Protein AF-A0A496YR98-F1 (afdb_monomer)

Structure (mmCIF, N/CA/C/O backbone):
data_AF-A0A496YR98-F1
#
_entry.id   AF-A0A496YR98-F1
#
loop_
_atom_site.group_PDB
_atom_site.id
_atom_site.type_symbol
_atom_site.label_atom_id
_atom_site.label_alt_id
_atom_site.label_comp_id
_atom_site.label_asym_id
_atom_site.label_entity_id
_atom_site.label_seq_id
_atom_site.pdbx_PDB_ins_code
_atom_site.Cartn_x
_atom_site.Cartn_y
_atom_site.Cartn_z
_atom_site.occupancy
_atom_site.B_iso_or_equiv
_atom_site.auth_seq_id
_atom_site.auth_comp_id
_atom_site.auth_asym_id
_atom_site.auth_atom_id
_atom_site.pdbx_PDB_model_num
ATOM 1 N N . ALA A 1 1 ? 28.563 -7.254 -43.144 1.00 67.06 1 ALA A N 1
ATOM 2 C CA . ALA A 1 1 ? 29.365 -7.789 -44.256 1.00 67.06 1 ALA A CA 1
ATOM 3 C C . ALA A 1 1 ? 28.746 -9.089 -44.754 1.00 67.06 1 ALA A C 1
ATOM 5 O O . ALA A 1 1 ? 28.042 -8.998 -45.743 1.00 67.06 1 ALA A O 1
ATOM 6 N N . CYS A 1 2 ? 28.836 -10.209 -44.017 1.00 76.94 2 CYS A N 1
ATOM 7 C CA . CYS A 1 2 ? 28.309 -11.513 -44.467 1.00 76.94 2 CYS A CA 1
ATOM 8 C C . CYS A 1 2 ? 26.864 -11.481 -45.009 1.00 76.94 2 CYS A C 1
ATOM 10 O O . CYS A 1 2 ? 26.619 -11.868 -46.137 1.00 76.94 2 CYS A O 1
ATOM 12 N N . VAL A 1 3 ? 25.916 -10.898 -44.263 1.00 77.38 3 VAL A N 1
ATOM 13 C CA . VAL A 1 3 ? 24.503 -10.798 -44.687 1.00 77.38 3 VAL A CA 1
ATOM 14 C C . VAL A 1 3 ? 24.302 -10.089 -46.038 1.00 77.38 3 VAL A C 1
ATOM 16 O O . VAL A 1 3 ? 23.333 -10.373 -46.727 1.00 77.38 3 VAL A O 1
ATOM 19 N N . ARG A 1 4 ? 25.192 -9.155 -46.403 1.00 76.06 4 ARG A N 1
ATOM 20 C CA . ARG A 1 4 ? 25.150 -8.461 -47.701 1.00 76.06 4 ARG A CA 1
ATOM 21 C C . ARG A 1 4 ? 25.865 -9.245 -48.808 1.00 76.06 4 ARG A C 1
ATOM 23 O O . ARG A 1 4 ? 25.579 -8.994 -49.965 1.00 76.06 4 ARG A O 1
ATOM 30 N N . ALA A 1 5 ? 26.796 -10.129 -48.447 1.00 74.50 5 ALA A N 1
ATOM 31 C CA . ALA A 1 5 ? 27.608 -10.905 -49.380 1.00 74.50 5 ALA A CA 1
ATOM 32 C C . ALA A 1 5 ? 26.903 -12.195 -49.842 1.00 74.50 5 ALA A C 1
ATOM 34 O O . ALA A 1 5 ? 26.985 -12.536 -51.010 1.00 74.50 5 ALA A O 1
ATOM 35 N N . GLU A 1 6 ? 26.161 -12.866 -48.954 1.00 70.94 6 GLU A N 1
ATOM 36 C CA . GLU A 1 6 ? 25.525 -14.174 -49.221 1.00 70.94 6 GLU A CA 1
ATOM 37 C C . GLU A 1 6 ? 24.157 -14.093 -49.943 1.00 70.94 6 GLU A C 1
ATOM 39 O O . GLU A 1 6 ? 23.513 -15.111 -50.173 1.00 70.94 6 GLU A O 1
ATOM 44 N N . GLY A 1 7 ? 23.656 -12.896 -50.273 1.00 68.19 7 GLY A N 1
ATOM 45 C CA . GLY A 1 7 ? 22.350 -12.728 -50.933 1.00 68.19 7 GLY A CA 1
ATOM 46 C C . GLY A 1 7 ? 21.140 -13.192 -50.095 1.00 68.19 7 GLY A C 1
ATOM 47 O O . GLY A 1 7 ? 21.153 -13.126 -48.860 1.00 68.19 7 GLY A O 1
ATOM 48 N N . ASP A 1 8 ? 20.062 -13.626 -50.762 1.00 67.56 8 ASP A N 1
ATOM 49 C CA . ASP A 1 8 ? 18.758 -13.968 -50.149 1.00 67.56 8 ASP A CA 1
ATOM 50 C C . ASP A 1 8 ? 18.444 -15.476 -50.086 1.00 67.56 8 ASP A C 1
ATOM 52 O O . ASP A 1 8 ? 17.346 -15.854 -49.678 1.00 67.56 8 ASP A O 1
ATOM 56 N N . LYS A 1 9 ? 19.373 -16.356 -50.482 1.00 66.31 9 LYS A N 1
ATOM 57 C CA . LYS A 1 9 ? 19.144 -17.811 -50.521 1.00 66.31 9 LYS A CA 1
ATOM 58 C C . LYS A 1 9 ? 20.338 -18.585 -49.961 1.00 66.31 9 LYS A C 1
ATOM 60 O O . LYS A 1 9 ? 21.469 -18.126 -50.051 1.00 66.31 9 LYS A O 1
ATOM 65 N N . GLY A 1 10 ? 20.071 -19.771 -49.415 1.00 68.88 10 GLY A N 1
ATOM 66 C CA . GLY A 1 10 ? 21.092 -20.715 -48.954 1.00 68.88 10 GLY A CA 1
ATOM 67 C C . GLY A 1 10 ? 21.424 -20.631 -47.461 1.00 68.88 10 GLY A C 1
ATOM 68 O O . GLY A 1 10 ? 21.160 -19.635 -46.777 1.00 68.88 10 GLY A O 1
ATOM 69 N N . ASP A 1 11 ? 22.023 -21.706 -46.952 1.00 71.06 11 ASP A N 1
ATOM 70 C CA . ASP A 1 11 ? 22.224 -21.919 -45.516 1.00 71.06 11 ASP A CA 1
ATOM 71 C C . ASP A 1 11 ? 23.168 -20.893 -44.875 1.00 71.06 11 ASP A C 1
ATOM 73 O O . ASP A 1 11 ? 22.937 -20.457 -43.745 1.00 71.06 11 ASP A O 1
ATOM 77 N N . ASN A 1 12 ? 24.191 -20.437 -45.604 1.00 77.56 12 ASN A N 1
ATOM 78 C CA . ASN A 1 12 ? 25.096 -19.382 -45.139 1.00 77.56 12 ASN A CA 1
ATOM 79 C C . ASN A 1 12 ? 24.365 -18.047 -44.948 1.00 77.56 12 ASN A C 1
ATOM 81 O O . ASN A 1 12 ? 24.597 -17.349 -43.957 1.00 77.56 12 ASN A O 1
ATOM 85 N N . SER A 1 13 ? 23.430 -17.707 -45.843 1.00 81.62 13 SER A N 1
ATOM 86 C CA . SER A 1 13 ? 22.608 -16.499 -45.709 1.00 81.62 13 SER A CA 1
ATOM 87 C C . SER A 1 13 ? 21.667 -16.587 -44.502 1.00 81.62 13 SER A C 1
ATOM 89 O O . SER A 1 13 ? 21.537 -15.619 -43.734 1.00 81.62 13 SER A O 1
ATOM 91 N N . SER A 1 14 ? 21.076 -17.764 -44.259 1.00 84.38 14 SER A N 1
ATOM 92 C CA . SER A 1 14 ? 20.280 -18.031 -43.054 1.00 84.38 14 SER A CA 1
ATOM 93 C C . SER A 1 14 ? 21.121 -17.886 -41.777 1.00 84.38 14 SER A C 1
ATOM 95 O O . SER A 1 14 ? 20.781 -17.108 -40.875 1.00 84.38 14 SER A O 1
ATOM 97 N N . TYR A 1 15 ? 22.281 -18.540 -41.729 1.00 84.56 15 TYR A N 1
ATOM 98 C CA . TYR A 1 15 ? 23.181 -18.497 -40.582 1.00 84.56 15 TYR A CA 1
ATOM 99 C C . TYR A 1 15 ? 23.711 -17.083 -40.301 1.00 84.56 15 TYR A C 1
ATOM 101 O O . TYR A 1 15 ? 23.649 -16.602 -39.164 1.00 84.56 15 TYR A O 1
ATOM 109 N N . CYS A 1 16 ? 24.153 -16.352 -41.326 1.00 87.00 16 CYS A N 1
ATOM 110 C CA . CYS A 1 16 ? 24.608 -14.974 -41.163 1.00 87.00 16 CYS A CA 1
ATOM 111 C C . CYS A 1 16 ? 23.481 -14.028 -40.732 1.00 87.00 16 CYS A C 1
ATOM 113 O O . CYS A 1 16 ? 23.720 -13.125 -39.919 1.00 87.00 16 CYS A O 1
ATOM 115 N N . SER A 1 17 ? 22.250 -14.248 -41.206 1.00 89.44 17 SER A N 1
ATOM 116 C CA . SER A 1 17 ? 21.070 -13.520 -40.721 1.00 89.44 17 SER A CA 1
ATOM 117 C C . SER A 1 17 ? 20.842 -13.787 -39.235 1.00 89.44 17 SER A C 1
ATOM 119 O O . SER A 1 17 ? 20.657 -12.846 -38.460 1.00 89.44 17 SER A O 1
ATOM 121 N N . PHE A 1 18 ? 20.951 -15.042 -38.802 1.00 90.31 18 PHE A N 1
ATOM 122 C CA . PHE A 1 18 ? 20.827 -15.396 -37.394 1.00 90.31 18 PHE A CA 1
ATOM 123 C C . PHE A 1 18 ? 21.895 -14.731 -36.517 1.00 90.31 18 PHE A C 1
ATOM 125 O O . PHE A 1 18 ? 21.554 -14.128 -35.498 1.00 90.31 18 PHE A O 1
ATOM 132 N N . LEU A 1 19 ? 23.172 -14.779 -36.908 1.00 90.38 19 LEU A N 1
ATOM 133 C CA . LEU A 1 19 ? 24.252 -14.139 -36.148 1.00 90.38 19 LEU A CA 1
ATOM 134 C C . LEU A 1 19 ? 24.052 -12.624 -36.027 1.00 90.38 19 LEU A C 1
ATOM 136 O O . LEU A 1 19 ? 24.286 -12.038 -34.965 1.00 90.38 19 LEU A O 1
ATOM 140 N N . LEU A 1 20 ? 23.568 -11.981 -37.091 1.00 92.31 20 LEU A N 1
ATOM 141 C CA . LEU A 1 20 ? 23.222 -10.566 -37.051 1.00 92.31 20 LEU A CA 1
ATOM 142 C C . LEU A 1 20 ? 22.044 -10.304 -36.099 1.00 92.31 20 LEU A C 1
ATOM 144 O O . LEU A 1 20 ? 22.110 -9.380 -35.283 1.00 92.31 20 LEU A O 1
ATOM 148 N N . GLY A 1 21 ? 21.008 -11.146 -36.135 1.00 94.12 21 GLY A N 1
ATOM 149 C CA . GLY A 1 21 ? 19.906 -11.113 -35.171 1.00 94.12 21 GLY A CA 1
ATOM 150 C C . GLY A 1 21 ? 20.393 -11.260 -33.727 1.00 94.12 21 GLY A C 1
ATOM 151 O O . GLY A 1 21 ? 20.013 -10.476 -32.855 1.00 94.12 21 GLY A O 1
ATOM 152 N N . LYS A 1 22 ? 21.327 -12.184 -33.479 1.00 92.94 22 LYS A N 1
ATOM 153 C CA . LYS A 1 22 ? 21.948 -12.403 -32.168 1.00 92.94 22 LYS A CA 1
ATOM 154 C C . LYS A 1 22 ? 22.740 -11.188 -31.690 1.00 92.94 22 LYS A C 1
ATOM 156 O O . LYS A 1 22 ? 22.644 -10.820 -30.518 1.00 92.94 22 LYS A O 1
ATOM 161 N N . ALA A 1 23 ? 23.471 -10.529 -32.586 1.00 93.44 23 ALA A N 1
ATOM 162 C CA . ALA A 1 23 ? 24.184 -9.295 -32.276 1.00 93.44 23 ALA A CA 1
ATOM 163 C C . ALA A 1 23 ? 23.226 -8.151 -31.899 1.00 93.44 23 ALA A C 1
ATOM 165 O O . ALA A 1 23 ? 23.500 -7.409 -30.952 1.00 93.44 23 ALA A O 1
ATOM 166 N N . TYR A 1 24 ? 22.094 -8.012 -32.597 1.00 94.69 24 TYR A N 1
ATOM 167 C CA . TYR A 1 24 ? 21.057 -7.042 -32.230 1.00 94.69 24 TYR A CA 1
ATOM 168 C C . TYR A 1 24 ? 20.393 -7.380 -30.895 1.00 94.69 24 TYR A C 1
ATOM 170 O O . TYR A 1 24 ? 20.206 -6.482 -30.070 1.00 94.69 24 TYR A O 1
ATOM 178 N N . PHE A 1 25 ? 20.118 -8.661 -30.642 1.00 94.25 25 PHE A N 1
ATOM 179 C CA . PHE A 1 25 ? 19.578 -9.133 -29.368 1.00 94.25 25 PHE A CA 1
ATOM 180 C C . PHE A 1 25 ? 20.507 -8.769 -28.201 1.00 94.25 25 PHE A C 1
ATOM 182 O O . PHE A 1 25 ? 20.053 -8.208 -27.206 1.00 94.25 25 PHE A O 1
ATOM 189 N N . ASP A 1 26 ? 21.817 -8.995 -28.347 1.00 92.81 26 ASP A N 1
ATOM 190 C CA . ASP A 1 26 ? 22.815 -8.645 -27.324 1.00 92.81 26 ASP A CA 1
ATOM 191 C C . ASP A 1 26 ? 22.907 -7.130 -27.084 1.00 92.81 26 ASP A C 1
ATOM 193 O O . ASP A 1 26 ? 23.199 -6.689 -25.973 1.00 92.81 26 ASP A O 1
ATOM 197 N N . LYS A 1 27 ? 22.597 -6.322 -28.104 1.00 93.62 27 LYS A N 1
ATOM 198 C CA . LYS A 1 27 ? 22.474 -4.859 -28.009 1.00 93.62 27 LYS A CA 1
ATOM 199 C C . LYS A 1 27 ? 21.089 -4.390 -27.538 1.00 93.62 27 LYS A C 1
ATOM 201 O O . LYS A 1 27 ? 20.829 -3.190 -27.567 1.00 93.62 27 LYS A O 1
ATOM 206 N N . LYS A 1 28 ? 20.204 -5.306 -27.118 1.00 92.81 28 LYS A N 1
ATOM 207 C CA . LYS A 1 28 ? 18.812 -5.040 -26.696 1.00 92.81 28 LYS A CA 1
ATOM 208 C C . LYS A 1 28 ? 17.955 -4.346 -27.768 1.00 92.81 28 LYS A C 1
ATOM 210 O O . LYS A 1 28 ? 16.973 -3.680 -27.454 1.00 92.81 28 LYS A O 1
ATOM 215 N N . ARG A 1 29 ? 18.320 -4.506 -29.042 1.00 93.50 29 ARG A N 1
ATOM 216 C CA . ARG A 1 29 ? 17.578 -4.023 -30.216 1.00 93.50 29 ARG A CA 1
ATOM 217 C C . ARG A 1 29 ? 16.653 -5.133 -30.706 1.00 93.50 29 ARG A C 1
ATOM 219 O O . ARG A 1 29 ? 16.938 -5.814 -31.690 1.00 93.50 29 ARG A O 1
ATOM 226 N N . TYR A 1 30 ? 15.609 -5.403 -29.924 1.00 93.62 30 TYR A N 1
ATOM 227 C CA . TYR A 1 30 ? 14.754 -6.575 -30.124 1.00 93.62 30 TYR A CA 1
ATOM 228 C C . TYR A 1 30 ? 13.953 -6.558 -31.435 1.00 93.62 30 TYR A C 1
ATOM 230 O O . TYR A 1 30 ? 13.903 -7.614 -32.064 1.00 93.62 30 TYR A O 1
ATOM 238 N N . PRO A 1 31 ? 13.393 -5.427 -31.913 1.00 94.75 31 PRO A N 1
ATOM 239 C CA . PRO A 1 31 ? 12.700 -5.397 -33.204 1.00 94.75 31 PRO A CA 1
ATOM 240 C C . PRO A 1 31 ? 13.601 -5.814 -34.375 1.00 94.75 31 PRO A C 1
ATOM 242 O O . PRO A 1 31 ? 13.210 -6.623 -35.218 1.00 94.75 31 PRO A O 1
ATOM 245 N N . GLU A 1 32 ? 14.841 -5.326 -34.403 1.00 95.12 32 GLU A N 1
ATOM 246 C CA . GLU A 1 32 ? 15.825 -5.709 -35.414 1.00 95.12 32 GLU A CA 1
ATOM 247 C C . GLU A 1 32 ? 16.262 -7.163 -35.242 1.00 95.12 32 GLU A C 1
ATOM 249 O O . GLU A 1 32 ? 16.358 -7.888 -36.231 1.00 95.12 32 GLU A O 1
ATOM 254 N N . ALA A 1 33 ? 16.463 -7.622 -34.003 1.00 96.44 33 ALA A N 1
ATOM 255 C CA . ALA A 1 33 ? 16.761 -9.024 -33.731 1.00 96.44 33 ALA A CA 1
ATOM 256 C C . ALA A 1 33 ? 15.665 -9.952 -34.283 1.00 96.44 33 ALA A C 1
ATOM 258 O O . ALA A 1 33 ? 15.976 -10.896 -35.004 1.00 96.44 33 ALA A O 1
ATOM 259 N N . ILE A 1 34 ? 14.391 -9.641 -34.016 1.00 96.94 34 ILE A N 1
ATOM 260 C CA . ILE A 1 34 ? 13.225 -10.383 -34.518 1.00 96.94 34 ILE A CA 1
ATOM 261 C C . ILE A 1 34 ? 13.223 -10.415 -36.047 1.00 96.94 34 ILE A C 1
ATOM 263 O O . ILE A 1 34 ? 13.058 -11.489 -36.624 1.00 96.94 34 ILE A O 1
ATOM 267 N N . LYS A 1 35 ? 13.444 -9.268 -36.707 1.00 95.75 35 LYS A N 1
ATOM 268 C CA . LYS A 1 35 ? 13.503 -9.183 -38.176 1.00 95.75 35 LYS A CA 1
ATOM 269 C C . LYS A 1 35 ? 14.521 -10.168 -38.754 1.00 95.75 35 LYS A C 1
ATOM 271 O O . LYS A 1 35 ? 14.195 -10.920 -39.668 1.00 95.75 35 LYS A O 1
ATOM 276 N N . TYR A 1 36 ? 15.744 -10.171 -38.227 1.00 93.69 36 TYR A N 1
ATOM 277 C CA . TYR A 1 36 ? 16.814 -11.015 -38.761 1.00 93.69 36 TYR A CA 1
ATOM 278 C C . TYR A 1 36 ? 16.687 -12.487 -38.353 1.00 93.69 36 TYR A C 1
ATOM 280 O O . TYR A 1 36 ? 17.040 -13.359 -39.142 1.00 93.69 36 TYR A O 1
ATOM 288 N N . PHE A 1 37 ? 16.131 -12.784 -37.176 1.00 94.19 37 PHE A N 1
ATOM 289 C CA . PHE A 1 37 ? 15.806 -14.157 -36.786 1.00 94.19 37 PHE A CA 1
ATOM 290 C C . PHE A 1 37 ? 14.689 -14.761 -37.642 1.00 94.19 37 PHE A C 1
ATOM 292 O O . PHE A 1 37 ? 14.802 -15.918 -38.033 1.00 94.19 37 PHE A O 1
ATOM 299 N N . LYS A 1 38 ? 13.648 -13.990 -37.984 1.00 93.12 38 LYS A N 1
ATOM 300 C CA . LYS A 1 38 ? 12.634 -14.430 -38.955 1.00 93.12 38 LYS A CA 1
ATOM 301 C C . LYS A 1 38 ? 13.248 -14.707 -40.314 1.00 93.12 38 LYS A C 1
ATOM 303 O O . LYS A 1 38 ? 13.079 -15.801 -40.826 1.00 93.12 38 LYS A O 1
ATOM 308 N N . ARG A 1 39 ? 14.047 -13.763 -40.828 1.00 89.56 39 ARG A N 1
ATOM 309 C CA . ARG A 1 39 ? 14.758 -13.940 -42.099 1.00 89.56 39 ARG A CA 1
ATOM 310 C C . ARG A 1 39 ? 15.602 -15.217 -42.105 1.00 89.56 39 ARG A C 1
ATOM 312 O O . ARG A 1 39 ? 15.604 -15.917 -43.103 1.00 89.56 39 ARG A O 1
ATOM 319 N N . ALA A 1 40 ? 16.273 -15.553 -41.001 1.00 88.56 40 ALA A N 1
ATOM 320 C CA . ALA A 1 40 ? 17.012 -16.812 -40.901 1.00 88.56 40 ALA A CA 1
ATOM 321 C C . ALA A 1 40 ? 16.103 -18.046 -41.070 1.00 88.56 40 ALA A C 1
ATOM 323 O O . ALA A 1 40 ? 16.446 -18.958 -41.816 1.00 88.56 40 ALA A O 1
ATOM 324 N N . ILE A 1 41 ? 14.932 -18.056 -40.430 1.00 88.00 41 ILE A N 1
ATOM 325 C CA . ILE A 1 41 ? 13.961 -19.159 -40.524 1.00 88.00 41 ILE A CA 1
ATOM 326 C C . ILE A 1 41 ? 13.316 -19.227 -41.912 1.00 88.00 41 ILE A C 1
ATOM 328 O O . ILE A 1 41 ? 13.136 -20.319 -42.432 1.00 88.00 41 ILE A O 1
ATOM 332 N N . ASP A 1 42 ? 12.984 -18.082 -42.508 1.00 85.44 42 ASP A N 1
ATOM 333 C CA . ASP A 1 42 ? 12.314 -18.016 -43.812 1.00 85.44 42 ASP A CA 1
ATOM 334 C C . ASP A 1 42 ? 13.246 -18.442 -44.962 1.00 85.44 42 ASP A C 1
ATOM 336 O O . ASP A 1 42 ? 12.780 -19.002 -45.952 1.00 85.44 42 ASP A O 1
ATOM 340 N N . ILE A 1 43 ? 14.556 -18.186 -44.830 1.00 80.00 43 ILE A N 1
ATOM 341 C CA . ILE A 1 43 ? 15.589 -18.599 -45.798 1.00 80.00 43 ILE A CA 1
ATOM 342 C C . ILE A 1 43 ? 15.968 -20.075 -45.627 1.00 80.00 43 ILE A C 1
ATOM 344 O O . ILE A 1 43 ? 16.400 -20.703 -46.594 1.00 80.00 43 ILE A O 1
ATOM 348 N N . ALA A 1 44 ? 15.834 -20.628 -44.417 1.00 68.81 44 ALA A N 1
ATOM 349 C CA . ALA A 1 44 ? 16.142 -22.031 -44.174 1.00 68.81 44 ALA A CA 1
ATOM 350 C C . ALA A 1 44 ? 15.258 -22.916 -45.077 1.00 68.81 44 ALA A C 1
ATOM 352 O O . ALA A 1 44 ? 14.033 -22.749 -45.063 1.00 68.81 44 ALA A O 1
ATOM 353 N N . PRO A 1 45 ? 15.837 -23.823 -45.888 1.00 54.84 45 PRO A N 1
ATOM 354 C CA . PRO A 1 45 ? 15.068 -24.615 -46.836 1.00 54.84 45 PRO A CA 1
ATOM 355 C C . PRO A 1 45 ? 13.967 -25.401 -46.113 1.00 54.84 45 PRO A C 1
ATOM 357 O O . PRO A 1 45 ? 14.186 -26.017 -45.069 1.00 54.84 45 PRO A O 1
ATOM 360 N N . ARG A 1 46 ? 12.750 -25.327 -46.666 1.00 53.44 46 ARG A N 1
ATOM 361 C CA . ARG A 1 46 ? 11.602 -26.126 -46.226 1.00 53.44 46 ARG A CA 1
ATOM 362 C C . ARG A 1 46 ? 11.968 -27.605 -46.372 1.00 53.44 46 ARG A C 1
ATOM 364 O O . ARG A 1 46 ? 12.375 -27.967 -47.464 1.00 53.44 46 ARG A O 1
ATOM 371 N N . ALA A 1 47 ? 11.811 -28.359 -45.273 1.00 48.41 47 ALA A N 1
ATOM 372 C CA . ALA A 1 47 ? 11.679 -29.821 -45.156 1.00 48.41 47 ALA A CA 1
ATOM 373 C C . ALA A 1 47 ? 12.426 -30.600 -46.256 1.00 48.41 47 ALA A C 1
ATOM 375 O O . ALA A 1 47 ? 11.974 -30.638 -47.387 1.00 48.41 47 ALA A O 1
ATOM 376 N N . ASP A 1 48 ? 13.633 -31.131 -46.044 1.00 47.50 48 ASP A N 1
ATOM 377 C CA . ASP A 1 48 ? 13.865 -32.342 -45.237 1.00 47.50 48 ASP A CA 1
ATOM 378 C C . ASP A 1 48 ? 15.257 -32.373 -44.574 1.00 47.50 48 ASP A C 1
ATOM 380 O O . ASP A 1 48 ? 15.616 -33.315 -43.867 1.00 47.50 48 ASP A O 1
ATOM 384 N N . SER A 1 49 ? 16.056 -31.322 -44.764 1.00 47.28 49 SER A N 1
ATOM 385 C CA . SER A 1 49 ? 17.360 -31.186 -44.126 1.00 47.28 49 SER A CA 1
ATOM 386 C C . SER A 1 49 ? 17.235 -30.326 -42.869 1.00 47.28 49 SER A C 1
ATOM 388 O O . SER A 1 49 ? 16.868 -29.151 -42.888 1.00 47.28 49 SER A O 1
ATOM 390 N N . ASN A 1 50 ? 17.545 -30.918 -41.721 1.00 53.59 50 ASN A N 1
ATOM 391 C CA . ASN A 1 50 ? 17.805 -30.186 -40.490 1.00 53.59 50 ASN A CA 1
ATOM 392 C C . ASN A 1 50 ? 19.065 -29.327 -40.693 1.00 53.59 50 ASN A C 1
ATOM 394 O O . ASN A 1 50 ? 20.142 -29.754 -40.293 1.00 53.59 50 ASN A O 1
ATOM 398 N N . THR A 1 51 ? 18.936 -28.171 -41.356 1.00 54.03 51 THR A N 1
ATOM 399 C CA . THR A 1 51 ? 19.964 -27.140 -41.612 1.00 54.03 51 THR A CA 1
ATOM 400 C C . THR A 1 51 ? 20.967 -27.065 -40.455 1.00 54.03 51 THR A C 1
ATOM 402 O O . THR A 1 51 ? 20.718 -26.417 -39.438 1.00 54.03 51 THR A O 1
ATOM 405 N N . TYR A 1 52 ? 22.067 -27.819 -40.558 1.00 58.69 52 TYR A N 1
ATOM 406 C CA . TYR A 1 52 ? 23.102 -27.998 -39.527 1.00 58.69 52 TYR A CA 1
ATOM 407 C C . TYR A 1 52 ? 22.617 -28.268 -38.080 1.00 58.69 52 TYR A C 1
ATOM 409 O O . TYR A 1 52 ? 23.360 -28.031 -37.128 1.00 58.69 52 TYR A O 1
ATOM 417 N N . GLY A 1 53 ? 21.378 -28.718 -37.852 1.00 68.44 53 GLY A N 1
ATOM 418 C CA . GLY A 1 53 ? 20.831 -28.833 -36.492 1.00 68.44 53 GLY A CA 1
ATOM 419 C C . GLY A 1 53 ? 20.447 -27.510 -35.817 1.00 68.44 53 GLY A C 1
ATOM 420 O O . GLY A 1 53 ? 20.251 -27.502 -34.599 1.00 68.44 53 GLY A O 1
ATOM 421 N N . LEU A 1 54 ? 20.352 -26.399 -36.561 1.00 77.06 54 LEU A N 1
ATOM 422 C CA . LEU A 1 54 ? 20.236 -25.032 -36.019 1.00 77.06 54 LEU A CA 1
ATOM 423 C C . LEU A 1 54 ? 18.810 -24.518 -35.849 1.00 77.06 54 LEU A C 1
ATOM 425 O O . LEU A 1 54 ? 18.589 -23.529 -35.144 1.00 77.06 54 LEU A O 1
ATOM 429 N N . LEU A 1 55 ? 17.831 -25.195 -36.443 1.00 83.94 55 LEU A N 1
ATOM 430 C CA . LEU A 1 55 ? 16.427 -24.808 -36.352 1.00 83.94 55 LEU A CA 1
ATOM 431 C C . LEU A 1 55 ? 15.909 -24.681 -34.897 1.00 83.94 55 LEU A C 1
ATOM 433 O O . LEU A 1 55 ? 15.203 -23.706 -34.611 1.00 83.94 55 LEU A O 1
ATOM 437 N N . PRO A 1 56 ? 16.294 -25.555 -33.935 1.00 87.12 56 PRO A N 1
ATOM 438 C CA . PRO A 1 56 ? 15.961 -25.357 -32.524 1.00 87.12 56 PRO A CA 1
ATOM 439 C C . PRO A 1 56 ? 16.510 -24.035 -31.970 1.00 87.12 56 PRO A C 1
ATOM 441 O O . PRO A 1 56 ? 15.791 -23.326 -31.262 1.00 87.12 56 PRO A O 1
ATOM 444 N N . ALA A 1 57 ? 17.748 -23.663 -32.319 1.00 89.19 57 ALA A N 1
ATOM 445 C CA . ALA A 1 57 ? 18.342 -22.389 -31.919 1.00 89.19 57 ALA A CA 1
ATOM 446 C C . ALA A 1 57 ? 17.600 -21.195 -32.536 1.00 89.19 57 ALA A C 1
ATOM 448 O O . ALA A 1 57 ? 17.313 -20.229 -31.825 1.00 89.19 57 ALA A O 1
ATOM 449 N N . TRP A 1 58 ? 17.230 -21.253 -33.816 1.00 91.12 58 TRP A N 1
ATOM 450 C CA . TRP A 1 58 ? 16.476 -20.178 -34.469 1.00 91.12 58 TRP A CA 1
ATOM 451 C C . TRP A 1 58 ? 15.132 -19.917 -33.797 1.00 91.12 58 TRP A C 1
ATOM 453 O O . TRP A 1 58 ? 14.861 -18.781 -33.397 1.00 91.12 58 TRP A O 1
ATOM 463 N N . TYR A 1 59 ? 14.326 -20.959 -33.587 1.00 94.44 59 TYR A N 1
ATOM 464 C CA . TYR A 1 59 ? 13.050 -20.819 -32.887 1.00 94.44 59 TYR A CA 1
ATOM 465 C C . TYR A 1 59 ? 13.224 -20.349 -31.443 1.00 94.44 59 TYR A C 1
ATOM 467 O O . TYR A 1 59 ? 12.479 -19.481 -30.981 1.00 94.44 59 TYR A O 1
ATOM 475 N N . PHE A 1 60 ? 14.225 -20.869 -30.734 1.00 95.19 60 PHE A N 1
ATOM 476 C CA . PHE A 1 60 ? 14.496 -20.497 -29.351 1.00 95.19 60 PHE A CA 1
ATOM 477 C C . PHE A 1 60 ? 14.870 -19.022 -29.201 1.00 95.19 60 PHE A C 1
ATOM 479 O O . PHE A 1 60 ? 14.272 -18.306 -28.396 1.00 95.19 60 PHE A O 1
ATOM 486 N N . TRP A 1 61 ? 15.836 -18.540 -29.982 1.00 95.56 61 TRP A N 1
ATOM 487 C CA . TRP A 1 61 ? 16.286 -17.152 -29.900 1.00 95.56 61 TRP A CA 1
ATOM 488 C C . TRP A 1 61 ? 15.250 -16.174 -30.455 1.00 95.56 61 TRP A C 1
ATOM 490 O O . TRP A 1 61 ? 15.085 -15.103 -29.868 1.00 95.56 61 TRP A O 1
ATOM 500 N N . LEU A 1 62 ? 14.493 -16.548 -31.494 1.00 96.56 62 LEU A N 1
ATOM 501 C CA . LEU A 1 62 ? 13.346 -15.759 -31.950 1.00 96.56 62 LEU A CA 1
ATOM 502 C C . LEU A 1 62 ? 12.281 -15.649 -30.851 1.00 96.56 62 LEU A C 1
ATOM 504 O O . LEU A 1 62 ? 11.828 -14.549 -30.539 1.00 96.56 62 LEU A O 1
ATOM 508 N N . GLY A 1 63 ? 11.925 -16.766 -30.214 1.00 97.06 63 GLY A N 1
ATOM 509 C CA . GLY A 1 63 ? 10.972 -16.784 -29.107 1.00 97.06 63 GLY A CA 1
ATOM 510 C C . GLY A 1 63 ? 11.432 -15.932 -27.920 1.00 97.06 63 GLY A C 1
ATOM 511 O O . GLY A 1 63 ? 10.656 -15.152 -27.366 1.00 97.06 63 GLY A O 1
ATOM 512 N N . ARG A 1 64 ? 12.723 -15.981 -27.573 1.00 96.75 64 ARG A N 1
ATOM 513 C CA . ARG A 1 64 ? 13.307 -15.096 -26.553 1.00 96.75 64 ARG A CA 1
ATOM 514 C C . ARG A 1 64 ? 13.299 -13.625 -26.965 1.00 96.75 64 ARG A C 1
ATOM 516 O O . ARG A 1 64 ? 13.044 -12.778 -26.111 1.00 96.75 64 ARG A O 1
ATOM 523 N N . ALA A 1 65 ? 13.559 -13.311 -28.234 1.00 96.94 65 ALA A N 1
ATOM 524 C CA . ALA A 1 65 ? 13.496 -11.945 -28.754 1.00 96.94 65 ALA A CA 1
ATOM 525 C C . ALA A 1 65 ? 12.079 -11.380 -28.661 1.00 96.94 65 ALA A C 1
ATOM 527 O O . ALA A 1 65 ? 11.902 -10.273 -28.159 1.00 96.94 65 ALA A O 1
ATOM 528 N N . TYR A 1 66 ? 11.073 -12.173 -29.030 1.00 97.56 66 TYR A N 1
ATOM 529 C CA . TYR A 1 66 ? 9.672 -11.820 -28.835 1.00 97.56 66 TYR A CA 1
ATOM 530 C C . TYR A 1 66 ? 9.316 -11.606 -27.366 1.00 97.56 66 TYR A C 1
ATOM 532 O O . TYR A 1 66 ? 8.723 -10.584 -27.024 1.00 97.56 66 TYR A O 1
ATOM 540 N N . SER A 1 67 ? 9.747 -12.508 -26.478 1.00 94.81 67 SER A N 1
ATOM 541 C CA . SER A 1 67 ? 9.496 -12.358 -25.043 1.00 94.81 67 SER A CA 1
ATOM 542 C C . SER A 1 67 ? 10.131 -11.084 -24.485 1.00 94.81 67 SER A C 1
ATOM 544 O O . SER A 1 67 ? 9.512 -10.415 -23.663 1.00 94.81 67 SER A O 1
ATOM 546 N N . ALA A 1 68 ? 11.349 -10.744 -24.916 1.00 92.56 68 ALA A N 1
ATOM 547 C CA . ALA A 1 68 ? 12.045 -9.528 -24.499 1.00 92.56 68 ALA A CA 1
ATOM 548 C C . ALA A 1 68 ? 11.424 -8.250 -25.094 1.00 92.56 68 ALA A C 1
ATOM 550 O O . ALA A 1 68 ? 11.527 -7.186 -24.490 1.00 92.56 68 ALA A O 1
ATOM 551 N N . ASN A 1 69 ? 10.749 -8.366 -26.242 1.00 93.94 69 ASN A N 1
ATOM 552 C CA . ASN A 1 69 ? 9.997 -7.290 -26.888 1.00 93.94 69 ASN A CA 1
ATOM 553 C C . ASN A 1 69 ? 8.550 -7.148 -26.365 1.00 93.94 69 ASN A C 1
ATOM 555 O O . ASN A 1 69 ? 7.795 -6.335 -26.886 1.00 93.94 69 ASN A O 1
ATOM 559 N N . GLY A 1 70 ? 8.136 -7.944 -25.369 1.00 92.25 70 GLY A N 1
ATOM 560 C CA . GLY A 1 70 ? 6.778 -7.912 -24.800 1.00 92.25 70 GLY A CA 1
ATOM 561 C C . GLY A 1 70 ? 5.713 -8.680 -25.597 1.00 92.25 70 GLY A C 1
ATOM 562 O O . GLY A 1 70 ? 4.540 -8.667 -25.239 1.00 92.25 70 GLY A O 1
ATOM 563 N N . GLN A 1 71 ? 6.103 -9.375 -26.665 1.00 96.12 71 GLN A N 1
ATOM 564 C CA . GLN A 1 71 ? 5.213 -10.150 -27.535 1.00 96.12 71 GLN A CA 1
ATOM 565 C C . GLN A 1 71 ? 5.124 -11.601 -27.044 1.00 96.12 71 GLN A C 1
ATOM 567 O O . GLN A 1 71 ? 5.753 -12.516 -27.582 1.00 96.12 71 GLN A O 1
ATOM 572 N N . HIS A 1 72 ? 4.415 -11.806 -25.934 1.00 95.25 72 HIS A N 1
ATOM 573 C CA . HIS A 1 72 ? 4.449 -13.075 -25.200 1.00 95.25 72 HIS A CA 1
ATOM 574 C C . HIS A 1 72 ? 3.752 -14.231 -25.933 1.00 95.25 72 HIS A C 1
ATOM 576 O O . HIS A 1 72 ? 4.239 -15.360 -25.878 1.00 95.25 72 HIS A O 1
ATOM 582 N N . LYS A 1 73 ? 2.678 -13.968 -26.684 1.00 96.56 73 LYS A N 1
ATOM 583 C CA . LYS A 1 73 ? 1.962 -15.000 -27.453 1.00 96.56 73 LYS A CA 1
ATOM 584 C C . LYS A 1 73 ? 2.817 -15.564 -28.587 1.00 96.56 73 LYS A C 1
ATOM 586 O O . LYS A 1 73 ? 2.918 -16.780 -28.747 1.00 96.56 73 LYS A O 1
ATOM 591 N N . GLU A 1 74 ? 3.492 -14.694 -29.330 1.00 97.25 74 GLU A N 1
ATOM 592 C CA . GLU A 1 74 ? 4.440 -15.080 -30.373 1.00 97.25 74 GLU A CA 1
ATOM 593 C C . GLU A 1 74 ? 5.634 -15.815 -29.765 1.00 97.25 74 GLU A C 1
ATOM 595 O O . GLU A 1 74 ? 6.044 -16.856 -30.283 1.00 97.25 74 GLU A O 1
ATOM 600 N N . ALA A 1 75 ? 6.146 -15.340 -28.623 1.00 97.75 75 ALA A N 1
ATOM 601 C CA . ALA A 1 75 ? 7.198 -16.035 -27.890 1.00 97.75 75 ALA A CA 1
ATOM 602 C C . ALA A 1 75 ? 6.800 -17.480 -27.558 1.00 97.75 75 ALA A C 1
ATOM 604 O O . ALA A 1 75 ? 7.568 -18.399 -27.845 1.00 97.75 75 ALA A O 1
ATOM 605 N N . ILE A 1 76 ? 5.593 -17.694 -27.021 1.00 98.19 76 ILE A N 1
ATOM 606 C CA . ILE A 1 76 ? 5.053 -19.027 -26.710 1.00 98.19 76 ILE A CA 1
ATOM 607 C C . ILE A 1 76 ? 4.994 -19.897 -27.970 1.00 98.19 76 ILE A C 1
ATOM 609 O O . ILE A 1 76 ? 5.437 -21.045 -27.933 1.00 98.19 76 ILE A O 1
ATOM 613 N N . ALA A 1 77 ? 4.486 -19.368 -29.088 1.00 97.56 77 ALA A N 1
ATOM 614 C CA . ALA A 1 77 ? 4.356 -20.123 -30.334 1.00 97.56 77 ALA A CA 1
ATOM 615 C C . ALA A 1 77 ? 5.710 -20.649 -30.840 1.00 97.56 77 ALA A C 1
ATOM 617 O O . ALA A 1 77 ? 5.840 -21.836 -31.149 1.00 97.56 77 ALA A O 1
ATOM 618 N N . TYR A 1 78 ? 6.739 -19.798 -30.875 1.00 96.31 78 TYR A N 1
ATOM 619 C CA . TYR A 1 78 ? 8.072 -20.205 -31.330 1.00 96.31 78 TYR A CA 1
ATOM 620 C C . TYR A 1 78 ? 8.817 -21.063 -30.301 1.00 96.31 78 TYR A C 1
ATOM 622 O O . TYR A 1 78 ? 9.497 -22.013 -30.681 1.00 96.31 78 TYR A O 1
ATOM 630 N N . LEU A 1 79 ? 8.643 -20.817 -29.000 1.00 97.50 79 LEU A N 1
ATOM 631 C CA . LEU A 1 79 ? 9.251 -21.655 -27.962 1.00 97.50 79 LEU A CA 1
ATOM 632 C C . LEU A 1 79 ? 8.634 -23.059 -27.917 1.00 97.50 79 LEU A C 1
ATOM 634 O O . LEU A 1 79 ? 9.366 -24.018 -27.691 1.00 97.50 79 LEU A O 1
ATOM 638 N N . LYS A 1 80 ? 7.334 -23.218 -28.210 1.00 97.44 80 LYS A N 1
ATOM 639 C CA . LYS A 1 80 ? 6.715 -24.543 -28.415 1.00 97.44 80 LYS A CA 1
ATOM 640 C C . LYS A 1 80 ? 7.369 -25.297 -29.573 1.00 97.44 80 LYS A C 1
ATOM 642 O O . LYS A 1 80 ? 7.712 -26.464 -29.407 1.00 97.44 80 LYS A O 1
ATOM 647 N N . LYS A 1 81 ? 7.593 -24.623 -30.710 1.00 94.62 81 LYS A N 1
ATOM 648 C CA . LYS A 1 81 ? 8.319 -25.210 -31.849 1.00 94.62 81 LYS A CA 1
ATOM 649 C C . LYS A 1 81 ? 9.732 -25.624 -31.443 1.00 94.62 81 LYS A C 1
ATOM 651 O O . LYS A 1 81 ? 10.123 -26.748 -31.718 1.00 94.62 81 LYS A O 1
ATOM 656 N N . ALA A 1 82 ? 10.458 -24.773 -30.715 1.00 94.00 82 ALA A N 1
ATOM 657 C CA . ALA A 1 82 ? 11.795 -25.098 -30.215 1.00 94.00 82 ALA A CA 1
ATOM 658 C C . ALA A 1 82 ? 11.797 -26.318 -29.273 1.00 94.00 82 ALA A C 1
ATOM 660 O O . ALA A 1 82 ? 12.662 -27.176 -29.397 1.00 94.00 82 ALA A O 1
ATOM 661 N N . VAL A 1 83 ? 10.827 -26.429 -28.355 1.00 94.88 83 VAL A N 1
ATOM 662 C CA . VAL A 1 83 ? 10.694 -27.583 -27.441 1.00 94.88 83 VAL A CA 1
ATOM 663 C C . VAL A 1 83 ? 10.491 -28.899 -28.196 1.00 94.88 83 VAL A C 1
ATOM 665 O O . VAL A 1 83 ? 11.020 -29.923 -27.762 1.00 94.88 83 VAL A O 1
ATOM 668 N N . ALA A 1 84 ? 9.732 -28.884 -29.296 1.00 93.12 84 ALA A N 1
ATOM 669 C CA . ALA A 1 84 ? 9.407 -30.089 -30.056 1.00 93.12 84 ALA A CA 1
ATOM 670 C C . ALA A 1 84 ? 10.645 -30.754 -30.683 1.00 93.12 84 ALA A C 1
ATOM 672 O O . ALA A 1 84 ? 10.684 -31.975 -30.781 1.00 93.12 84 ALA A O 1
ATOM 673 N N . ILE A 1 85 ? 11.653 -29.959 -31.059 1.00 90.00 85 ILE A N 1
ATOM 674 C CA . ILE A 1 85 ? 12.823 -30.424 -31.823 1.00 90.00 85 ILE A CA 1
ATOM 675 C C . ILE A 1 85 ? 14.165 -30.262 -31.091 1.00 90.00 85 ILE A C 1
ATOM 677 O O . ILE A 1 85 ? 15.194 -30.699 -31.600 1.00 90.00 85 ILE A O 1
ATOM 681 N N . ALA A 1 86 ? 14.199 -29.617 -29.920 1.00 90.62 86 ALA A N 1
ATOM 682 C CA . ALA A 1 86 ? 15.440 -29.432 -29.168 1.00 90.62 86 ALA A CA 1
ATOM 683 C C . ALA A 1 86 ? 15.925 -30.749 -28.529 1.00 90.62 86 ALA A C 1
ATOM 685 O O . ALA A 1 86 ? 15.117 -31.469 -27.929 1.00 90.62 86 ALA A O 1
ATOM 686 N N . PR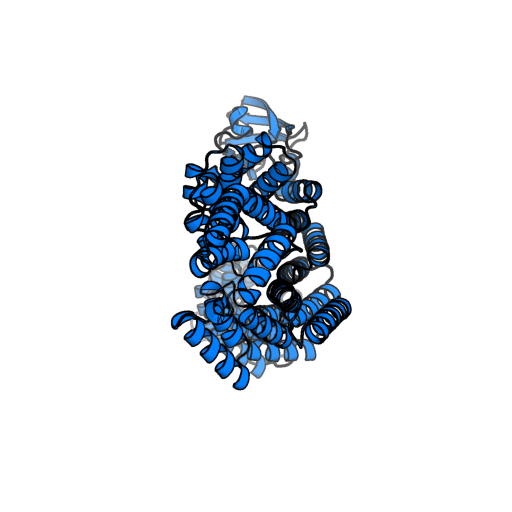O A 1 87 ? 17.239 -31.036 -28.581 1.00 89.56 87 PRO A N 1
ATOM 687 C CA . PRO A 1 87 ? 17.803 -32.239 -27.982 1.00 89.56 87 PRO A CA 1
ATOM 688 C C . PRO A 1 87 ? 17.868 -32.117 -26.453 1.00 89.56 87 PRO A C 1
ATOM 690 O O . PRO A 1 87 ? 17.950 -31.015 -25.902 1.00 89.56 87 PRO A O 1
ATOM 693 N N . GLU A 1 88 ? 17.830 -33.241 -25.738 1.00 89.31 88 GLU A N 1
ATOM 694 C CA . GLU A 1 88 ? 17.948 -33.234 -24.271 1.00 89.31 88 GLU A CA 1
ATOM 695 C C . GLU A 1 88 ? 19.358 -32.851 -23.815 1.00 89.31 88 GLU A C 1
ATOM 697 O O . GLU A 1 88 ? 19.508 -32.024 -22.913 1.00 89.31 88 GLU A O 1
ATOM 702 N N . GLN A 1 89 ? 20.373 -33.371 -24.505 1.00 86.44 89 GLN A N 1
ATOM 703 C CA . GLN A 1 89 ? 21.784 -33.052 -24.307 1.00 86.44 89 GLN A CA 1
ATOM 704 C C . GLN A 1 89 ? 22.375 -32.468 -25.593 1.00 86.44 89 GLN A C 1
ATOM 706 O O . GLN A 1 89 ? 21.940 -32.797 -26.696 1.00 86.44 89 GLN A O 1
ATOM 711 N N . ILE A 1 90 ? 23.349 -31.571 -25.454 1.00 84.38 90 ILE A N 1
ATOM 712 C CA . ILE A 1 90 ? 24.059 -30.984 -26.594 1.00 84.38 90 ILE A CA 1
ATOM 713 C C . ILE A 1 90 ? 25.368 -31.765 -26.770 1.00 84.38 90 ILE A C 1
ATOM 715 O O . ILE A 1 90 ? 26.087 -31.887 -25.782 1.00 84.38 90 ILE A O 1
ATOM 719 N N . PRO A 1 91 ? 25.698 -32.259 -27.978 1.00 78.38 91 PRO A N 1
ATOM 720 C CA . PRO A 1 91 ? 26.975 -32.929 -28.231 1.00 78.38 91 PRO A CA 1
ATOM 721 C C . PRO A 1 91 ? 28.186 -32.032 -27.922 1.00 78.38 91 PRO A C 1
ATOM 723 O O . PRO A 1 91 ? 28.158 -30.833 -28.209 1.00 78.38 91 PRO A O 1
ATOM 726 N N . ASP A 1 92 ? 29.272 -32.605 -27.398 1.00 72.75 92 ASP A N 1
ATOM 727 C CA . ASP A 1 92 ? 30.464 -31.852 -26.960 1.00 72.75 92 ASP A CA 1
ATOM 728 C C . ASP A 1 92 ? 31.147 -31.060 -28.092 1.00 72.75 92 ASP A C 1
ATOM 730 O O . ASP A 1 92 ? 31.683 -29.966 -27.884 1.00 72.75 92 ASP A O 1
ATOM 734 N N . ASN A 1 93 ? 31.074 -31.575 -29.319 1.00 74.00 93 ASN A N 1
ATOM 735 C CA . ASN A 1 93 ? 31.644 -30.979 -30.528 1.00 74.00 93 ASN A CA 1
ATOM 736 C C . ASN A 1 93 ? 30.655 -30.086 -31.304 1.00 74.00 93 ASN A C 1
ATOM 738 O O . ASN A 1 93 ? 30.912 -29.747 -32.459 1.00 74.00 93 ASN A O 1
ATOM 742 N N . TRP A 1 94 ? 29.535 -29.677 -30.694 1.00 73.62 94 TRP A N 1
ATOM 743 C CA . TRP A 1 94 ? 28.515 -28.905 -31.400 1.00 73.62 94 TRP A CA 1
ATOM 744 C C . TRP A 1 94 ? 29.016 -27.512 -31.825 1.00 73.62 94 TRP A C 1
ATOM 746 O O . TRP A 1 94 ? 29.418 -26.670 -31.010 1.00 73.62 94 TRP A O 1
ATOM 756 N N . TRP A 1 95 ? 28.939 -27.262 -33.129 1.00 68.38 95 TRP A N 1
ATOM 757 C CA . TRP A 1 95 ? 29.140 -25.976 -33.793 1.00 68.38 95 TRP A CA 1
ATOM 758 C C . TRP A 1 95 ? 27.781 -25.496 -34.322 1.00 68.38 95 TRP A C 1
ATOM 760 O O . TRP A 1 95 ? 27.018 -26.334 -34.806 1.00 68.38 95 TRP A O 1
ATOM 770 N N . PRO A 1 96 ? 27.445 -24.189 -34.259 1.00 70.56 96 PRO A N 1
ATOM 771 C CA . PRO A 1 96 ? 28.297 -23.030 -34.001 1.00 70.56 96 PRO A CA 1
ATOM 772 C C . PRO A 1 96 ? 28.260 -22.392 -32.606 1.00 70.56 96 PRO A C 1
ATOM 774 O O . PRO A 1 96 ? 27.240 -22.311 -31.923 1.00 70.56 96 PRO A O 1
ATOM 777 N N . LYS A 1 97 ? 29.397 -21.804 -32.215 1.00 75.56 97 LYS A N 1
ATOM 778 C CA . LYS A 1 97 ? 29.551 -21.044 -30.963 1.00 75.56 97 LYS A CA 1
ATOM 779 C C . LYS A 1 97 ? 29.512 -19.532 -31.228 1.00 75.56 97 LYS A C 1
ATOM 781 O O . LYS A 1 97 ? 30.139 -19.039 -32.158 1.00 75.56 97 LYS A O 1
ATOM 786 N N . TRP A 1 98 ? 28.835 -18.765 -30.372 1.00 73.25 98 TRP A N 1
ATOM 787 C CA . TRP A 1 98 ? 28.834 -17.295 -30.383 1.00 73.25 98 TRP A CA 1
ATOM 788 C C . TRP A 1 98 ? 29.575 -16.763 -29.164 1.00 73.25 98 TRP A C 1
ATOM 790 O O . TRP A 1 98 ? 29.140 -16.977 -28.030 1.00 73.25 98 TRP A O 1
ATOM 800 N N . LYS A 1 99 ? 30.697 -16.067 -29.389 1.00 76.88 99 LYS A N 1
ATOM 801 C CA . LYS A 1 99 ? 31.595 -15.596 -28.316 1.00 76.88 99 LYS A CA 1
ATOM 802 C C . LYS A 1 99 ? 31.972 -16.726 -27.341 1.00 76.88 99 LYS A C 1
ATOM 804 O O . LYS A 1 99 ? 31.846 -16.581 -26.128 1.00 76.88 99 LYS A O 1
ATOM 809 N N . GLY A 1 100 ? 32.336 -17.884 -27.893 1.00 75.56 100 GLY A N 1
ATOM 810 C CA . GLY A 1 100 ? 32.717 -19.075 -27.127 1.00 75.56 100 GLY A CA 1
ATOM 811 C C . GLY A 1 100 ? 31.560 -19.855 -26.489 1.00 75.56 100 GLY A C 1
ATOM 812 O O . GLY A 1 100 ? 31.816 -20.874 -25.858 1.00 75.56 100 GLY A O 1
ATOM 813 N N . ARG A 1 101 ? 30.295 -19.433 -26.650 1.00 78.56 101 ARG A N 1
ATOM 814 C CA . ARG A 1 101 ? 29.128 -20.125 -26.072 1.00 78.56 101 ARG A CA 1
ATOM 815 C C . ARG A 1 101 ? 28.313 -20.857 -27.126 1.00 78.56 101 ARG A C 1
ATOM 817 O O . ARG A 1 101 ? 28.000 -20.284 -28.168 1.00 78.56 101 ARG A O 1
ATOM 824 N N . THR A 1 102 ? 27.913 -22.086 -26.820 1.00 83.19 102 THR A N 1
ATOM 825 C CA . THR A 1 102 ? 26.991 -22.865 -27.649 1.00 83.19 102 THR A CA 1
ATOM 826 C C . THR A 1 102 ? 25.656 -22.137 -27.801 1.00 83.19 102 THR A C 1
ATOM 828 O O . THR A 1 102 ? 25.072 -21.665 -26.824 1.00 83.19 102 THR A O 1
ATOM 831 N N . LEU A 1 103 ? 25.198 -22.004 -29.047 1.00 84.75 103 LEU A N 1
ATOM 832 C CA . LEU A 1 103 ? 23.926 -21.362 -29.382 1.00 84.75 103 LEU A CA 1
ATOM 833 C C . LEU A 1 103 ? 22.729 -22.310 -29.294 1.00 84.75 103 LEU A C 1
ATOM 835 O O . LEU A 1 103 ? 21.604 -21.820 -29.145 1.00 84.75 103 LEU A O 1
ATOM 839 N N . GLN A 1 104 ? 22.972 -23.622 -29.372 1.00 87.06 104 GLN A N 1
ATOM 840 C CA . GLN A 1 104 ? 21.935 -24.636 -29.268 1.00 87.06 104 GLN A CA 1
ATOM 841 C C . GLN A 1 104 ? 21.317 -24.636 -27.873 1.00 87.06 104 GLN A C 1
ATOM 843 O O . GLN A 1 104 ? 22.046 -24.702 -26.881 1.00 87.06 104 GLN A O 1
ATOM 848 N N . PRO A 1 105 ? 19.985 -24.588 -27.767 1.00 90.62 105 PRO A N 1
ATOM 849 C CA . PRO A 1 105 ? 19.312 -24.805 -26.503 1.00 90.62 105 PRO A CA 1
ATOM 850 C C . PRO A 1 105 ? 19.162 -26.306 -26.227 1.00 90.62 105 PRO A C 1
ATOM 852 O O . PRO A 1 105 ? 18.857 -27.090 -27.124 1.00 90.62 105 PRO A O 1
ATOM 855 N N . THR A 1 106 ? 19.282 -26.699 -24.960 1.00 92.06 106 THR A N 1
ATOM 856 C CA . THR A 1 106 ? 18.739 -27.987 -24.511 1.00 92.06 106 THR A CA 1
ATOM 857 C C . THR A 1 106 ? 17.217 -27.914 -24.433 1.00 92.06 106 THR A C 1
ATOM 859 O O . THR A 1 106 ? 16.634 -26.841 -24.228 1.00 92.06 106 THR A O 1
ATOM 862 N N . LYS A 1 107 ? 16.554 -29.068 -24.476 1.00 93.56 107 LYS A N 1
ATOM 863 C CA . LYS A 1 107 ? 15.111 -29.188 -24.240 1.00 93.56 107 LYS A CA 1
ATOM 864 C C . LYS A 1 107 ? 14.697 -28.573 -22.898 1.00 93.56 107 LYS A C 1
ATOM 866 O O . LYS A 1 107 ? 13.694 -27.862 -22.831 1.00 93.56 107 LYS A O 1
ATOM 871 N N . ALA A 1 108 ? 15.515 -28.747 -21.854 1.00 94.12 108 ALA A N 1
ATOM 872 C CA . ALA A 1 108 ? 15.319 -28.110 -20.548 1.00 94.12 108 ALA A CA 1
ATOM 873 C C . ALA A 1 108 ? 15.326 -26.570 -20.637 1.00 94.12 108 ALA A C 1
ATOM 875 O O . ALA A 1 108 ? 14.453 -25.914 -20.061 1.00 94.12 108 ALA A O 1
ATOM 876 N N . SER A 1 109 ? 16.265 -26.000 -21.403 1.00 93.25 109 SER A N 1
ATOM 877 C CA . SER A 1 109 ? 16.363 -24.553 -21.646 1.00 93.25 109 SER A CA 1
ATOM 878 C C . SER A 1 109 ? 15.150 -24.023 -22.411 1.00 93.25 109 SER A C 1
ATOM 880 O O . SER A 1 109 ? 14.617 -22.967 -22.064 1.00 93.25 109 SER A O 1
ATOM 882 N N . CYS A 1 110 ? 14.674 -24.759 -23.419 1.00 95.19 110 CYS A N 1
ATOM 883 C CA . CYS A 1 110 ? 13.458 -24.411 -24.152 1.00 95.19 110 CYS A CA 1
ATOM 884 C C . CYS A 1 110 ? 12.231 -24.396 -23.230 1.00 95.19 110 CYS A C 1
ATOM 886 O O . CYS A 1 110 ? 11.496 -23.410 -23.227 1.00 95.19 110 CYS A O 1
ATOM 888 N N . TYR A 1 111 ? 12.045 -25.426 -22.392 1.00 97.25 111 TYR A N 1
ATOM 889 C CA . TYR A 1 111 ? 10.967 -25.446 -21.396 1.00 97.25 111 TYR A CA 1
ATOM 890 C C . TYR A 1 111 ? 11.073 -24.298 -20.388 1.00 97.25 111 TYR A C 1
ATOM 892 O O . TYR A 1 111 ? 10.052 -23.712 -20.033 1.00 97.25 111 TYR A O 1
ATOM 900 N N . PHE A 1 112 ? 12.287 -23.928 -19.970 1.00 96.31 112 PHE A N 1
ATOM 901 C CA . PHE A 1 112 ? 12.488 -22.835 -19.019 1.00 96.31 112 PHE A CA 1
ATOM 902 C C . PHE A 1 112 ? 12.011 -21.504 -19.605 1.00 96.31 112 PHE A C 1
ATOM 904 O O . PHE A 1 112 ? 11.204 -20.796 -19.002 1.00 96.31 112 PHE A O 1
ATOM 911 N N . TRP A 1 113 ? 12.453 -21.177 -20.820 1.00 96.50 113 TRP A N 1
ATOM 912 C CA . TRP A 1 113 ? 12.035 -19.943 -21.482 1.00 96.50 113 TRP A CA 1
ATOM 913 C C . TRP A 1 113 ? 10.565 -19.975 -21.907 1.00 96.50 113 TRP A C 1
ATOM 915 O O . TRP A 1 113 ? 9.907 -18.937 -21.847 1.00 96.50 113 TRP A O 1
ATOM 925 N N . LEU A 1 114 ? 10.021 -21.145 -22.257 1.00 97.94 114 LEU A N 1
ATOM 926 C CA . LEU A 1 114 ? 8.586 -21.318 -22.496 1.00 97.94 114 LEU A CA 1
ATOM 927 C C . LEU A 1 114 ? 7.773 -21.028 -21.226 1.00 97.94 114 LEU A C 1
ATOM 929 O O . LEU A 1 114 ? 6.786 -20.300 -21.289 1.00 97.94 114 LEU A O 1
ATOM 933 N N . GLY A 1 115 ? 8.213 -21.529 -20.069 1.00 97.44 115 GLY A N 1
ATOM 934 C CA . GLY A 1 115 ? 7.600 -21.219 -18.777 1.00 97.44 115 GLY A CA 1
ATOM 935 C C . GLY A 1 115 ? 7.648 -19.727 -18.449 1.00 97.44 115 GLY A C 1
ATOM 936 O O . GLY A 1 115 ? 6.657 -19.169 -17.984 1.00 97.44 115 GLY A O 1
ATOM 937 N N . TYR A 1 116 ? 8.759 -19.054 -18.760 1.00 96.12 116 TYR A N 1
ATOM 938 C CA . TYR A 1 116 ? 8.882 -17.603 -18.596 1.00 96.12 116 TYR A CA 1
ATOM 939 C C . TYR A 1 116 ? 7.916 -16.833 -19.510 1.00 96.12 116 TYR A C 1
ATOM 941 O O . TYR A 1 116 ? 7.278 -15.876 -19.072 1.00 96.12 116 TYR A O 1
ATOM 949 N N . ALA A 1 117 ? 7.763 -17.271 -20.763 1.00 97.38 117 ALA A N 1
ATOM 950 C CA . ALA A 1 117 ? 6.812 -16.679 -21.699 1.00 97.38 117 ALA A CA 1
ATOM 951 C C . ALA A 1 117 ? 5.359 -16.861 -21.223 1.00 97.38 117 ALA A C 1
ATOM 953 O O . ALA A 1 117 ? 4.612 -15.885 -21.197 1.00 97.38 117 ALA A O 1
ATOM 954 N N . TYR A 1 118 ? 4.989 -18.057 -20.748 1.00 98.38 118 TYR A N 1
ATOM 955 C CA . TYR A 1 118 ? 3.683 -18.303 -20.124 1.00 98.38 118 TYR A CA 1
ATOM 956 C C . TYR A 1 118 ? 3.448 -17.440 -18.882 1.00 98.38 118 TYR A C 1
ATOM 958 O O . TYR A 1 118 ? 2.369 -16.873 -18.726 1.00 98.38 118 TYR A O 1
ATOM 966 N N . TYR A 1 119 ? 4.453 -17.297 -18.012 1.00 97.12 119 TYR A N 1
ATOM 967 C CA . TYR A 1 119 ? 4.346 -16.465 -16.814 1.00 97.12 119 TYR A CA 1
ATOM 968 C C . TYR A 1 119 ? 4.050 -15.001 -17.167 1.00 97.12 119 TYR A C 1
ATOM 970 O O . TYR A 1 119 ? 3.163 -14.391 -16.569 1.00 97.12 119 TYR A O 1
ATOM 978 N N . ASN A 1 120 ? 4.751 -14.445 -18.159 1.00 95.19 120 ASN A N 1
ATOM 979 C CA . ASN A 1 120 ? 4.538 -13.064 -18.598 1.00 95.19 120 ASN A CA 1
ATOM 980 C C . ASN A 1 120 ? 3.200 -12.869 -19.328 1.00 95.19 120 ASN A C 1
ATOM 982 O O . ASN A 1 120 ? 2.579 -11.819 -19.179 1.00 95.19 120 ASN A O 1
ATOM 986 N N . ASP A 1 121 ? 2.719 -13.888 -20.046 1.00 96.50 121 ASP A N 1
ATOM 987 C CA . ASP A 1 121 ? 1.369 -13.908 -20.632 1.00 96.50 121 ASP A CA 1
ATOM 988 C C . ASP A 1 121 ? 0.261 -14.179 -19.590 1.00 96.50 121 ASP A C 1
ATOM 990 O O . ASP A 1 121 ? -0.918 -14.210 -19.926 1.00 96.50 121 ASP A O 1
ATOM 994 N N . LYS A 1 122 ? 0.621 -14.345 -18.306 1.00 96.56 122 LYS A N 1
ATOM 995 C CA . LYS A 1 122 ? -0.274 -14.653 -17.170 1.00 96.56 122 LYS A CA 1
ATOM 996 C C . LYS A 1 122 ? -0.922 -16.047 -17.214 1.00 96.56 122 LYS A C 1
ATOM 998 O O . LYS A 1 122 ? -1.835 -16.330 -16.440 1.00 96.56 122 LYS A O 1
ATOM 1003 N N . GLN A 1 123 ? -0.408 -16.948 -18.047 1.00 98.06 123 GLN A N 1
ATOM 1004 C CA . GLN A 1 123 ? -0.769 -18.369 -18.098 1.00 98.06 123 GLN A CA 1
ATOM 1005 C C . GLN A 1 123 ? 0.003 -19.147 -17.019 1.00 98.06 123 GLN A C 1
ATOM 1007 O O . GLN A 1 123 ? 0.976 -19.863 -17.272 1.00 98.06 123 GLN A O 1
ATOM 1012 N N . PHE A 1 124 ? -0.354 -18.924 -15.751 1.00 97.88 124 PHE A N 1
ATOM 1013 C CA . PHE A 1 124 ? 0.468 -19.377 -14.622 1.00 97.88 124 PHE A CA 1
ATOM 1014 C C . PHE A 1 124 ? 0.487 -20.899 -14.434 1.00 97.88 124 PHE A C 1
ATOM 1016 O O . PHE A 1 124 ? 1.473 -21.436 -13.924 1.00 97.88 124 PHE A O 1
ATOM 1023 N N . GLN A 1 125 ? -0.571 -21.615 -14.823 1.00 98.38 125 GLN A N 1
ATOM 1024 C CA . GLN A 1 125 ? -0.625 -23.072 -14.665 1.00 98.38 125 GLN A CA 1
ATOM 1025 C C . GLN A 1 125 ? 0.243 -23.776 -15.720 1.00 98.38 125 GLN A C 1
ATOM 1027 O O . GLN A 1 125 ? 0.937 -24.749 -15.414 1.00 98.38 125 GLN A O 1
ATOM 1032 N N . GLU A 1 126 ? 0.287 -23.232 -16.929 1.00 98.31 126 GLU A N 1
ATOM 1033 C CA . GLU A 1 126 ? 1.152 -23.629 -18.033 1.00 98.31 126 GLU A CA 1
ATOM 1034 C C . GLU A 1 126 ? 2.615 -23.320 -17.705 1.00 98.31 126 GLU A C 1
ATOM 1036 O O . GLU A 1 126 ? 3.483 -24.170 -17.917 1.00 98.31 126 GLU A O 1
ATOM 1041 N N . ALA A 1 127 ? 2.884 -22.160 -17.091 1.00 98.25 127 ALA A N 1
ATOM 1042 C CA . ALA A 1 127 ? 4.205 -21.816 -16.571 1.00 98.25 127 ALA A CA 1
ATOM 1043 C C . ALA A 1 127 ? 4.688 -22.845 -15.535 1.00 98.25 127 ALA A C 1
ATOM 1045 O O . ALA A 1 127 ? 5.796 -23.369 -15.655 1.00 98.25 127 ALA A O 1
ATOM 1046 N N . VAL A 1 128 ? 3.836 -23.215 -14.566 1.00 98.50 128 VAL A N 1
ATOM 1047 C CA . VAL A 1 128 ? 4.132 -24.282 -13.590 1.00 98.50 128 VAL A CA 1
ATOM 1048 C C . VAL A 1 128 ? 4.477 -25.596 -14.292 1.00 98.50 128 VAL A C 1
ATOM 1050 O O . VAL A 1 128 ? 5.456 -26.246 -13.921 1.00 98.50 128 VAL A O 1
ATOM 1053 N N . ASN A 1 129 ? 3.696 -25.996 -15.296 1.00 98.06 129 ASN A N 1
ATOM 1054 C CA . ASN A 1 129 ? 3.918 -27.248 -16.018 1.00 98.06 129 ASN A CA 1
ATOM 1055 C C . ASN A 1 129 ? 5.255 -27.230 -16.776 1.00 98.06 129 ASN A C 1
ATOM 1057 O O . ASN A 1 129 ? 6.018 -28.193 -16.695 1.00 98.06 129 ASN A O 1
ATOM 1061 N N . ALA A 1 130 ? 5.572 -26.124 -17.452 1.00 97.50 130 ALA A N 1
ATOM 1062 C CA . ALA A 1 130 ? 6.829 -25.949 -18.171 1.00 97.50 130 ALA A CA 1
ATOM 1063 C C . ALA A 1 130 ? 8.042 -25.951 -17.224 1.00 97.50 130 ALA A C 1
ATOM 1065 O O . ALA A 1 130 ? 9.000 -26.683 -17.464 1.00 97.50 130 ALA A O 1
ATOM 1066 N N 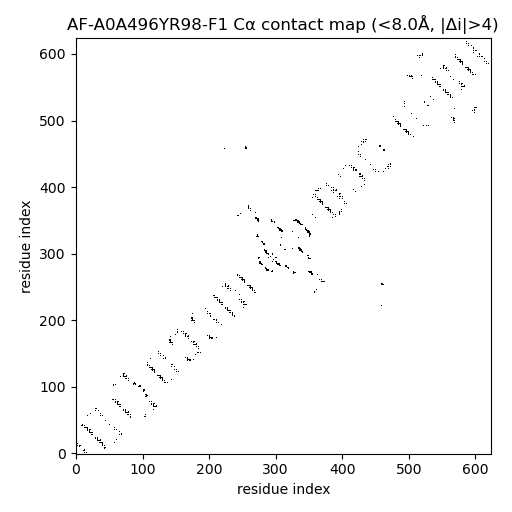. PHE A 1 131 ? 7.986 -25.232 -16.097 1.00 97.56 131 PHE A N 1
ATOM 1067 C CA . PHE A 1 131 ? 9.086 -25.219 -15.126 1.00 97.56 131 PHE A CA 1
ATOM 1068 C C . PHE A 1 131 ? 9.292 -26.569 -14.435 1.00 97.56 131 PHE A C 1
ATOM 1070 O O . PHE A 1 131 ? 10.433 -26.961 -14.196 1.00 97.56 131 PHE A O 1
ATOM 1077 N N . LYS A 1 132 ? 8.223 -27.330 -14.166 1.00 97.31 132 LYS A N 1
ATOM 1078 C CA . LYS A 1 132 ? 8.354 -28.719 -13.697 1.00 97.31 132 LYS A CA 1
ATOM 1079 C C . LYS A 1 132 ? 9.064 -29.602 -14.723 1.00 97.31 132 LYS A C 1
ATOM 1081 O O . LYS A 1 132 ? 9.931 -30.381 -14.344 1.00 97.31 132 LYS A O 1
ATOM 1086 N N . ARG A 1 133 ? 8.741 -29.459 -16.015 1.00 96.25 133 ARG A N 1
ATOM 1087 C CA . ARG A 1 133 ? 9.456 -30.166 -17.093 1.00 96.25 133 ARG A CA 1
ATOM 1088 C C . ARG A 1 133 ? 10.932 -29.768 -17.140 1.00 96.25 133 ARG A C 1
ATOM 1090 O O . ARG A 1 133 ? 11.767 -30.655 -17.266 1.00 96.25 133 ARG A O 1
ATOM 1097 N N . THR A 1 134 ? 11.264 -28.486 -16.963 1.00 95.25 134 THR A N 1
ATOM 1098 C CA . THR A 1 134 ? 12.662 -28.043 -16.822 1.00 95.25 134 THR A CA 1
ATOM 1099 C C . THR A 1 134 ? 13.363 -28.748 -15.666 1.00 95.25 134 THR A C 1
ATOM 1101 O O . THR A 1 134 ? 14.440 -29.285 -15.878 1.00 95.25 134 THR A O 1
ATOM 1104 N N . ILE A 1 135 ? 12.755 -28.779 -14.476 1.00 94.88 135 ILE A N 1
ATOM 1105 C CA . ILE A 1 135 ? 13.345 -29.392 -13.273 1.00 94.88 135 ILE A CA 1
ATOM 1106 C C . ILE A 1 135 ? 13.580 -30.894 -13.462 1.00 94.88 135 ILE A C 1
ATOM 1108 O O . ILE A 1 135 ? 14.622 -31.401 -13.054 1.00 94.88 135 ILE A O 1
ATOM 1112 N N . ASN A 1 136 ? 12.640 -31.594 -14.101 1.00 94.12 136 ASN A N 1
ATOM 1113 C CA . ASN A 1 136 ? 12.770 -33.026 -14.373 1.00 94.12 136 ASN A CA 1
ATOM 1114 C C . ASN A 1 136 ? 13.912 -33.331 -15.355 1.00 94.12 136 ASN A C 1
ATOM 1116 O O . ASN A 1 136 ? 14.552 -34.365 -15.229 1.00 94.12 136 ASN A O 1
ATOM 1120 N N . LEU A 1 137 ? 14.161 -32.440 -16.322 1.00 90.50 137 LEU A N 1
ATOM 1121 C CA . LEU A 1 137 ? 15.244 -32.584 -17.301 1.00 90.50 137 LEU A CA 1
ATOM 1122 C C . LEU A 1 137 ? 16.592 -32.051 -16.783 1.00 90.50 137 LEU A C 1
ATOM 1124 O O . LEU A 1 137 ? 17.644 -32.450 -17.269 1.00 90.50 137 LEU A O 1
ATOM 1128 N N . SER A 1 138 ? 16.577 -31.106 -15.840 1.00 82.56 138 SER A N 1
ATOM 1129 C CA . SER A 1 138 ? 17.768 -30.479 -15.264 1.00 82.56 138 SER A CA 1
ATOM 1130 C C . SER A 1 138 ? 17.459 -29.944 -13.864 1.00 82.56 138 SER A C 1
ATOM 1132 O O . SER A 1 138 ? 16.843 -28.888 -13.693 1.00 82.56 138 SER A O 1
ATOM 1134 N N . SER A 1 139 ? 17.887 -30.685 -12.841 1.00 76.31 139 SER A N 1
ATOM 1135 C CA . SER A 1 139 ? 17.555 -30.409 -11.436 1.00 76.31 139 SER A CA 1
ATOM 1136 C C . SER A 1 139 ? 18.596 -29.562 -10.692 1.00 76.31 139 SER A C 1
ATOM 1138 O O . SER A 1 139 ? 18.356 -29.183 -9.544 1.00 76.31 139 SER A O 1
ATOM 1140 N N . SER A 1 140 ? 19.733 -29.251 -11.322 1.00 83.44 140 SER A N 1
ATOM 1141 C CA . SER A 1 140 ? 20.919 -28.681 -10.664 1.00 83.44 140 SER A CA 1
ATOM 1142 C C . SER A 1 140 ? 20.942 -27.151 -10.564 1.00 83.44 140 SER A C 1
ATOM 1144 O O . SER A 1 140 ? 21.824 -26.599 -9.909 1.00 83.44 140 SER A O 1
ATOM 1146 N N . ALA A 1 141 ? 19.987 -26.444 -11.176 1.00 85.62 141 ALA A N 1
ATOM 1147 C CA . ALA A 1 141 ? 19.923 -24.982 -11.143 1.00 85.62 141 ALA A CA 1
ATOM 1148 C C . ALA A 1 141 ? 18.852 -24.467 -10.157 1.00 85.62 141 ALA A C 1
ATOM 1150 O O . ALA A 1 141 ? 17.750 -25.019 -10.105 1.00 85.62 141 ALA A O 1
ATOM 1151 N N . PRO A 1 142 ? 19.110 -23.373 -9.411 1.00 90.75 142 PRO A N 1
ATOM 1152 C CA . PRO A 1 142 ? 18.125 -22.783 -8.497 1.00 90.75 142 PRO A CA 1
ATOM 1153 C C . PRO A 1 142 ? 17.017 -22.000 -9.228 1.00 90.75 142 PRO A C 1
ATOM 1155 O O . PRO A 1 142 ? 15.913 -21.834 -8.697 1.00 90.75 142 PRO A O 1
ATOM 1158 N N . ASP A 1 143 ? 17.290 -21.508 -10.442 1.00 92.31 143 ASP A N 1
ATOM 1159 C CA . ASP A 1 143 ? 16.400 -20.591 -11.163 1.00 92.31 143 ASP A CA 1
ATOM 1160 C C . ASP A 1 143 ? 15.028 -21.211 -11.475 1.00 92.31 143 ASP A C 1
ATOM 1162 O O . ASP A 1 143 ? 14.030 -20.574 -11.124 1.00 92.31 143 ASP A O 1
ATOM 1166 N N . PRO A 1 144 ? 14.920 -22.446 -12.028 1.00 94.12 144 PRO A N 1
ATOM 1167 C CA . PRO A 1 144 ? 13.632 -23.088 -12.311 1.00 94.12 144 PRO A CA 1
ATOM 1168 C C . PRO A 1 144 ? 12.734 -23.219 -11.078 1.00 94.12 144 PRO A C 1
ATOM 1170 O O . PRO A 1 144 ? 11.532 -22.973 -11.163 1.00 94.12 144 PRO A O 1
ATOM 1173 N N . TYR A 1 145 ? 13.304 -23.541 -9.913 1.00 96.62 145 TYR A N 1
ATOM 1174 C CA . TYR A 1 145 ? 12.557 -23.614 -8.655 1.00 96.62 145 TYR A CA 1
ATOM 1175 C C . TYR A 1 145 ? 12.052 -22.242 -8.202 1.00 96.62 145 TYR A C 1
ATOM 1177 O O . TYR A 1 145 ? 10.932 -22.127 -7.701 1.00 96.62 145 TYR A O 1
ATOM 1185 N N . THR A 1 146 ? 12.843 -21.187 -8.408 1.00 96.12 146 THR A N 1
ATOM 1186 C CA . THR A 1 146 ? 12.457 -19.830 -8.006 1.00 96.12 146 THR A CA 1
ATOM 1187 C C . THR A 1 146 ? 11.314 -19.289 -8.867 1.00 96.12 146 THR A C 1
ATOM 1189 O O . THR A 1 146 ? 10.335 -18.761 -8.339 1.00 96.12 146 THR A O 1
ATOM 1192 N N . VAL A 1 147 ? 11.375 -19.471 -10.188 1.00 96.00 147 VAL A N 1
ATOM 1193 C CA . VAL A 1 147 ? 10.288 -19.048 -11.095 1.00 96.00 147 VAL A CA 1
ATOM 1194 C C . VAL A 1 147 ? 9.052 -19.953 -10.997 1.00 96.00 147 VAL A C 1
ATOM 1196 O O . VAL A 1 147 ? 7.921 -19.473 -11.129 1.00 96.00 147 VAL A O 1
ATOM 1199 N N . LEU A 1 148 ? 9.229 -21.235 -10.656 1.00 97.69 148 LEU A N 1
ATOM 1200 C CA . LEU A 1 148 ? 8.131 -22.121 -10.265 1.00 97.69 148 LEU A CA 1
ATOM 1201 C C . LEU A 1 148 ? 7.422 -21.591 -9.011 1.00 97.69 148 LEU A C 1
ATOM 1203 O O . LEU A 1 148 ? 6.192 -21.520 -8.983 1.00 97.69 148 LEU A O 1
ATOM 1207 N N . ALA A 1 149 ? 8.180 -21.177 -7.994 1.00 97.69 149 ALA A N 1
ATOM 1208 C CA . ALA A 1 149 ? 7.617 -20.578 -6.791 1.00 97.69 149 ALA A CA 1
ATOM 1209 C C . ALA A 1 149 ? 6.859 -19.281 -7.096 1.00 97.69 149 ALA A C 1
ATOM 1211 O O . ALA A 1 149 ? 5.729 -19.118 -6.636 1.00 97.69 149 ALA A O 1
ATOM 1212 N N . ALA A 1 150 ? 7.428 -18.396 -7.919 1.00 97.50 150 ALA A N 1
ATOM 1213 C CA . ALA A 1 150 ? 6.747 -17.181 -8.365 1.00 97.50 150 ALA A CA 1
ATOM 1214 C C . ALA A 1 150 ? 5.411 -17.499 -9.062 1.00 97.50 150 ALA A C 1
ATOM 1216 O O . ALA A 1 150 ? 4.400 -16.858 -8.778 1.00 97.50 150 ALA A O 1
ATOM 1217 N N . SER A 1 151 ? 5.373 -18.539 -9.899 1.00 98.06 151 SER A N 1
ATOM 1218 C CA . SER A 1 151 ? 4.143 -19.006 -10.559 1.00 98.06 151 SER A CA 1
ATOM 1219 C C . SER A 1 151 ? 3.117 -19.544 -9.553 1.00 98.06 151 SER A C 1
ATOM 1221 O O . SER A 1 151 ? 1.928 -19.239 -9.646 1.00 98.06 151 SER A O 1
ATOM 1223 N N . TYR A 1 152 ? 3.560 -20.286 -8.532 1.00 98.56 152 TYR A N 1
ATOM 1224 C CA . TYR A 1 152 ? 2.681 -20.736 -7.450 1.00 98.56 152 TYR A CA 1
ATOM 1225 C C . TYR A 1 152 ? 2.101 -19.585 -6.621 1.00 98.56 152 TYR A C 1
ATOM 1227 O O . TYR A 1 152 ? 0.943 -19.685 -6.215 1.00 98.56 152 TYR A O 1
ATOM 1235 N N . ILE A 1 153 ? 2.848 -18.497 -6.397 1.00 97.94 153 ILE A N 1
ATOM 1236 C CA . ILE A 1 153 ? 2.331 -17.296 -5.718 1.00 97.94 153 ILE A CA 1
ATOM 1237 C C . ILE A 1 153 ? 1.152 -16.709 -6.500 1.00 97.94 153 ILE A C 1
ATOM 1239 O O . ILE A 1 153 ? 0.118 -16.419 -5.901 1.00 97.94 153 ILE A O 1
ATOM 1243 N N . GLN A 1 154 ? 1.267 -16.593 -7.827 1.00 97.69 154 GLN A N 1
ATOM 1244 C CA . GLN A 1 154 ? 0.183 -16.075 -8.675 1.00 97.69 154 GLN A CA 1
ATOM 1245 C C . GLN A 1 154 ? -1.058 -16.980 -8.650 1.00 97.69 154 GLN A C 1
ATOM 1247 O O . GLN A 1 154 ? -2.187 -16.497 -8.639 1.00 97.69 154 GLN A O 1
ATOM 1252 N N . LEU A 1 155 ? -0.857 -18.297 -8.535 1.00 97.81 155 LEU A N 1
ATOM 1253 C CA . LEU A 1 155 ? -1.927 -19.284 -8.342 1.00 97.81 155 LEU A CA 1
ATOM 1254 C C . LEU A 1 155 ? -2.440 -19.376 -6.894 1.00 97.81 155 LEU A C 1
ATOM 1256 O O . LEU A 1 155 ? -3.219 -20.277 -6.585 1.00 97.81 155 LEU A O 1
ATOM 1260 N N . LYS A 1 156 ? -1.981 -18.503 -5.987 1.00 97.75 156 LYS A N 1
ATOM 1261 C CA . LYS A 1 156 ? -2.296 -18.518 -4.546 1.00 97.75 156 LYS A CA 1
ATOM 1262 C C . LYS A 1 156 ? -1.912 -19.821 -3.819 1.00 97.75 156 LYS A C 1
ATOM 1264 O O . LYS A 1 156 ? -2.378 -20.088 -2.715 1.00 97.75 156 LYS A O 1
ATOM 1269 N N . LYS A 1 157 ? -1.023 -20.633 -4.402 1.00 98.25 157 LYS A N 1
ATOM 1270 C CA . LYS A 1 157 ? -0.500 -21.897 -3.844 1.00 98.25 157 LYS A CA 1
ATOM 1271 C C . LYS A 1 157 ? 0.743 -21.621 -2.986 1.00 98.25 157 LYS A C 1
ATOM 1273 O O . LYS A 1 157 ? 1.835 -22.108 -3.280 1.00 98.25 157 LYS A O 1
ATOM 1278 N N . TYR A 1 158 ? 0.590 -20.808 -1.941 1.00 97.75 158 TYR A N 1
ATOM 1279 C CA . TYR A 1 158 ? 1.716 -20.217 -1.204 1.00 97.75 158 TYR A CA 1
ATOM 1280 C C . TYR A 1 158 ? 2.635 -21.240 -0.521 1.00 97.75 158 TYR A C 1
ATOM 1282 O O . TYR A 1 158 ? 3.850 -21.075 -0.564 1.00 97.75 158 TYR A O 1
ATOM 1290 N N . ASP A 1 159 ? 2.098 -22.329 0.032 1.00 97.75 159 ASP A N 1
ATOM 1291 C CA . ASP A 1 159 ? 2.927 -23.374 0.654 1.00 97.75 159 ASP A CA 1
ATOM 1292 C C . ASP A 1 159 ? 3.815 -24.095 -0.364 1.00 97.75 159 ASP A C 1
ATOM 1294 O O . ASP A 1 159 ? 4.999 -24.321 -0.119 1.00 97.75 159 ASP A O 1
ATOM 1298 N N . LYS A 1 160 ? 3.292 -24.352 -1.571 1.00 98.06 160 LYS A N 1
ATOM 1299 C CA . LYS A 1 160 ? 4.095 -24.904 -2.673 1.00 98.06 160 LYS A CA 1
ATOM 1300 C C . LYS A 1 160 ? 5.176 -23.922 -3.123 1.00 98.06 160 LYS A C 1
ATOM 1302 O O . LYS A 1 160 ? 6.277 -24.354 -3.458 1.00 98.06 160 LYS A O 1
ATOM 1307 N N . ALA A 1 161 ? 4.882 -22.619 -3.107 1.00 98.25 161 ALA A N 1
ATOM 1308 C CA . ALA A 1 161 ? 5.875 -21.589 -3.397 1.00 98.25 161 ALA A CA 1
ATOM 1309 C C . ALA A 1 161 ? 7.010 -21.592 -2.364 1.00 98.25 161 ALA A C 1
ATOM 1311 O O . ALA A 1 161 ? 8.173 -21.628 -2.757 1.00 98.25 161 ALA A O 1
ATOM 1312 N N . ILE A 1 162 ? 6.686 -21.639 -1.068 1.00 98.25 162 ILE A N 1
ATOM 1313 C CA . ILE A 1 162 ? 7.678 -21.684 0.017 1.00 98.25 162 ILE A CA 1
ATOM 1314 C C . ILE A 1 162 ? 8.568 -22.926 -0.117 1.00 98.25 162 ILE A C 1
ATOM 1316 O O . ILE A 1 162 ? 9.795 -22.809 -0.066 1.00 98.25 162 ILE A O 1
ATOM 1320 N N . THR A 1 163 ? 7.980 -24.102 -0.357 1.00 98.06 163 THR A N 1
ATOM 1321 C CA . THR A 1 163 ? 8.737 -25.347 -0.576 1.00 98.06 163 THR A CA 1
ATOM 1322 C C . THR A 1 163 ? 9.674 -25.239 -1.780 1.00 98.06 163 THR A C 1
ATOM 1324 O O . THR A 1 163 ? 10.852 -25.580 -1.674 1.00 98.06 163 THR A O 1
ATOM 1327 N N . ALA A 1 164 ? 9.196 -24.703 -2.906 1.00 97.50 164 ALA A N 1
ATOM 1328 C CA . ALA A 1 164 ? 10.024 -24.504 -4.092 1.00 97.50 164 ALA A CA 1
ATOM 1329 C C . ALA A 1 164 ? 11.167 -23.500 -3.841 1.00 97.50 164 ALA A C 1
ATOM 1331 O O . ALA A 1 164 ? 12.306 -23.775 -4.218 1.00 97.50 164 ALA A O 1
ATOM 1332 N N . THR A 1 165 ? 10.926 -22.392 -3.128 1.00 97.56 165 THR A N 1
ATOM 1333 C CA . THR A 1 165 ? 12.008 -21.459 -2.761 1.00 97.56 165 THR A CA 1
ATOM 1334 C C . THR A 1 165 ? 13.020 -22.067 -1.801 1.00 97.56 165 THR A C 1
ATOM 1336 O O . THR A 1 165 ? 14.214 -21.841 -1.976 1.00 97.56 165 THR A O 1
ATOM 1339 N N . LYS A 1 166 ? 12.586 -22.887 -0.831 1.00 97.69 166 LYS A N 1
ATOM 1340 C CA . LYS A 1 166 ? 13.506 -23.615 0.056 1.00 97.69 166 LYS A CA 1
ATOM 1341 C C . LYS A 1 166 ? 14.423 -24.528 -0.754 1.00 97.69 166 LYS A C 1
ATOM 1343 O O . LYS A 1 166 ? 15.625 -24.539 -0.509 1.00 97.69 166 LYS A O 1
ATOM 1348 N N . ARG A 1 167 ? 13.886 -25.220 -1.766 1.00 96.44 167 ARG A N 1
ATOM 1349 C CA . ARG A 1 167 ? 14.695 -26.055 -2.661 1.00 96.44 167 ARG A CA 1
ATOM 1350 C C . ARG A 1 167 ? 15.688 -25.235 -3.489 1.00 96.44 167 ARG A C 1
ATOM 1352 O O . ARG A 1 167 ? 16.848 -25.620 -3.575 1.00 96.44 167 ARG A O 1
ATOM 1359 N N . ALA A 1 168 ? 15.272 -24.089 -4.032 1.00 96.50 168 ALA A N 1
ATOM 1360 C CA . ALA A 1 168 ? 16.174 -23.179 -4.745 1.00 96.50 168 ALA A CA 1
ATOM 1361 C C . ALA A 1 168 ? 17.341 -22.708 -3.856 1.00 96.50 168 ALA A C 1
ATOM 1363 O O . ALA A 1 168 ? 18.495 -22.744 -4.277 1.00 96.50 168 ALA A O 1
ATOM 1364 N N . ILE A 1 169 ? 17.039 -22.313 -2.614 1.00 96.75 169 ILE A N 1
ATOM 1365 C CA . ILE A 1 169 ? 18.027 -21.844 -1.633 1.00 96.75 169 ILE A CA 1
ATOM 1366 C C . ILE A 1 169 ? 18.989 -22.971 -1.233 1.00 96.75 169 ILE A C 1
ATOM 1368 O O . ILE A 1 169 ? 20.180 -22.711 -1.119 1.00 96.75 169 ILE A O 1
ATOM 1372 N N . GLN A 1 170 ? 18.499 -24.205 -1.063 1.00 96.50 170 GLN A N 1
ATOM 1373 C CA . GLN A 1 170 ? 19.343 -25.375 -0.782 1.00 96.50 170 GLN A CA 1
ATOM 1374 C C . GLN A 1 170 ? 20.347 -25.660 -1.904 1.00 96.50 170 GLN A C 1
ATOM 1376 O O . GLN A 1 170 ? 21.478 -26.028 -1.615 1.00 96.50 170 GLN A O 1
ATOM 1381 N N . ILE A 1 171 ? 19.939 -25.502 -3.169 1.00 95.12 171 ILE A N 1
ATOM 1382 C CA . ILE A 1 171 ? 20.830 -25.695 -4.323 1.00 95.12 171 ILE A CA 1
ATOM 1383 C C . ILE A 1 171 ? 21.892 -24.596 -4.350 1.00 95.12 171 ILE A C 1
ATOM 1385 O O . ILE A 1 171 ? 23.085 -24.875 -4.439 1.00 95.12 171 ILE A O 1
ATOM 1389 N N . LYS A 1 172 ? 21.454 -23.333 -4.299 1.00 95.00 172 LYS A N 1
ATOM 1390 C CA . LYS A 1 172 ? 22.347 -22.178 -4.227 1.00 95.00 172 LYS A CA 1
ATOM 1391 C C . LYS A 1 172 ? 21.605 -20.967 -3.656 1.00 95.00 172 LYS A C 1
ATOM 1393 O O . LYS A 1 172 ? 20.727 -20.418 -4.339 1.00 95.00 172 LYS A O 1
ATOM 1398 N N . PRO A 1 173 ? 21.985 -20.485 -2.459 1.00 94.19 173 PRO A N 1
ATOM 1399 C CA . PRO A 1 173 ? 21.436 -19.260 -1.898 1.00 94.19 173 PRO A CA 1
ATOM 1400 C C . PRO A 1 173 ? 21.630 -18.082 -2.857 1.00 94.19 173 PRO A C 1
ATOM 1402 O O . PRO A 1 173 ? 22.732 -17.830 -3.342 1.00 94.19 173 PRO A O 1
ATOM 1405 N N . ASN A 1 174 ? 20.553 -17.356 -3.147 1.00 92.50 174 ASN A N 1
ATOM 1406 C CA . ASN A 1 174 ? 20.604 -16.143 -3.957 1.00 92.50 174 ASN A CA 1
ATOM 1407 C C . ASN A 1 174 ? 19.497 -15.166 -3.540 1.00 92.50 174 ASN A C 1
ATOM 1409 O O . ASN A 1 174 ? 18.454 -15.573 -3.020 1.00 92.50 174 ASN A O 1
ATOM 1413 N N . SER A 1 175 ? 19.722 -13.874 -3.786 1.00 94.94 175 SER A N 1
ATOM 1414 C CA . SER A 1 175 ? 18.808 -12.804 -3.367 1.00 94.94 175 SER A CA 1
ATOM 1415 C C . SER A 1 175 ? 17.389 -12.981 -3.931 1.00 94.94 175 SER A C 1
ATOM 1417 O O . SER A 1 175 ? 16.400 -12.822 -3.212 1.00 94.94 175 SER A O 1
ATOM 1419 N N . PHE A 1 176 ? 17.260 -13.407 -5.193 1.00 94.25 176 PHE A N 1
ATOM 1420 C CA . PHE A 1 176 ? 15.966 -13.559 -5.865 1.00 94.25 176 PHE A CA 1
ATOM 1421 C C . PHE A 1 176 ? 15.090 -14.667 -5.250 1.00 94.25 176 PHE A C 1
ATOM 1423 O O . PHE A 1 176 ? 13.879 -14.478 -5.080 1.00 94.25 176 PHE A O 1
ATOM 1430 N N . ALA A 1 177 ? 15.685 -15.791 -4.844 1.00 96.25 177 ALA A N 1
ATOM 1431 C CA . ALA A 1 177 ? 14.983 -16.870 -4.153 1.00 96.25 177 ALA A CA 1
ATOM 1432 C C . ALA A 1 177 ? 14.455 -16.422 -2.781 1.00 96.25 177 ALA A C 1
ATOM 1434 O O . ALA A 1 177 ? 13.289 -16.666 -2.461 1.00 96.25 177 ALA A O 1
ATOM 1435 N N . TYR A 1 178 ? 15.263 -15.687 -2.009 1.00 98.19 178 TYR A N 1
ATOM 1436 C CA . TYR A 1 178 ? 14.838 -15.120 -0.726 1.00 98.19 178 TYR A CA 1
ATOM 1437 C C . TYR A 1 178 ? 13.734 -14.063 -0.878 1.00 98.19 178 TYR A C 1
ATOM 1439 O O . TYR A 1 178 ? 12.778 -14.067 -0.104 1.00 98.19 178 TYR A O 1
ATOM 1447 N N . ILE A 1 179 ? 13.790 -13.207 -1.903 1.00 97.94 179 ILE A N 1
ATOM 1448 C CA . ILE A 1 179 ? 12.707 -12.250 -2.203 1.00 97.94 179 ILE A CA 1
ATOM 1449 C C . ILE A 1 179 ? 11.420 -12.981 -2.562 1.00 97.94 179 ILE A C 1
ATOM 1451 O O . ILE A 1 179 ? 10.343 -12.600 -2.106 1.00 97.94 179 ILE A O 1
ATOM 1455 N N . THR A 1 180 ? 11.513 -14.036 -3.369 1.00 97.94 180 THR A N 1
ATOM 1456 C CA . THR A 1 180 ? 10.347 -14.842 -3.747 1.00 97.94 180 THR A CA 1
ATOM 1457 C C . THR A 1 180 ? 9.741 -15.529 -2.524 1.00 97.94 180 THR A C 1
ATOM 1459 O O . THR A 1 180 ? 8.521 -15.523 -2.361 1.00 97.94 180 THR A O 1
ATOM 1462 N N . MET A 1 181 ? 10.580 -16.027 -1.612 1.00 98.19 181 MET A N 1
ATOM 1463 C CA . MET A 1 181 ? 10.140 -16.611 -0.345 1.00 98.19 181 MET A CA 1
ATOM 1464 C C . MET A 1 181 ? 9.454 -15.564 0.540 1.00 98.19 181 MET A C 1
ATOM 1466 O O . MET A 1 181 ? 8.362 -15.805 1.054 1.00 98.19 181 MET A O 1
ATOM 1470 N N . GLY A 1 182 ? 10.040 -14.369 0.653 1.00 98.06 182 GLY A N 1
ATOM 1471 C CA . GLY A 1 182 ? 9.438 -13.242 1.361 1.00 98.06 182 GLY A CA 1
ATOM 1472 C C . GLY A 1 182 ? 8.087 -12.830 0.771 1.00 98.06 182 GLY A C 1
ATOM 1473 O O . GLY A 1 182 ? 7.137 -12.608 1.519 1.00 98.06 182 GLY A O 1
ATOM 1474 N N . ASN A 1 183 ? 7.949 -12.808 -0.560 1.00 98.00 183 ASN A N 1
ATOM 1475 C CA . ASN A 1 183 ? 6.674 -12.515 -1.224 1.00 98.00 183 ASN A CA 1
ATOM 1476 C C . ASN A 1 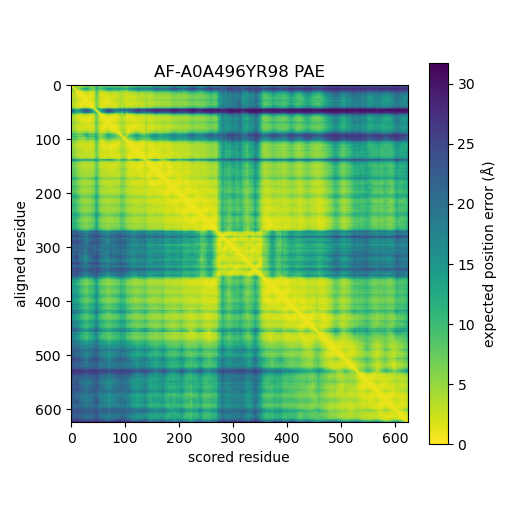183 ? 5.610 -13.576 -0.885 1.00 98.00 183 ASN A C 1
ATOM 1478 O O . ASN A 1 183 ? 4.456 -13.218 -0.645 1.00 98.00 183 ASN A O 1
ATOM 1482 N N . ALA A 1 184 ? 5.983 -14.860 -0.830 1.00 97.94 184 ALA A N 1
ATOM 1483 C CA . ALA A 1 184 ? 5.070 -15.938 -0.449 1.00 97.94 184 ALA A CA 1
ATOM 1484 C C . ALA A 1 184 ? 4.603 -15.807 1.013 1.00 97.94 184 ALA A C 1
ATOM 1486 O O . ALA A 1 184 ? 3.403 -15.885 1.281 1.00 97.94 184 ALA A O 1
ATOM 1487 N N . TYR A 1 185 ? 5.519 -15.526 1.946 1.00 98.31 185 TYR A N 1
ATOM 1488 C CA . TYR A 1 185 ? 5.172 -15.269 3.348 1.00 98.31 185 TYR A CA 1
ATOM 1489 C C . TYR A 1 185 ? 4.298 -14.017 3.515 1.00 98.31 185 TYR A C 1
ATOM 1491 O O . TYR A 1 185 ? 3.293 -14.059 4.227 1.00 98.31 185 TYR A O 1
ATOM 1499 N N . CYS A 1 186 ? 4.597 -12.926 2.799 1.00 96.94 186 CYS A N 1
ATOM 1500 C CA . CYS A 1 186 ? 3.744 -11.734 2.765 1.00 96.94 186 CYS A CA 1
ATOM 1501 C C . CYS A 1 186 ? 2.319 -12.060 2.305 1.00 96.94 186 CYS A C 1
ATOM 1503 O O . CYS A 1 186 ? 1.362 -11.581 2.911 1.00 96.94 186 CYS A O 1
ATOM 1505 N N . ALA A 1 187 ? 2.163 -12.882 1.263 1.00 95.75 187 ALA A N 1
ATOM 1506 C CA . ALA A 1 187 ? 0.850 -13.280 0.759 1.00 95.75 187 ALA A CA 1
ATOM 1507 C C . ALA A 1 187 ? 0.058 -14.127 1.775 1.00 95.75 187 ALA A C 1
ATOM 1509 O O . ALA A 1 1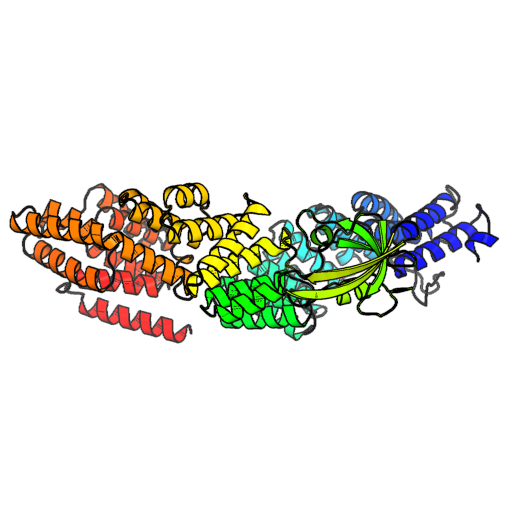87 ? -1.169 -14.038 1.825 1.00 95.75 187 ALA A O 1
ATOM 1510 N N . LYS A 1 188 ? 0.756 -14.869 2.647 1.00 95.75 188 LYS A N 1
ATOM 1511 C CA . LYS A 1 188 ? 0.184 -15.562 3.817 1.00 95.75 188 LYS A CA 1
ATOM 1512 C C . LYS A 1 188 ? -0.003 -14.668 5.052 1.00 95.75 188 LYS A C 1
ATOM 1514 O O . LYS A 1 188 ? -0.424 -15.167 6.089 1.00 95.75 188 LYS A O 1
ATOM 1519 N N . LYS A 1 189 ? 0.305 -13.366 4.972 1.00 93.75 189 LYS A N 1
ATOM 1520 C CA . LYS A 1 189 ? 0.338 -12.419 6.110 1.00 93.75 189 LYS A CA 1
ATOM 1521 C C . LYS A 1 189 ? 1.329 -12.809 7.226 1.00 93.75 189 LYS A C 1
ATOM 1523 O O . LYS A 1 189 ? 1.252 -12.291 8.337 1.00 93.75 189 LYS A O 1
ATOM 1528 N N . GLN A 1 190 ? 2.300 -13.670 6.920 1.00 95.56 190 GLN A N 1
ATOM 1529 C CA . GLN A 1 190 ? 3.400 -14.075 7.802 1.00 95.56 190 GLN A CA 1
ATOM 1530 C C . GLN A 1 190 ? 4.542 -13.055 7.689 1.00 95.56 190 GLN A C 1
ATOM 1532 O O . GLN A 1 190 ? 5.560 -13.261 7.029 1.00 95.56 190 GLN A O 1
ATOM 1537 N N . PHE A 1 191 ? 4.309 -11.857 8.231 1.00 95.31 191 PHE A N 1
ATOM 1538 C CA . PHE A 1 191 ? 5.169 -10.701 7.970 1.00 95.31 191 PHE A CA 1
ATOM 1539 C C . PHE A 1 191 ? 6.553 -10.793 8.624 1.00 95.31 191 PHE A C 1
ATOM 1541 O O . PHE A 1 191 ? 7.504 -10.244 8.075 1.00 95.31 191 PHE A O 1
ATOM 1548 N N . ASN A 1 192 ? 6.690 -11.471 9.767 1.00 96.19 192 ASN A N 1
ATOM 1549 C CA . ASN A 1 192 ? 7.982 -11.598 10.450 1.00 96.19 192 ASN A CA 1
ATOM 1550 C C . ASN A 1 192 ? 8.933 -12.499 9.641 1.00 96.19 192 ASN A C 1
ATOM 1552 O O . ASN A 1 192 ? 10.091 -12.151 9.415 1.00 96.19 192 ASN A O 1
ATOM 1556 N N . GLU A 1 193 ? 8.416 -13.610 9.128 1.00 97.75 193 GLU A N 1
ATOM 1557 C CA . GLU A 1 193 ? 9.110 -14.551 8.252 1.00 97.75 193 GLU A CA 1
ATOM 1558 C C . GLU A 1 193 ? 9.464 -13.894 6.915 1.00 97.75 193 GLU A C 1
ATOM 1560 O O . GLU A 1 193 ? 10.573 -14.066 6.404 1.00 97.75 193 GLU A O 1
ATOM 1565 N N . ALA A 1 194 ? 8.561 -13.069 6.378 1.00 98.31 194 ALA A N 1
ATOM 1566 C CA . ALA A 1 194 ? 8.844 -12.269 5.193 1.00 98.31 194 ALA A CA 1
ATOM 1567 C C . ALA A 1 194 ? 9.984 -11.265 5.426 1.00 98.31 194 ALA A C 1
ATOM 1569 O O . ALA A 1 194 ? 10.888 -11.170 4.597 1.00 98.31 194 ALA A O 1
ATOM 1570 N N . ILE A 1 195 ? 9.984 -10.552 6.560 1.00 98.44 195 ILE A N 1
ATOM 1571 C CA . ILE A 1 195 ? 11.067 -9.631 6.942 1.00 98.44 195 ILE A CA 1
ATOM 1572 C C . ILE A 1 195 ? 12.400 -10.378 7.039 1.00 98.44 195 ILE A C 1
ATOM 1574 O O . ILE A 1 195 ? 13.391 -9.899 6.489 1.00 98.44 195 ILE A O 1
ATOM 1578 N N . ALA A 1 196 ? 12.432 -11.548 7.682 1.00 98.12 196 ALA A N 1
ATOM 1579 C CA . ALA A 1 196 ? 13.643 -12.364 7.781 1.00 98.12 196 ALA A CA 1
ATOM 1580 C C . ALA A 1 196 ? 14.169 -12.777 6.395 1.00 98.12 196 ALA A C 1
ATOM 1582 O O . ALA A 1 196 ? 15.361 -12.639 6.116 1.00 98.12 196 ALA A O 1
ATOM 1583 N N . ALA A 1 197 ? 13.279 -13.206 5.495 1.00 98.19 197 ALA A N 1
ATOM 1584 C CA . ALA A 1 197 ? 13.642 -13.554 4.124 1.00 98.19 197 ALA A CA 1
ATOM 1585 C C . ALA A 1 197 ? 14.184 -12.343 3.340 1.00 98.19 197 ALA A C 1
ATOM 1587 O O . ALA A 1 197 ? 15.224 -12.447 2.693 1.00 98.19 197 ALA A O 1
ATOM 1588 N N . TYR A 1 198 ? 13.540 -11.174 3.426 1.00 98.44 198 TYR A N 1
ATOM 1589 C CA . TYR A 1 198 ? 14.029 -9.970 2.745 1.00 98.44 198 TYR A CA 1
ATOM 1590 C C . TYR A 1 198 ? 15.346 -9.446 3.325 1.00 98.44 198 TYR A C 1
ATOM 1592 O O . TYR A 1 198 ? 16.178 -8.973 2.554 1.00 98.44 198 TYR A O 1
ATOM 1600 N N . LYS A 1 199 ? 15.573 -9.561 4.643 1.00 98.31 199 LYS A N 1
ATOM 1601 C CA . LYS A 1 199 ? 16.873 -9.252 5.263 1.00 98.31 199 LYS A CA 1
ATOM 1602 C C . LYS A 1 199 ? 17.984 -10.123 4.671 1.00 98.31 199 LYS A C 1
ATOM 1604 O O . LYS A 1 199 ? 18.978 -9.592 4.191 1.00 98.31 199 LYS A O 1
ATOM 1609 N N . LYS A 1 200 ? 17.760 -11.437 4.561 1.00 98.25 200 LYS A N 1
ATOM 1610 C CA . LYS A 1 200 ? 18.703 -12.345 3.884 1.00 98.25 200 LYS A CA 1
ATOM 1611 C C . LYS A 1 200 ? 18.934 -11.974 2.418 1.00 98.25 200 LYS A C 1
ATOM 1613 O O . LYS A 1 200 ? 20.056 -12.063 1.933 1.00 98.25 200 LYS A O 1
ATOM 1618 N N . ALA A 1 201 ? 17.903 -11.515 1.711 1.00 97.75 201 ALA A N 1
ATOM 1619 C CA . ALA A 1 201 ? 18.053 -11.074 0.328 1.00 97.75 201 ALA A CA 1
ATOM 1620 C C . ALA A 1 201 ? 18.962 -9.842 0.171 1.00 97.75 201 ALA A C 1
ATOM 1622 O O . ALA A 1 201 ? 19.765 -9.816 -0.764 1.00 97.75 201 ALA A O 1
ATOM 1623 N N . VAL A 1 202 ? 18.841 -8.844 1.056 1.00 97.44 202 VAL A N 1
ATOM 1624 C CA . VAL A 1 202 ? 19.695 -7.639 1.026 1.00 97.44 202 VAL A CA 1
ATOM 1625 C C . VAL A 1 202 ? 21.098 -7.893 1.580 1.00 97.44 202 VAL A C 1
ATOM 1627 O O . VAL A 1 202 ? 22.028 -7.202 1.187 1.00 97.44 202 VAL A O 1
ATOM 1630 N N . GLU A 1 203 ? 21.270 -8.890 2.455 1.00 97.69 203 GLU A N 1
ATOM 1631 C CA . GLU A 1 203 ? 22.593 -9.369 2.883 1.00 97.69 203 GLU A CA 1
ATOM 1632 C C . GLU A 1 203 ? 23.351 -10.023 1.716 1.00 97.69 203 GLU A C 1
ATOM 1634 O O . GLU A 1 203 ? 24.541 -9.782 1.543 1.00 97.69 203 GLU A O 1
ATOM 1639 N N . ILE A 1 204 ? 22.662 -10.829 0.898 1.00 96.94 204 ILE A N 1
ATOM 1640 C CA . ILE A 1 204 ? 23.266 -11.518 -0.255 1.00 96.94 204 ILE A CA 1
ATOM 1641 C C . ILE A 1 204 ? 23.556 -10.556 -1.413 1.00 96.94 204 ILE A C 1
ATOM 1643 O O . ILE A 1 204 ? 24.581 -10.691 -2.074 1.00 96.94 204 ILE A O 1
ATOM 1647 N N . ASP A 1 205 ? 22.648 -9.616 -1.689 1.00 95.94 205 ASP A N 1
ATOM 1648 C CA . ASP A 1 205 ? 22.841 -8.588 -2.715 1.00 95.94 205 ASP A CA 1
ATOM 1649 C C . ASP A 1 205 ? 22.529 -7.190 -2.148 1.00 95.94 205 ASP A C 1
ATOM 1651 O O . ASP A 1 205 ? 21.382 -6.724 -2.218 1.00 95.94 205 ASP A O 1
ATOM 1655 N N . PRO A 1 206 ? 23.544 -6.493 -1.602 1.00 96.38 206 PRO A N 1
ATOM 1656 C CA . PRO A 1 206 ? 23.370 -5.176 -0.992 1.00 96.38 206 PRO A CA 1
ATOM 1657 C C . PRO A 1 206 ? 23.128 -4.058 -2.014 1.00 96.38 206 PRO A C 1
ATOM 1659 O O . PRO A 1 206 ? 22.841 -2.927 -1.616 1.00 96.38 206 PRO A O 1
ATOM 1662 N N . ASN A 1 207 ? 23.219 -4.348 -3.316 1.00 95.56 207 ASN A N 1
ATOM 1663 C CA . ASN A 1 207 ? 22.976 -3.383 -4.387 1.00 95.56 207 ASN A CA 1
ATOM 1664 C C . ASN A 1 207 ? 21.585 -3.540 -5.015 1.00 95.56 207 ASN A C 1
ATOM 1666 O O . ASN A 1 207 ? 21.194 -2.732 -5.865 1.00 95.56 207 ASN A O 1
ATOM 1670 N N . TYR A 1 208 ? 20.792 -4.527 -4.580 1.00 93.62 208 TYR A N 1
ATOM 1671 C CA . TYR A 1 208 ? 19.469 -4.752 -5.144 1.00 93.62 208 TYR A CA 1
ATOM 1672 C C . TYR A 1 208 ? 18.385 -3.889 -4.486 1.00 93.62 208 TYR A C 1
ATOM 1674 O O . TYR A 1 208 ? 17.720 -4.272 -3.521 1.00 93.62 208 TYR A O 1
ATOM 1682 N N . SER A 1 209 ? 18.148 -2.706 -5.056 1.00 95.75 209 SER A N 1
ATOM 1683 C CA . SER A 1 209 ? 17.219 -1.708 -4.504 1.00 95.75 209 SER A CA 1
ATOM 1684 C C . SER A 1 209 ? 15.777 -2.210 -4.312 1.00 95.75 209 SER A C 1
ATOM 1686 O O . SER A 1 209 ? 15.110 -1.838 -3.344 1.00 95.75 209 SER A O 1
ATOM 1688 N N . ALA A 1 210 ? 15.292 -3.105 -5.181 1.00 94.00 210 ALA A N 1
ATOM 1689 C CA . ALA A 1 210 ? 13.947 -3.672 -5.068 1.00 94.00 210 ALA A CA 1
ATOM 1690 C C . ALA A 1 210 ? 13.770 -4.541 -3.807 1.00 94.00 210 ALA A C 1
ATOM 1692 O O . ALA A 1 210 ? 12.678 -4.565 -3.232 1.00 94.00 210 ALA A O 1
ATOM 1693 N N . ALA A 1 211 ? 14.831 -5.213 -3.346 1.00 95.88 211 ALA A N 1
ATOM 1694 C CA . ALA A 1 211 ? 14.816 -6.006 -2.117 1.00 95.88 211 ALA A CA 1
ATOM 1695 C C . ALA A 1 211 ? 14.618 -5.112 -0.883 1.00 95.88 211 ALA A C 1
ATOM 1697 O O . ALA A 1 211 ? 13.741 -5.374 -0.056 1.00 95.88 211 ALA A O 1
ATOM 1698 N N . PHE A 1 212 ? 15.345 -3.991 -0.821 1.00 98.44 212 PHE A N 1
ATOM 1699 C CA . PHE A 1 212 ? 15.174 -2.979 0.223 1.00 98.44 212 PHE A CA 1
ATOM 1700 C C . PHE A 1 212 ? 13.764 -2.386 0.233 1.00 98.44 212 PHE A C 1
ATOM 1702 O O . PHE A 1 212 ? 13.167 -2.238 1.299 1.00 98.44 212 PHE A O 1
ATOM 1709 N N . ARG A 1 213 ? 13.171 -2.116 -0.938 1.00 97.69 213 ARG A N 1
ATOM 1710 C CA . ARG A 1 213 ? 11.773 -1.667 -0.993 1.00 97.69 213 ARG A CA 1
ATOM 1711 C C . ARG A 1 213 ? 10.810 -2.704 -0.412 1.00 97.69 213 ARG A C 1
ATOM 1713 O O . ARG A 1 213 ? 9.922 -2.339 0.355 1.00 97.69 213 ARG A O 1
ATOM 1720 N N . LYS A 1 214 ? 10.960 -3.988 -0.760 1.00 98.00 214 LYS A N 1
ATOM 1721 C CA . LYS A 1 214 ? 10.106 -5.067 -0.224 1.00 98.00 214 LYS A CA 1
ATOM 1722 C C . LYS A 1 214 ? 10.227 -5.187 1.295 1.00 98.00 214 LYS A C 1
ATOM 1724 O O . LYS A 1 214 ? 9.207 -5.305 1.979 1.00 98.00 214 LYS A O 1
ATOM 1729 N N . LEU A 1 215 ? 11.448 -5.071 1.815 1.00 98.44 215 LEU A N 1
ATOM 1730 C CA . LEU A 1 215 ? 11.710 -5.003 3.249 1.00 98.44 215 LEU A CA 1
ATOM 1731 C C . LEU A 1 215 ? 10.987 -3.805 3.888 1.00 98.44 215 LEU A C 1
ATOM 1733 O O . LEU A 1 215 ? 10.214 -3.993 4.827 1.00 98.44 215 LEU A O 1
ATOM 1737 N N . GLY A 1 216 ? 11.157 -2.599 3.338 1.00 98.25 216 GLY A N 1
ATOM 1738 C CA . GLY A 1 216 ? 10.544 -1.374 3.862 1.00 98.25 216 GLY A CA 1
ATOM 1739 C C . GLY A 1 216 ? 9.012 -1.388 3.858 1.00 98.25 216 GLY A C 1
ATOM 1740 O O . GLY A 1 216 ? 8.382 -0.989 4.842 1.00 98.25 216 GLY A O 1
ATOM 1741 N N . LEU A 1 217 ? 8.391 -1.917 2.797 1.00 97.81 217 LEU A N 1
ATOM 1742 C CA . LEU A 1 217 ? 6.933 -2.077 2.718 1.00 97.81 217 LEU A CA 1
ATOM 1743 C C . LEU A 1 217 ? 6.421 -3.019 3.811 1.00 97.81 217 LEU A C 1
ATOM 1745 O O . LEU A 1 217 ? 5.417 -2.732 4.463 1.00 97.81 217 LEU A O 1
ATOM 1749 N N . THR A 1 218 ? 7.131 -4.119 4.052 1.00 97.88 218 THR A N 1
ATOM 1750 C CA . THR A 1 218 ? 6.726 -5.121 5.047 1.00 97.88 218 THR A CA 1
ATOM 1751 C C . THR A 1 218 ? 6.909 -4.602 6.475 1.00 97.88 218 THR A C 1
ATOM 1753 O O . THR A 1 218 ? 6.015 -4.760 7.309 1.00 97.88 218 THR A O 1
ATOM 1756 N N . LEU A 1 219 ? 8.011 -3.893 6.745 1.00 97.62 219 LEU A N 1
ATOM 1757 C CA . LEU A 1 219 ? 8.238 -3.196 8.017 1.00 97.62 219 LEU A CA 1
ATOM 1758 C C . LEU A 1 219 ? 7.165 -2.125 8.271 1.00 97.62 219 LEU A C 1
ATOM 1760 O O . LEU A 1 219 ? 6.632 -2.030 9.377 1.00 97.62 219 LEU A O 1
ATOM 1764 N N . SER A 1 220 ? 6.750 -1.398 7.228 1.00 94.94 220 SER A N 1
ATOM 1765 C CA . SER A 1 220 ? 5.656 -0.421 7.315 1.00 94.94 220 SER A CA 1
ATOM 1766 C C . SER A 1 220 ? 4.319 -1.060 7.693 1.00 94.94 220 SER A C 1
ATOM 1768 O O . SER A 1 220 ? 3.586 -0.490 8.501 1.00 94.94 220 SER A O 1
ATOM 1770 N N . VAL A 1 221 ? 3.996 -2.242 7.152 1.00 92.25 221 VAL A N 1
ATOM 1771 C CA . VAL A 1 221 ? 2.790 -3.007 7.538 1.00 92.25 221 VAL A CA 1
ATOM 1772 C C . VAL A 1 221 ? 2.851 -3.409 9.013 1.00 92.25 221 VAL A C 1
ATOM 1774 O O . VAL A 1 221 ? 1.859 -3.296 9.733 1.00 92.25 221 VAL A O 1
ATOM 1777 N N . LYS A 1 222 ? 4.036 -3.795 9.494 1.00 91.44 222 LYS A N 1
ATOM 1778 C CA . LYS A 1 222 ? 4.311 -4.074 10.912 1.00 91.44 222 LYS A CA 1
ATOM 1779 C C . LYS A 1 222 ? 4.411 -2.819 11.786 1.00 91.44 222 LYS A C 1
ATOM 1781 O O . LYS A 1 222 ? 4.594 -2.948 12.996 1.00 91.44 222 LYS A O 1
ATOM 1786 N N . LYS A 1 223 ? 4.233 -1.625 11.206 1.00 91.00 223 LYS A N 1
ATOM 1787 C CA . LYS A 1 223 ? 4.326 -0.316 11.874 1.00 91.00 223 LYS A CA 1
ATOM 1788 C C . LYS A 1 223 ? 5.707 -0.059 12.493 1.00 91.00 223 LYS A C 1
ATOM 1790 O O . LYS A 1 223 ? 5.828 0.758 13.405 1.00 91.00 223 LYS A O 1
ATOM 1795 N N . ASP A 1 224 ? 6.738 -0.747 12.005 1.00 93.81 224 ASP A N 1
ATOM 1796 C CA . ASP A 1 224 ? 8.133 -0.400 12.261 1.00 93.81 224 ASP A CA 1
ATOM 1797 C C . ASP A 1 224 ? 8.567 0.647 11.231 1.00 93.81 224 ASP A C 1
ATOM 1799 O O . ASP A 1 224 ? 9.170 0.353 10.197 1.00 93.81 224 ASP A O 1
ATOM 1803 N N . TYR A 1 225 ? 8.176 1.894 11.490 1.00 95.75 225 TYR A N 1
ATOM 1804 C CA . TYR A 1 225 ? 8.454 2.994 10.573 1.00 95.75 225 TYR A CA 1
ATOM 1805 C C . TYR A 1 225 ? 9.932 3.396 10.561 1.00 95.75 225 TYR A C 1
ATOM 1807 O O . TYR A 1 225 ? 10.418 3.848 9.528 1.00 95.75 225 TYR A O 1
ATOM 1815 N N . ASN A 1 226 ? 10.663 3.177 11.659 1.00 96.25 226 ASN A N 1
ATOM 1816 C CA . ASN A 1 226 ? 12.103 3.430 11.708 1.00 96.25 226 ASN A CA 1
ATOM 1817 C C . ASN A 1 226 ? 12.847 2.480 10.764 1.00 96.25 226 ASN A C 1
ATOM 1819 O O . ASN A 1 226 ? 13.571 2.941 9.878 1.00 96.25 226 ASN A O 1
ATOM 1823 N N . GLY A 1 227 ? 12.618 1.169 10.900 1.00 97.56 227 GLY A N 1
ATOM 1824 C CA . GLY A 1 227 ? 13.204 0.172 10.006 1.00 97.56 227 GLY A CA 1
ATOM 1825 C C . GLY A 1 227 ? 12.763 0.374 8.553 1.00 97.56 227 GLY A C 1
ATOM 1826 O O . GLY A 1 227 ? 13.579 0.289 7.632 1.00 97.56 227 GLY A O 1
ATOM 1827 N N . ALA A 1 228 ? 11.489 0.717 8.332 1.00 98.31 228 ALA A N 1
ATOM 1828 C CA . ALA A 1 228 ? 10.986 1.016 6.995 1.00 98.31 228 ALA A CA 1
ATOM 1829 C C . ALA A 1 228 ? 11.684 2.222 6.350 1.00 98.31 228 ALA A C 1
ATOM 1831 O O . ALA A 1 228 ? 12.088 2.138 5.190 1.00 98.31 228 ALA A O 1
ATOM 1832 N N . ALA A 1 229 ? 11.870 3.320 7.089 1.00 98.31 229 ALA A N 1
ATOM 1833 C CA . ALA A 1 229 ? 12.541 4.515 6.585 1.00 98.31 229 ALA A CA 1
ATOM 1834 C C . ALA A 1 229 ? 13.997 4.223 6.196 1.00 98.31 229 ALA A C 1
ATOM 1836 O O . ALA A 1 229 ? 14.443 4.671 5.141 1.00 98.31 229 ALA A O 1
ATOM 1837 N N . GLN A 1 230 ? 14.722 3.428 6.991 1.00 98.12 230 GLN A N 1
ATOM 1838 C CA . GLN A 1 230 ? 16.088 3.006 6.656 1.00 98.12 230 GLN A CA 1
ATOM 1839 C C . GLN A 1 230 ? 16.123 2.189 5.357 1.00 98.12 230 GLN A C 1
ATOM 1841 O O . GLN A 1 230 ? 16.916 2.484 4.460 1.00 98.12 230 GLN A O 1
ATOM 1846 N N . ALA A 1 231 ? 15.225 1.210 5.218 1.00 98.31 231 ALA A N 1
ATOM 1847 C CA . ALA A 1 231 ? 15.151 0.373 4.025 1.00 98.31 231 ALA A CA 1
ATOM 1848 C C . ALA A 1 231 ? 14.776 1.185 2.771 1.00 98.31 231 ALA A C 1
ATOM 1850 O O . ALA A 1 231 ? 15.443 1.076 1.742 1.00 98.31 231 ALA A O 1
ATOM 1851 N N . PHE A 1 232 ? 13.765 2.057 2.845 1.00 98.44 232 PHE A N 1
ATOM 1852 C CA . PHE A 1 232 ? 13.391 2.914 1.715 1.00 98.44 232 PHE A CA 1
ATOM 1853 C C . PHE A 1 232 ? 14.474 3.925 1.351 1.00 98.44 232 PHE A C 1
ATOM 1855 O O . PHE A 1 232 ? 14.719 4.137 0.164 1.00 98.44 232 PHE A O 1
ATOM 1862 N N . LYS A 1 233 ? 15.162 4.506 2.342 1.00 98.12 233 LYS A N 1
ATOM 1863 C CA . LYS A 1 233 ? 16.304 5.394 2.102 1.00 98.12 233 LYS A CA 1
ATOM 1864 C C . LYS A 1 233 ? 17.395 4.668 1.316 1.00 98.12 233 LYS A C 1
ATOM 1866 O O . LYS A 1 233 ? 17.826 5.181 0.288 1.00 98.12 233 LYS A O 1
ATOM 1871 N N . LYS A 1 234 ? 17.761 3.447 1.720 1.00 98.12 234 LYS A N 1
ATOM 1872 C CA . LYS A 1 234 ? 18.759 2.649 0.995 1.00 98.12 234 LYS A CA 1
ATOM 1873 C C . LYS A 1 234 ? 18.301 2.291 -0.423 1.00 98.12 234 LYS A C 1
ATOM 1875 O O . LYS A 1 234 ? 19.088 2.398 -1.360 1.00 98.12 234 LYS A O 1
ATOM 1880 N N . ALA A 1 235 ? 17.028 1.929 -0.608 1.00 97.75 235 ALA A N 1
ATOM 1881 C CA . ALA A 1 235 ? 16.463 1.686 -1.938 1.00 97.75 235 ALA A CA 1
ATOM 1882 C C . ALA A 1 235 ? 16.577 2.928 -2.841 1.00 97.75 235 ALA A C 1
ATOM 1884 O O . ALA A 1 235 ? 16.995 2.819 -3.995 1.00 97.75 235 ALA A O 1
ATOM 1885 N N . ALA A 1 236 ? 16.235 4.103 -2.306 1.00 95.25 236 ALA A N 1
ATOM 1886 C CA . ALA A 1 236 ? 16.284 5.379 -3.009 1.00 95.25 236 ALA A CA 1
ATOM 1887 C C . ALA A 1 236 ? 17.720 5.826 -3.337 1.00 95.25 236 ALA A C 1
ATOM 1889 O O . ALA A 1 236 ? 17.960 6.324 -4.431 1.00 95.25 236 ALA A O 1
ATOM 1890 N N . GLU A 1 237 ? 18.686 5.594 -2.447 1.00 92.75 237 GLU A N 1
ATOM 1891 C CA . GLU A 1 237 ? 20.112 5.855 -2.701 1.00 92.75 237 GLU A CA 1
ATOM 1892 C C . GLU A 1 237 ? 20.675 4.965 -3.819 1.00 92.75 237 GLU A C 1
ATOM 1894 O O . GLU A 1 237 ? 21.405 5.446 -4.683 1.00 92.75 237 GLU A O 1
ATOM 1899 N N . LEU A 1 238 ? 20.304 3.679 -3.839 1.00 93.31 238 LEU A N 1
ATOM 1900 C CA . LEU A 1 238 ? 20.735 2.724 -4.868 1.00 93.31 238 LEU A CA 1
ATOM 1901 C C . LEU A 1 238 ? 20.083 2.978 -6.234 1.00 93.31 238 LEU A C 1
ATOM 1903 O O . LEU A 1 238 ? 20.629 2.607 -7.273 1.00 93.31 238 LEU A O 1
ATOM 1907 N N . SER A 1 239 ? 18.881 3.553 -6.269 1.00 90.88 239 SER A N 1
ATOM 1908 C CA . SER A 1 239 ? 18.173 3.852 -7.520 1.00 90.88 239 SER A CA 1
ATOM 1909 C C . SER A 1 239 ? 17.417 5.184 -7.437 1.00 90.88 239 SER A C 1
ATOM 1911 O O . SER A 1 239 ? 16.182 5.186 -7.404 1.00 90.88 239 SER A O 1
ATOM 1913 N N . PRO A 1 240 ? 18.129 6.330 -7.468 1.00 86.38 240 PRO A N 1
ATOM 1914 C CA . PRO A 1 240 ? 17.531 7.650 -7.240 1.00 86.38 240 PRO A CA 1
ATOM 1915 C C . PRO A 1 240 ? 16.487 8.061 -8.279 1.00 86.38 240 PRO A C 1
ATOM 1917 O O . PRO A 1 240 ? 15.666 8.933 -8.010 1.00 86.38 240 PRO A O 1
ATOM 1920 N N . SER A 1 241 ? 16.513 7.445 -9.463 1.00 82.69 241 SER A N 1
ATOM 1921 C CA . SER A 1 241 ? 15.567 7.697 -10.552 1.00 82.69 241 SER A CA 1
ATOM 1922 C C . SER A 1 241 ? 14.185 7.073 -10.332 1.00 82.69 241 SER A C 1
ATOM 1924 O O . SER A 1 241 ? 13.239 7.459 -11.018 1.00 82.69 241 SER A O 1
ATOM 1926 N N . ILE A 1 242 ? 14.040 6.122 -9.401 1.00 85.81 242 ILE A N 1
ATOM 1927 C CA . ILE A 1 242 ? 12.761 5.460 -9.124 1.00 85.81 242 ILE A CA 1
ATOM 1928 C C . ILE A 1 242 ? 11.983 6.293 -8.098 1.00 85.81 242 ILE A C 1
ATOM 1930 O O . ILE A 1 242 ? 12.106 6.102 -6.889 1.00 85.81 242 ILE A O 1
ATOM 1934 N N . LEU A 1 243 ? 11.137 7.203 -8.591 1.00 88.12 243 LEU A N 1
ATOM 1935 C CA . LEU A 1 243 ? 10.399 8.183 -7.774 1.00 88.12 243 LEU A CA 1
ATOM 1936 C C . LEU A 1 243 ? 9.592 7.550 -6.637 1.00 88.12 243 LEU A C 1
ATOM 1938 O O . LEU A 1 243 ? 9.578 8.057 -5.519 1.00 88.12 243 LEU A O 1
ATOM 1942 N N . SER A 1 244 ? 8.979 6.394 -6.897 1.00 91.88 244 SER A N 1
ATOM 1943 C CA . SER A 1 244 ? 8.168 5.694 -5.897 1.00 91.88 244 SER A CA 1
ATOM 1944 C C . SER A 1 244 ? 8.938 5.296 -4.627 1.00 91.88 244 SER A C 1
ATOM 1946 O O . SER A 1 244 ? 8.319 5.171 -3.575 1.00 91.88 244 SER A O 1
ATOM 1948 N N . TYR A 1 245 ? 10.268 5.148 -4.677 1.00 95.25 245 TYR A N 1
ATOM 1949 C CA . TYR A 1 245 ? 11.077 4.872 -3.481 1.00 95.25 245 TYR A CA 1
ATOM 1950 C C . TYR A 1 245 ? 11.146 6.099 -2.564 1.00 95.25 245 TYR A C 1
ATOM 1952 O O . TYR A 1 245 ? 11.008 5.982 -1.346 1.00 95.25 245 TYR A O 1
ATOM 1960 N N . TRP A 1 246 ? 11.291 7.288 -3.155 1.00 95.31 246 TRP A N 1
ATOM 1961 C CA . TRP A 1 246 ? 11.232 8.561 -2.442 1.00 95.31 246 TRP A CA 1
ATOM 1962 C C . TRP A 1 246 ? 9.831 8.836 -1.886 1.00 95.31 246 TRP A C 1
ATOM 1964 O O . TRP A 1 246 ? 9.705 9.311 -0.758 1.00 95.31 246 TRP A O 1
ATOM 1974 N N . THR A 1 247 ? 8.777 8.479 -2.628 1.00 95.56 247 THR A N 1
ATOM 1975 C CA . THR A 1 247 ? 7.390 8.561 -2.144 1.00 95.56 247 THR A CA 1
ATOM 1976 C C . THR A 1 247 ? 7.155 7.654 -0.935 1.00 95.56 247 THR A C 1
ATOM 1978 O O . THR A 1 247 ? 6.623 8.119 0.072 1.00 95.56 247 THR A O 1
ATOM 1981 N N . ASP A 1 248 ? 7.587 6.389 -0.994 1.00 97.50 248 ASP A N 1
ATOM 1982 C CA . ASP A 1 248 ? 7.458 5.437 0.119 1.00 97.50 248 ASP A CA 1
ATOM 1983 C C . ASP A 1 248 ? 8.206 5.946 1.371 1.00 97.50 248 ASP A C 1
ATOM 1985 O O . ASP A 1 248 ? 7.681 5.899 2.492 1.00 97.50 248 ASP A O 1
ATOM 1989 N N . LEU A 1 249 ? 9.399 6.525 1.184 1.00 98.25 249 LEU A N 1
ATOM 1990 C CA . LEU A 1 249 ? 10.162 7.174 2.253 1.00 98.25 249 LEU A CA 1
ATOM 1991 C C . LEU A 1 249 ? 9.426 8.392 2.837 1.00 98.25 249 LEU A C 1
ATOM 1993 O O . LEU A 1 249 ? 9.333 8.526 4.057 1.00 98.25 249 LEU A O 1
ATOM 1997 N N . ALA A 1 250 ? 8.867 9.257 1.988 1.00 97.75 250 ALA A N 1
ATOM 1998 C CA . ALA A 1 250 ? 8.130 10.446 2.411 1.00 97.75 250 ALA A CA 1
ATOM 1999 C C . ALA A 1 250 ? 6.876 10.095 3.221 1.00 97.75 250 ALA A C 1
ATOM 2001 O O . ALA A 1 250 ? 6.651 10.672 4.286 1.00 97.75 250 ALA A O 1
ATOM 2002 N N . ILE A 1 251 ? 6.095 9.109 2.763 1.00 97.12 251 ILE A N 1
ATOM 2003 C CA . ILE A 1 251 ? 4.936 8.574 3.496 1.00 97.12 251 ILE A CA 1
ATOM 2004 C C . ILE A 1 251 ? 5.376 8.054 4.866 1.00 97.12 251 ILE A C 1
ATOM 2006 O O . ILE A 1 251 ? 4.697 8.282 5.869 1.00 97.12 251 ILE A O 1
ATOM 2010 N N . THR A 1 252 ? 6.514 7.364 4.925 1.00 97.81 252 THR A N 1
ATOM 2011 C CA . THR A 1 252 ? 7.033 6.796 6.173 1.00 97.81 252 THR A CA 1
ATOM 2012 C C . THR A 1 252 ? 7.452 7.892 7.152 1.00 97.81 252 THR A C 1
ATOM 2014 O O . THR A 1 252 ? 7.000 7.881 8.297 1.00 97.81 252 THR A O 1
ATOM 2017 N N . TYR A 1 253 ? 8.207 8.902 6.706 1.00 98.38 253 TYR A N 1
ATOM 2018 C CA . TYR A 1 253 ? 8.534 10.061 7.544 1.00 98.38 253 TYR A CA 1
ATOM 2019 C C . TYR A 1 253 ? 7.292 10.832 7.992 1.00 98.38 253 TYR A C 1
ATOM 2021 O O . TYR A 1 253 ? 7.222 11.249 9.149 1.00 98.38 253 TYR A O 1
ATOM 2029 N N . TYR A 1 254 ? 6.289 10.969 7.121 1.00 97.50 254 TYR A N 1
ATOM 2030 C CA . TYR A 1 254 ? 5.012 11.579 7.477 1.00 97.50 254 TYR A CA 1
ATOM 2031 C C . TYR A 1 254 ? 4.326 10.806 8.609 1.00 97.50 254 TYR A C 1
ATOM 2033 O O . TYR A 1 254 ? 3.955 11.406 9.616 1.00 97.50 254 TYR A O 1
ATOM 2041 N N . ARG A 1 255 ? 4.234 9.472 8.506 1.00 95.62 255 ARG A N 1
ATOM 2042 C CA . ARG A 1 255 ? 3.665 8.598 9.553 1.00 95.62 255 ARG A CA 1
ATOM 2043 C C . ARG A 1 255 ? 4.418 8.684 10.881 1.00 95.62 255 ARG A C 1
ATOM 2045 O O . ARG A 1 255 ? 3.802 8.531 11.929 1.00 95.62 255 ARG A O 1
ATOM 2052 N N . MET A 1 256 ? 5.716 8.966 10.842 1.00 95.69 256 MET A N 1
ATOM 2053 C CA . MET A 1 256 ? 6.550 9.203 12.027 1.00 95.69 256 MET A CA 1
ATOM 2054 C C . MET A 1 256 ? 6.410 10.622 12.600 1.00 95.69 256 MET A C 1
ATOM 2056 O O . MET A 1 256 ? 7.033 10.932 13.611 1.00 95.69 256 MET A O 1
ATOM 2060 N N . GLY A 1 257 ? 5.647 11.509 11.953 1.00 95.69 257 GLY A N 1
ATOM 2061 C CA . GLY A 1 257 ? 5.532 12.919 12.333 1.00 95.69 257 GLY A CA 1
ATOM 2062 C C . GLY A 1 257 ? 6.741 13.780 11.946 1.00 95.69 257 GLY A C 1
ATOM 2063 O O . GLY A 1 257 ? 6.807 14.947 12.324 1.00 95.69 257 GLY A O 1
ATOM 2064 N N . GLN A 1 258 ? 7.694 13.243 11.178 1.00 97.56 258 GLN A N 1
ATOM 2065 C CA . GLN A 1 258 ? 8.899 13.950 10.731 1.00 97.56 258 GLN A CA 1
ATOM 2066 C C . GLN A 1 258 ? 8.603 14.747 9.449 1.00 97.56 258 GLN A C 1
ATOM 2068 O O . GLN A 1 258 ? 9.115 14.443 8.370 1.00 97.56 258 GLN A O 1
ATOM 2073 N N . TYR A 1 259 ? 7.745 15.767 9.559 1.00 97.00 259 TYR A N 1
ATOM 2074 C CA . TYR A 1 259 ? 7.151 16.468 8.409 1.00 97.00 259 TYR A CA 1
ATOM 2075 C C . TYR A 1 259 ? 8.173 17.139 7.483 1.00 97.00 259 TYR A C 1
ATOM 2077 O O . TYR A 1 259 ? 8.037 17.036 6.268 1.00 97.00 259 TYR A O 1
ATOM 2085 N N . TYR A 1 260 ? 9.235 17.753 8.014 1.00 96.12 260 TYR A N 1
ATOM 2086 C CA . TYR A 1 260 ? 10.283 18.355 7.177 1.00 96.12 260 TYR A CA 1
ATOM 2087 C C . TYR A 1 260 ? 11.050 17.317 6.348 1.00 96.12 260 TYR A C 1
ATOM 2089 O O . TYR A 1 260 ? 11.287 17.528 5.161 1.00 96.12 260 TYR A O 1
ATOM 2097 N N . LYS A 1 261 ? 11.366 16.151 6.928 1.00 96.94 261 LYS A N 1
ATOM 2098 C CA . LYS A 1 261 ? 11.981 15.047 6.172 1.00 96.94 261 LYS A CA 1
ATOM 2099 C C . LYS A 1 261 ? 11.017 14.453 5.148 1.00 96.94 261 LYS A C 1
ATOM 2101 O O . LYS A 1 261 ? 11.446 14.053 4.070 1.00 96.94 261 LYS A O 1
ATOM 2106 N N . ALA A 1 262 ? 9.719 14.417 5.457 1.00 97.31 262 ALA A N 1
ATOM 2107 C CA . ALA A 1 262 ? 8.697 14.027 4.491 1.00 97.31 262 ALA A CA 1
ATOM 2108 C C . ALA A 1 262 ? 8.647 15.001 3.302 1.00 97.31 262 ALA A C 1
ATOM 2110 O O . ALA A 1 262 ? 8.569 14.548 2.161 1.00 97.31 262 ALA A O 1
ATOM 2111 N N . LEU A 1 263 ? 8.752 16.314 3.541 1.00 93.56 263 LEU A N 1
ATOM 2112 C CA . LEU A 1 263 ? 8.820 17.339 2.491 1.00 93.56 263 LEU A CA 1
ATOM 2113 C C . LEU A 1 263 ? 10.083 17.216 1.623 1.00 93.56 263 LEU A C 1
ATOM 2115 O O . LEU A 1 263 ? 9.973 17.312 0.402 1.00 93.56 263 LEU A O 1
ATOM 2119 N N . ASP A 1 264 ? 11.250 16.951 2.219 1.00 89.00 264 ASP A N 1
ATOM 2120 C CA . ASP A 1 264 ? 12.497 16.707 1.472 1.00 89.00 264 ASP A CA 1
ATOM 2121 C C . ASP A 1 264 ? 12.396 15.449 0.592 1.00 89.00 264 ASP A C 1
ATOM 2123 O O . ASP A 1 264 ? 12.616 15.501 -0.620 1.00 89.00 264 ASP A O 1
ATOM 2127 N N . ALA A 1 265 ? 11.993 14.318 1.180 1.00 93.12 265 ALA A N 1
ATOM 2128 C CA . ALA A 1 265 ? 11.865 13.057 0.454 1.00 93.12 265 ALA A CA 1
ATOM 2129 C C . ALA A 1 265 ? 10.804 13.139 -0.653 1.00 93.12 265 ALA A C 1
ATOM 2131 O O . ALA A 1 265 ? 11.048 12.707 -1.775 1.00 93.12 265 ALA A O 1
ATOM 2132 N N . SER A 1 266 ? 9.644 13.739 -0.379 1.00 90.94 266 SER A N 1
ATOM 2133 C CA . SER A 1 266 ? 8.612 13.932 -1.404 1.00 90.94 266 SER A CA 1
ATOM 2134 C C . SER A 1 266 ? 9.070 14.896 -2.491 1.00 90.94 266 SER A C 1
ATOM 2136 O O . SER A 1 266 ? 8.774 14.636 -3.647 1.00 90.94 266 SER A O 1
ATOM 2138 N N . GLY A 1 267 ? 9.852 15.933 -2.171 1.00 86.88 267 GLY A N 1
ATOM 2139 C CA . GLY A 1 267 ? 10.473 16.814 -3.164 1.00 86.88 267 GLY A CA 1
ATOM 2140 C C . GLY A 1 267 ? 11.366 16.057 -4.153 1.00 86.88 267 GLY A C 1
ATOM 2141 O O . GLY A 1 267 ? 11.290 16.306 -5.353 1.00 86.88 267 GLY A O 1
ATOM 2142 N N . LYS A 1 268 ? 12.132 15.065 -3.678 1.00 86.06 268 LYS A N 1
ATOM 2143 C CA . LYS A 1 268 ? 12.936 14.157 -4.527 1.00 86.06 268 LYS A CA 1
ATOM 2144 C C . LYS A 1 268 ? 12.090 13.187 -5.359 1.00 86.06 268 LYS A C 1
ATOM 2146 O O . LYS A 1 268 ? 12.570 12.666 -6.362 1.00 86.06 268 LYS A O 1
ATOM 2151 N N . ALA A 1 269 ? 10.840 12.954 -4.962 1.00 86.44 269 ALA A N 1
ATOM 2152 C CA . ALA A 1 269 ? 9.868 12.189 -5.739 1.00 86.44 269 ALA A CA 1
ATOM 2153 C C . ALA A 1 269 ? 9.169 13.029 -6.821 1.00 86.44 269 ALA A C 1
ATOM 2155 O O . ALA A 1 269 ? 8.457 12.467 -7.653 1.00 86.44 269 ALA A O 1
ATOM 2156 N N . LEU A 1 270 ? 9.341 14.355 -6.819 1.00 83.94 270 LEU A N 1
ATOM 2157 C CA . LEU A 1 270 ? 8.787 15.220 -7.850 1.00 83.94 270 LEU A CA 1
ATOM 2158 C C . LEU A 1 270 ? 9.768 15.373 -9.007 1.00 83.94 270 LEU A C 1
ATOM 2160 O O . LEU A 1 270 ? 10.987 15.397 -8.842 1.00 83.94 270 LEU A O 1
ATOM 2164 N N . ILE A 1 271 ? 9.211 15.527 -10.201 1.00 75.88 271 ILE A N 1
ATOM 2165 C CA . ILE A 1 271 ? 9.987 15.882 -11.379 1.00 75.88 271 ILE A CA 1
ATOM 2166 C C . ILE A 1 271 ? 9.914 17.395 -11.513 1.00 75.88 271 ILE A C 1
ATOM 2168 O O . ILE A 1 271 ? 8.829 17.954 -11.610 1.00 75.88 271 ILE A O 1
ATOM 2172 N N . SER A 1 272 ? 11.057 18.063 -11.547 1.00 82.44 272 SER A N 1
ATOM 2173 C CA . SER A 1 272 ? 11.147 19.454 -11.976 1.00 82.44 272 SER A CA 1
ATOM 2174 C C . SER A 1 272 ? 11.749 19.535 -13.371 1.00 82.44 272 SER A C 1
ATOM 2176 O O . SER A 1 272 ? 12.489 18.647 -13.802 1.00 82.44 272 SER A O 1
ATOM 2178 N N . GLY A 1 273 ? 11.454 20.607 -14.092 1.00 87.81 273 GLY A N 1
ATOM 2179 C CA . GLY A 1 273 ? 12.062 20.874 -15.385 1.00 87.81 273 GLY A CA 1
ATOM 2180 C C . GLY A 1 273 ? 11.361 21.999 -16.119 1.00 87.81 273 GLY A C 1
ATOM 2181 O O . GLY A 1 273 ? 10.628 22.789 -15.529 1.00 87.81 273 GLY A O 1
ATOM 2182 N N . ILE A 1 274 ? 11.596 22.056 -17.424 1.00 92.62 274 ILE A N 1
ATOM 2183 C CA . ILE A 1 274 ? 11.070 23.122 -18.277 1.00 92.62 274 ILE A CA 1
ATOM 2184 C C . ILE A 1 274 ? 9.685 22.823 -18.863 1.00 92.62 274 ILE A C 1
ATOM 2186 O O . ILE A 1 274 ? 9.116 23.678 -19.513 1.00 92.62 274 ILE A O 1
ATOM 2190 N N . GLY A 1 275 ? 9.127 21.623 -18.683 1.00 89.25 275 GLY A N 1
ATOM 2191 C CA . GLY A 1 275 ? 7.808 21.291 -19.244 1.00 89.25 275 GLY A CA 1
ATOM 2192 C C . GLY A 1 275 ? 7.812 21.091 -20.762 1.00 89.25 275 GLY A C 1
ATOM 2193 O O . GLY A 1 275 ? 6.823 21.372 -21.427 1.00 89.25 275 GLY A O 1
ATOM 2194 N N . ALA A 1 276 ? 8.917 20.588 -21.319 1.00 90.88 276 ALA A N 1
ATOM 2195 C CA . ALA A 1 276 ? 9.022 20.204 -22.724 1.00 90.88 276 ALA A CA 1
ATOM 2196 C C . ALA A 1 276 ? 9.491 18.749 -22.857 1.00 90.88 276 ALA A C 1
ATOM 2198 O O . ALA A 1 276 ? 10.425 18.317 -22.175 1.00 90.88 276 ALA A O 1
ATOM 2199 N N . HIS A 1 277 ? 8.863 17.997 -23.759 1.00 88.25 277 HIS A N 1
ATOM 2200 C CA . HIS A 1 277 ? 9.326 16.677 -24.169 1.00 88.25 277 HIS A CA 1
ATOM 2201 C C . HIS A 1 277 ? 10.318 16.819 -25.312 1.00 88.25 277 HIS A C 1
ATOM 2203 O O . HIS A 1 277 ? 10.066 17.526 -26.291 1.00 88.25 277 HIS A O 1
ATOM 2209 N N . ILE A 1 278 ? 11.432 16.106 -25.186 1.00 92.75 278 ILE A N 1
ATOM 2210 C CA . ILE A 1 278 ? 12.577 16.232 -26.076 1.00 92.75 278 ILE A CA 1
ATOM 2211 C C . ILE A 1 278 ? 12.828 14.905 -26.785 1.00 92.75 278 ILE A C 1
ATOM 2213 O O . ILE A 1 278 ? 12.907 13.857 -26.143 1.00 92.75 278 ILE A O 1
ATOM 2217 N N . ARG A 1 279 ? 13.011 14.967 -28.103 1.00 92.06 279 ARG A N 1
ATOM 2218 C CA . ARG A 1 279 ? 13.592 13.891 -28.912 1.00 92.06 279 ARG A CA 1
ATOM 2219 C C . ARG A 1 279 ? 15.011 14.282 -29.317 1.00 92.06 279 ARG A C 1
ATOM 2221 O O . ARG A 1 279 ? 15.308 15.464 -29.469 1.00 92.06 279 ARG A O 1
ATOM 2228 N N . ILE A 1 280 ? 15.889 13.295 -29.465 1.00 89.44 280 ILE A N 1
ATOM 2229 C CA . ILE A 1 280 ? 17.267 13.519 -29.906 1.00 89.44 280 ILE A CA 1
ATOM 2230 C C . ILE A 1 280 ? 17.387 13.186 -31.387 1.00 89.44 280 ILE A C 1
ATOM 2232 O O . ILE A 1 280 ? 17.203 12.032 -31.768 1.00 89.44 280 ILE A O 1
ATOM 2236 N N . ASP A 1 281 ? 17.727 14.207 -32.172 1.00 81.94 281 ASP A N 1
ATOM 2237 C CA . ASP A 1 281 ? 18.258 14.077 -33.530 1.00 81.94 281 ASP A CA 1
ATOM 2238 C C . ASP A 1 281 ? 19.768 14.448 -33.468 1.00 81.94 281 ASP A C 1
ATOM 2240 O O . ASP A 1 281 ? 20.461 14.078 -32.521 1.00 81.94 281 ASP A O 1
ATOM 2244 N N . SER A 1 282 ? 20.301 15.254 -34.399 1.00 84.25 282 SER A N 1
ATOM 2245 C CA . SER A 1 282 ? 21.642 15.872 -34.258 1.00 84.25 282 SER A CA 1
ATOM 2246 C C . SER A 1 282 ? 21.720 16.891 -33.108 1.00 84.25 282 SER A C 1
ATOM 2248 O O . SER A 1 282 ? 22.793 17.154 -32.559 1.00 84.25 282 SER A O 1
ATOM 2250 N N . PHE A 1 283 ? 20.565 17.461 -32.760 1.00 91.44 283 PHE A N 1
ATOM 2251 C CA . PHE A 1 283 ? 20.333 18.357 -31.635 1.00 91.44 283 PHE A CA 1
ATOM 2252 C C . PHE A 1 283 ? 19.034 17.944 -30.922 1.00 91.44 283 PHE A C 1
ATOM 2254 O O . PHE A 1 283 ? 18.161 17.335 -31.550 1.00 91.44 283 PHE A O 1
ATOM 2261 N N . PRO A 1 284 ? 18.867 18.298 -29.639 1.00 95.44 284 PRO A N 1
ATOM 2262 C CA . PRO A 1 284 ? 17.605 18.138 -28.932 1.00 95.44 284 PRO A CA 1
ATOM 2263 C C . PRO A 1 284 ? 16.488 18.938 -29.607 1.00 95.44 284 PRO A C 1
ATOM 2265 O O . PRO A 1 284 ? 16.629 20.142 -29.841 1.00 95.44 284 PRO A O 1
ATOM 2268 N N . ARG A 1 285 ? 15.372 18.273 -29.900 1.00 95.44 285 ARG A N 1
ATOM 2269 C CA . ARG A 1 285 ? 14.196 18.873 -30.528 1.00 95.44 285 ARG A CA 1
ATOM 2270 C C . ARG A 1 285 ? 12.979 18.743 -29.626 1.00 95.44 285 ARG A C 1
ATOM 2272 O O . ARG A 1 285 ? 12.693 17.657 -29.118 1.00 95.44 285 ARG A O 1
ATOM 2279 N N . VAL A 1 286 ? 12.251 19.841 -29.459 1.00 95.81 286 VAL A N 1
ATOM 2280 C CA . VAL A 1 286 ? 10.973 19.866 -28.747 1.00 95.81 286 VAL A CA 1
ATOM 2281 C C . VAL A 1 286 ? 9.930 19.139 -29.587 1.00 95.81 286 VAL A C 1
ATOM 2283 O O . VAL A 1 286 ? 9.667 19.513 -30.728 1.00 95.81 286 VAL A O 1
ATOM 2286 N N . VAL A 1 287 ? 9.339 18.088 -29.026 1.00 95.44 287 VAL A N 1
ATOM 2287 C CA . VAL A 1 287 ? 8.275 17.305 -29.680 1.00 95.44 287 VAL A CA 1
ATOM 2288 C C . VAL A 1 287 ? 6.912 17.503 -29.031 1.00 95.44 287 VAL A C 1
ATOM 2290 O O . VAL A 1 287 ? 5.895 17.210 -29.646 1.00 95.44 287 VAL A O 1
ATOM 2293 N N . LYS A 1 288 ? 6.882 18.012 -27.799 1.00 92.94 288 LYS A N 1
ATOM 2294 C CA . LYS A 1 288 ? 5.657 18.403 -27.101 1.00 92.94 288 LYS A CA 1
ATOM 2295 C C . LYS A 1 288 ? 5.991 19.456 -26.055 1.00 92.94 288 LYS A C 1
ATOM 2297 O O . LYS A 1 288 ? 7.005 19.329 -25.369 1.00 92.94 288 LYS A O 1
ATOM 2302 N N . VAL A 1 289 ? 5.127 20.450 -25.915 1.00 92.06 289 VAL A N 1
ATOM 2303 C CA . VAL A 1 289 ? 5.174 21.440 -24.836 1.00 92.06 289 VAL A CA 1
ATOM 2304 C C . VAL A 1 289 ? 3.988 21.172 -23.914 1.00 92.06 289 VAL A C 1
ATOM 2306 O O . VAL A 1 289 ? 2.904 20.830 -24.383 1.00 92.06 289 VAL A O 1
ATOM 2309 N N . MET A 1 290 ? 4.225 21.203 -22.605 1.00 85.25 290 MET A N 1
ATOM 2310 C CA . MET A 1 290 ? 3.181 21.061 -21.594 1.00 85.25 290 MET A CA 1
ATOM 2311 C C . MET A 1 290 ? 2.364 22.361 -21.542 1.00 85.25 290 MET A C 1
ATOM 2313 O O . MET A 1 290 ? 2.972 23.398 -21.271 1.00 85.25 290 MET A O 1
ATOM 2317 N N . PRO A 1 291 ? 1.036 22.314 -21.758 1.00 83.31 291 PRO A N 1
ATOM 2318 C CA . PRO A 1 291 ? 0.174 23.483 -21.588 1.00 83.31 291 PRO A CA 1
ATOM 2319 C C . PRO A 1 291 ? 0.267 24.036 -20.161 1.00 83.31 291 PRO A C 1
ATOM 2321 O O . PRO A 1 291 ? 0.340 23.262 -19.204 1.00 83.31 291 PRO A O 1
ATOM 2324 N N . GLY A 1 292 ? 0.321 25.356 -20.020 1.00 81.69 292 GLY A N 1
ATOM 2325 C CA . GLY A 1 292 ? 0.575 26.080 -18.772 1.00 81.69 292 GLY A CA 1
ATOM 2326 C C . GLY A 1 292 ? 1.984 25.884 -18.194 1.00 81.69 292 GLY A C 1
ATOM 2327 O O . GLY A 1 292 ? 2.278 26.366 -17.101 1.00 81.69 292 GLY A O 1
ATOM 2328 N N . GLY A 1 293 ? 2.862 25.148 -18.884 1.00 85.75 293 GLY A N 1
ATOM 2329 C CA . GLY A 1 293 ? 4.195 24.795 -18.402 1.00 85.75 293 GLY A CA 1
ATOM 2330 C C . GLY A 1 293 ? 5.249 25.883 -18.656 1.00 85.75 293 GLY A C 1
ATOM 2331 O O . GLY A 1 293 ? 5.052 26.770 -19.488 1.00 85.75 293 GLY A O 1
ATOM 2332 N N . PRO A 1 294 ? 6.431 25.801 -18.013 1.00 91.19 294 PRO A N 1
ATOM 2333 C CA . PRO A 1 294 ? 7.459 26.839 -18.131 1.00 91.19 294 PRO A CA 1
ATOM 2334 C C . PRO A 1 294 ? 7.954 27.109 -19.553 1.00 91.19 294 PRO A C 1
ATOM 2336 O O . PRO A 1 294 ? 8.253 28.247 -19.899 1.00 91.19 294 PRO A O 1
ATOM 2339 N N . ALA A 1 295 ? 8.053 26.067 -20.378 1.00 93.62 295 ALA A N 1
ATOM 2340 C CA . ALA A 1 295 ? 8.453 26.171 -21.773 1.00 93.62 295 ALA A CA 1
ATOM 2341 C C . ALA A 1 295 ? 7.407 26.932 -22.598 1.00 93.62 295 ALA A C 1
ATOM 2343 O O . ALA A 1 295 ? 7.781 27.760 -23.426 1.00 93.62 295 ALA A O 1
ATOM 2344 N N . GLU A 1 296 ? 6.116 26.699 -22.351 1.00 94.50 296 GLU A N 1
ATOM 2345 C CA . GLU A 1 296 ? 5.046 27.445 -23.019 1.00 94.50 296 GLU A CA 1
ATOM 2346 C C . GLU A 1 296 ? 5.052 28.914 -22.592 1.00 94.50 296 GLU A C 1
ATOM 2348 O O . GLU A 1 296 ? 4.984 29.793 -23.446 1.00 94.50 296 GLU A O 1
ATOM 2353 N N . ALA A 1 297 ? 5.244 29.185 -21.296 1.00 93.62 297 ALA A N 1
ATOM 2354 C CA . ALA A 1 297 ? 5.261 30.540 -20.738 1.00 93.62 297 ALA A CA 1
ATOM 2355 C C . ALA A 1 297 ? 6.334 31.452 -21.360 1.00 93.62 297 ALA A C 1
ATOM 2357 O O . ALA A 1 297 ? 6.181 32.669 -21.386 1.00 93.62 297 ALA A O 1
ATOM 2358 N N . VAL A 1 298 ? 7.418 30.876 -21.885 1.00 95.50 298 VAL A N 1
ATOM 2359 C CA . VAL A 1 298 ? 8.473 31.618 -22.598 1.00 95.50 298 VAL A CA 1
ATOM 2360 C C . VAL A 1 298 ? 8.348 31.512 -24.126 1.00 95.50 298 VAL A C 1
ATOM 2362 O O . VAL A 1 298 ? 9.236 31.955 -24.861 1.00 95.50 298 VAL A O 1
ATOM 2365 N N . GLY A 1 299 ? 7.261 30.926 -24.629 1.00 95.12 299 GLY A N 1
ATOM 2366 C CA . GLY A 1 299 ? 6.937 30.810 -26.049 1.00 95.12 299 GLY A CA 1
ATOM 2367 C C . GLY A 1 299 ? 7.726 29.738 -26.802 1.00 95.12 299 GLY A C 1
ATOM 2368 O O . GLY A 1 299 ? 7.993 29.913 -27.996 1.00 95.12 299 GLY A O 1
ATOM 2369 N N . MET A 1 300 ? 8.159 28.662 -26.137 1.00 96.56 300 MET A N 1
ATOM 2370 C CA . MET A 1 300 ? 8.688 27.480 -26.832 1.00 96.56 300 MET A CA 1
ATOM 2371 C C . MET A 1 300 ? 7.553 26.720 -27.515 1.00 96.56 300 MET A C 1
ATOM 2373 O O . MET A 1 300 ? 6.453 26.621 -26.976 1.00 96.56 300 MET A O 1
ATOM 2377 N N . VAL A 1 301 ? 7.833 26.136 -28.678 1.00 95.94 301 VAL A N 1
ATOM 2378 C CA . VAL A 1 301 ? 6.846 25.391 -29.473 1.00 95.94 301 VAL A CA 1
ATOM 2379 C C . VAL A 1 301 ? 7.416 24.072 -29.988 1.00 95.94 301 VAL A C 1
ATOM 2381 O O . VAL A 1 301 ? 8.624 23.823 -29.959 1.00 95.94 301 VAL A O 1
ATOM 2384 N N . VAL A 1 302 ? 6.534 23.199 -30.474 1.00 95.50 302 VAL A N 1
ATOM 2385 C CA . VAL A 1 302 ? 6.933 21.955 -31.144 1.00 95.50 302 VAL A CA 1
ATOM 2386 C C . VAL A 1 302 ? 7.784 22.279 -32.373 1.00 95.50 302 VAL A C 1
ATOM 2388 O O . VAL A 1 302 ? 7.449 23.150 -33.166 1.00 95.50 302 VAL A O 1
ATOM 2391 N N . GLY A 1 303 ? 8.895 21.563 -32.534 1.00 93.44 303 GLY A N 1
ATOM 2392 C CA . GLY A 1 303 ? 9.853 21.765 -33.619 1.00 93.44 303 GLY A CA 1
ATOM 2393 C C . GLY A 1 303 ? 11.095 22.558 -33.215 1.00 93.44 303 GLY A C 1
ATOM 2394 O O . GLY A 1 303 ? 12.124 22.391 -33.878 1.00 93.44 303 GLY A O 1
ATOM 2395 N N . ASP A 1 304 ? 11.044 23.313 -32.114 1.00 96.62 304 ASP A N 1
ATOM 2396 C CA . ASP A 1 304 ? 12.175 24.080 -31.587 1.00 96.62 304 ASP A CA 1
ATOM 2397 C C . ASP A 1 304 ? 13.411 23.199 -31.379 1.00 96.62 304 ASP A C 1
ATOM 2399 O O . ASP A 1 304 ? 13.355 22.144 -30.737 1.00 96.62 304 ASP A O 1
ATOM 2403 N N . ARG A 1 305 ? 14.549 23.635 -31.927 1.00 96.62 305 ARG A N 1
ATOM 2404 C CA . ARG A 1 305 ? 15.838 22.951 -31.784 1.00 96.62 305 ARG A CA 1
ATOM 2405 C C . ARG A 1 305 ? 16.675 23.650 -30.723 1.00 96.62 305 ARG A C 1
ATOM 2407 O O . ARG A 1 305 ? 17.105 24.775 -30.940 1.00 96.62 305 ARG A O 1
ATOM 2414 N N . ILE A 1 306 ? 16.960 22.981 -29.613 1.00 96.75 306 ILE A N 1
ATOM 2415 C CA . ILE A 1 306 ? 17.771 23.537 -28.521 1.00 96.75 306 ILE A CA 1
ATOM 2416 C C . ILE A 1 306 ? 19.245 23.334 -28.874 1.00 96.75 306 ILE A C 1
ATOM 2418 O O . ILE A 1 306 ? 19.747 22.226 -28.722 1.00 96.75 306 ILE A O 1
ATOM 2422 N N . THR A 1 307 ? 19.943 24.358 -29.361 1.00 96.38 307 THR A N 1
ATOM 2423 C CA . THR A 1 307 ? 21.350 24.264 -29.797 1.00 96.38 307 THR A CA 1
ATOM 2424 C C . THR A 1 307 ? 22.350 24.482 -28.668 1.00 96.38 307 THR A C 1
ATOM 2426 O O . THR A 1 307 ? 23.457 23.939 -28.728 1.00 96.38 307 THR A O 1
ATOM 2429 N N . LYS A 1 308 ? 21.967 25.225 -27.622 1.00 97.38 308 LYS A N 1
ATOM 2430 C CA . LYS A 1 308 ? 22.761 25.391 -26.398 1.00 97.38 308 LYS A CA 1
ATOM 2431 C C . LYS A 1 308 ? 21.884 25.331 -25.148 1.00 97.38 308 LYS A C 1
ATOM 2433 O O . LYS A 1 308 ? 20.739 25.779 -25.174 1.00 97.38 308 LYS A O 1
ATOM 2438 N N . ILE A 1 309 ? 22.448 24.802 -24.064 1.00 96.44 309 ILE A N 1
ATOM 2439 C CA . ILE A 1 309 ? 21.901 24.864 -22.702 1.00 96.44 309 ILE A CA 1
ATOM 2440 C C . ILE A 1 309 ? 22.978 25.483 -21.813 1.00 96.44 309 ILE A C 1
ATOM 2442 O O . ILE A 1 309 ? 24.099 24.974 -21.791 1.00 96.44 309 ILE A O 1
ATOM 2446 N N . ASP A 1 310 ? 22.657 26.585 -21.133 1.00 94.81 310 ASP A N 1
ATOM 2447 C CA . ASP A 1 310 ? 23.581 27.362 -20.295 1.00 94.81 310 ASP A CA 1
ATOM 2448 C C . ASP A 1 310 ? 24.919 27.607 -21.015 1.00 94.81 310 ASP A C 1
ATOM 2450 O O . ASP A 1 310 ? 25.996 27.227 -20.557 1.00 94.81 310 ASP A O 1
ATOM 2454 N N . LYS A 1 311 ? 24.826 28.175 -22.227 1.00 92.31 311 LYS A N 1
ATOM 2455 C CA . LYS A 1 311 ? 25.939 28.464 -23.159 1.00 92.31 311 LYS A CA 1
ATOM 2456 C C . LYS A 1 311 ? 26.675 27.238 -23.725 1.00 92.31 311 LYS A C 1
ATOM 2458 O O . LYS A 1 311 ? 27.456 27.387 -24.665 1.00 92.31 311 LYS A O 1
ATOM 2463 N N . THR A 1 312 ? 26.386 26.028 -23.254 1.00 95.25 312 THR A N 1
ATOM 2464 C CA . THR A 1 312 ? 27.046 24.801 -23.717 1.00 95.25 312 THR A CA 1
ATOM 2465 C C . THR A 1 312 ? 26.324 24.206 -24.923 1.00 95.25 312 THR A C 1
ATOM 2467 O O . THR A 1 312 ? 25.120 23.963 -24.866 1.00 95.25 312 THR A O 1
ATOM 2470 N N . SER A 1 313 ? 27.054 23.933 -26.010 1.00 95.88 313 SER A N 1
ATOM 2471 C CA . SER A 1 313 ? 26.497 23.285 -27.208 1.00 95.88 313 SER A CA 1
ATOM 2472 C C . SER A 1 313 ? 25.946 21.894 -26.893 1.00 95.88 313 SER A C 1
ATOM 2474 O O . SER A 1 313 ? 26.622 21.069 -26.275 1.00 95.88 313 SER A O 1
ATOM 2476 N N . THR A 1 314 ? 24.731 21.622 -27.363 1.00 95.44 314 THR A N 1
ATOM 2477 C CA . THR A 1 314 ? 24.030 20.342 -27.170 1.00 95.44 314 THR A CA 1
ATOM 2478 C C . THR A 1 314 ? 24.235 19.361 -28.326 1.00 95.44 314 THR A C 1
ATOM 2480 O O . THR A 1 314 ? 23.637 18.280 -28.333 1.00 95.44 314 THR A O 1
ATOM 2483 N N . LYS A 1 315 ? 25.065 19.710 -29.319 1.00 94.31 315 LYS A N 1
ATOM 2484 C CA . LYS A 1 315 ? 25.350 18.850 -30.476 1.00 94.31 315 LYS A CA 1
ATOM 2485 C C . LYS A 1 315 ? 25.880 17.494 -30.000 1.00 94.31 315 LYS A C 1
ATOM 2487 O O . LYS A 1 315 ? 26.837 17.432 -29.231 1.00 94.31 315 LYS A O 1
ATOM 2492 N N . GLY A 1 316 ? 25.249 16.409 -30.447 1.00 88.12 316 GLY A N 1
ATOM 2493 C CA . GLY A 1 316 ? 25.650 15.043 -30.086 1.00 88.12 316 GLY A CA 1
ATOM 2494 C C . GLY A 1 316 ? 25.363 14.634 -28.634 1.00 88.12 316 GLY A C 1
ATOM 2495 O O . GLY A 1 316 ? 25.810 13.572 -28.200 1.00 88.12 316 GLY A O 1
ATOM 2496 N N . TRP A 1 317 ? 24.628 15.437 -27.857 1.00 92.44 317 TRP A N 1
ATOM 2497 C CA . TRP A 1 317 ? 24.228 15.034 -26.510 1.00 92.44 317 TRP A CA 1
ATOM 2498 C C . TRP A 1 317 ? 23.210 13.895 -26.540 1.00 92.44 317 TRP A C 1
ATOM 2500 O O . TRP A 1 317 ? 22.272 13.881 -27.334 1.00 92.44 317 TRP A O 1
ATOM 2510 N N . THR A 1 318 ? 23.351 12.967 -25.595 1.00 90.69 318 THR A N 1
ATOM 2511 C CA . THR A 1 318 ? 22.337 11.940 -25.344 1.00 90.69 318 THR A CA 1
ATOM 2512 C C . THR A 1 318 ? 21.116 12.537 -24.646 1.00 90.69 318 THR A C 1
ATOM 2514 O O . THR A 1 318 ? 21.217 13.536 -23.927 1.00 90.69 318 THR A O 1
ATOM 2517 N N . LEU A 1 319 ? 19.959 11.878 -24.775 1.00 85.00 319 LEU A N 1
ATOM 2518 C CA . LEU A 1 319 ? 18.719 12.312 -24.118 1.00 85.00 319 LEU A CA 1
ATOM 2519 C C . LEU A 1 319 ? 18.896 12.442 -22.602 1.00 85.00 319 LEU A C 1
ATOM 2521 O O . LEU A 1 319 ? 18.454 13.419 -22.006 1.00 85.00 319 LEU A O 1
ATOM 2525 N N . ALA A 1 320 ? 19.601 11.490 -21.988 1.00 80.88 320 ALA A N 1
ATOM 2526 C CA . ALA A 1 320 ? 19.892 11.506 -20.559 1.00 80.88 320 ALA A CA 1
ATOM 2527 C C . ALA A 1 320 ? 20.689 12.754 -20.146 1.00 80.88 320 ALA A C 1
ATOM 2529 O O . ALA A 1 320 ? 20.360 13.391 -19.144 1.00 80.88 320 ALA A O 1
ATOM 2530 N N . ARG A 1 321 ? 21.701 13.144 -20.937 1.00 91.50 321 ARG A N 1
ATOM 2531 C CA . ARG A 1 321 ? 22.495 14.351 -20.675 1.00 91.50 321 ARG A CA 1
ATOM 2532 C C . ARG A 1 321 ? 21.648 15.612 -20.811 1.00 91.50 321 ARG A C 1
ATOM 2534 O O . ARG A 1 321 ? 21.736 16.478 -19.948 1.00 91.50 321 ARG A O 1
ATOM 2541 N N . VAL A 1 322 ? 20.809 15.701 -21.842 1.00 91.88 322 VAL A N 1
ATOM 2542 C CA . VAL A 1 322 ? 19.903 16.845 -22.042 1.00 91.88 322 VAL A CA 1
ATOM 2543 C C . VAL A 1 322 ? 18.935 16.977 -20.873 1.00 91.88 322 VAL A C 1
ATOM 2545 O O . VAL A 1 322 ? 18.875 18.031 -20.248 1.00 91.88 322 VAL A O 1
ATOM 2548 N N . ILE A 1 323 ? 18.236 15.894 -20.520 1.00 85.88 323 ILE A N 1
ATOM 2549 C CA . ILE A 1 323 ? 17.297 15.882 -19.392 1.00 85.88 323 ILE A CA 1
ATOM 2550 C C . ILE A 1 323 ? 18.004 16.316 -18.105 1.00 85.88 323 ILE A C 1
ATOM 2552 O O . ILE A 1 323 ? 17.460 17.140 -17.377 1.00 85.88 323 ILE A O 1
ATOM 2556 N N . LYS A 1 324 ? 19.229 15.841 -17.842 1.00 87.19 324 LYS A N 1
ATOM 2557 C CA . LYS A 1 324 ? 20.002 16.242 -16.655 1.00 87.19 324 LYS A CA 1
ATOM 2558 C C . LYS A 1 324 ? 20.182 17.764 -16.538 1.00 87.19 324 LYS A C 1
ATOM 2560 O O . LYS A 1 324 ? 20.112 18.265 -15.426 1.00 87.19 324 LYS A O 1
ATOM 2565 N N . HIS A 1 325 ? 20.385 18.478 -17.648 1.00 91.50 325 HIS A N 1
ATOM 2566 C CA . HIS A 1 325 ? 20.592 19.936 -17.638 1.00 91.50 325 HIS A CA 1
ATOM 2567 C C . HIS A 1 325 ? 19.278 20.729 -17.687 1.00 91.50 325 HIS A C 1
ATOM 2569 O O . HIS A 1 325 ? 19.187 21.821 -17.135 1.00 91.50 325 HIS A O 1
ATOM 2575 N N . LEU A 1 326 ? 18.232 20.186 -18.315 1.00 91.25 326 LEU A N 1
ATOM 2576 C CA . LEU A 1 326 ? 16.908 20.819 -18.322 1.00 91.25 326 LEU A CA 1
ATOM 2577 C C . LEU A 1 326 ? 16.186 20.691 -16.972 1.00 91.25 326 LEU A C 1
ATOM 2579 O O . LEU A 1 326 ? 15.310 21.495 -16.655 1.00 91.25 326 LEU A O 1
ATOM 2583 N N . ARG A 1 327 ? 16.552 19.692 -16.165 1.00 85.88 327 ARG A N 1
ATOM 2584 C CA . ARG A 1 327 ? 16.083 19.524 -14.785 1.00 85.88 327 ARG A CA 1
ATOM 2585 C C . ARG A 1 327 ? 16.983 20.270 -13.799 1.00 85.88 327 ARG A C 1
ATOM 2587 O O . ARG A 1 327 ? 18.086 20.681 -14.136 1.00 85.88 327 ARG A O 1
ATOM 2594 N N . GLY A 1 328 ? 16.484 20.471 -12.585 1.00 77.88 328 GLY A N 1
ATOM 2595 C CA . GLY A 1 328 ? 17.164 21.233 -11.536 1.00 77.88 328 GLY A CA 1
ATOM 2596 C C . GLY A 1 328 ? 16.179 21.720 -10.475 1.00 77.88 328 GLY A C 1
ATOM 2597 O O . GLY A 1 328 ? 14.973 21.555 -10.665 1.00 77.88 328 GLY A O 1
ATOM 2598 N N . PRO A 1 329 ? 16.644 22.298 -9.357 1.00 72.44 329 PRO A N 1
ATOM 2599 C CA . PRO A 1 329 ? 15.760 22.742 -8.283 1.00 72.44 329 PRO A CA 1
ATOM 2600 C C . PRO A 1 329 ? 14.660 23.679 -8.798 1.00 72.44 329 PRO A C 1
ATOM 2602 O O . PRO A 1 329 ? 14.903 24.517 -9.672 1.00 72.44 329 PRO A O 1
ATOM 2605 N N . VAL A 1 330 ? 13.443 23.522 -8.276 1.00 75.56 330 VAL A N 1
ATOM 2606 C CA . VAL A 1 330 ? 12.307 24.386 -8.631 1.00 75.56 330 VAL A CA 1
ATOM 2607 C C . VAL A 1 330 ? 12.672 25.843 -8.347 1.00 75.56 330 VAL A C 1
ATOM 2609 O O . VAL A 1 330 ? 13.264 26.150 -7.318 1.00 75.56 330 VAL A O 1
ATOM 2612 N N . GLY A 1 331 ? 12.334 26.737 -9.272 1.00 75.56 331 GLY A N 1
ATOM 2613 C CA . GLY A 1 331 ? 12.613 28.166 -9.167 1.00 75.56 331 GLY A CA 1
ATOM 2614 C C . GLY A 1 331 ? 13.952 28.607 -9.761 1.00 75.56 331 GLY A C 1
ATOM 2615 O O . GLY A 1 331 ? 14.100 29.794 -10.037 1.00 75.56 331 GLY A O 1
ATOM 2616 N N . THR A 1 332 ? 14.882 27.684 -10.027 1.00 87.25 332 THR A N 1
ATOM 2617 C CA . THR A 1 332 ? 16.115 27.987 -10.778 1.00 87.25 332 THR A CA 1
ATOM 2618 C C . THR A 1 332 ? 15.825 28.149 -12.266 1.00 87.25 332 THR A C 1
ATOM 2620 O O . THR A 1 332 ? 14.895 27.531 -12.781 1.00 87.25 332 THR A O 1
ATOM 2623 N N . SER A 1 333 ? 16.641 28.922 -12.977 1.00 92.38 333 SER A N 1
ATOM 2624 C CA . SER A 1 333 ? 16.491 29.118 -14.423 1.00 92.38 333 SER A CA 1
ATOM 2625 C C . SER A 1 333 ? 17.502 28.306 -15.228 1.00 92.38 333 SER A C 1
ATOM 2627 O O . SER A 1 333 ? 18.562 27.925 -14.727 1.00 92.38 333 SER A O 1
ATOM 2629 N N . VAL A 1 334 ? 17.145 28.022 -16.477 1.00 94.56 334 VAL A N 1
ATOM 2630 C CA . VAL A 1 334 ? 18.040 27.503 -17.514 1.00 94.56 334 VAL A CA 1
ATOM 2631 C C . VAL A 1 334 ? 17.965 28.414 -18.728 1.00 94.56 334 VAL A C 1
ATOM 2633 O O . VAL A 1 334 ? 16.872 28.838 -19.112 1.00 94.56 334 VAL A O 1
ATOM 2636 N N . ILE A 1 335 ? 19.109 28.708 -19.332 1.00 96.75 335 ILE A N 1
ATOM 2637 C CA . ILE A 1 335 ? 19.174 29.520 -20.546 1.00 96.75 335 ILE A CA 1
ATOM 2638 C C . ILE A 1 335 ? 19.257 28.580 -21.743 1.00 96.75 335 ILE A C 1
ATOM 2640 O O . ILE A 1 335 ? 20.185 27.776 -21.861 1.00 96.75 335 ILE A O 1
ATOM 2644 N N . LEU A 1 336 ? 18.275 28.668 -22.634 1.00 97.31 336 LEU A N 1
ATOM 2645 C CA . LEU A 1 336 ? 18.191 27.853 -23.840 1.00 97.31 336 LEU A CA 1
ATOM 2646 C C . LEU A 1 336 ? 18.422 28.726 -25.065 1.00 97.31 336 LEU A C 1
ATOM 2648 O O . LEU A 1 336 ? 17.690 29.687 -25.286 1.00 97.31 336 LEU A O 1
ATOM 2652 N N . THR A 1 337 ? 19.383 28.346 -25.902 1.00 97.50 337 THR A N 1
ATOM 2653 C CA . THR A 1 337 ? 19.475 28.882 -27.264 1.00 97.50 337 THR A CA 1
ATOM 2654 C C . THR A 1 337 ? 18.689 27.962 -28.186 1.00 97.50 337 THR A C 1
ATOM 2656 O O . THR A 1 337 ? 19.001 26.773 -28.302 1.00 97.50 337 THR A O 1
ATOM 2659 N N . ILE A 1 338 ? 17.650 28.498 -28.818 1.00 96.69 338 ILE A N 1
ATOM 2660 C CA . ILE A 1 338 ? 16.696 27.772 -29.652 1.00 96.69 338 ILE A CA 1
ATOM 2661 C C . ILE A 1 338 ? 16.804 28.254 -31.093 1.00 96.69 338 ILE A C 1
ATOM 2663 O O . ILE A 1 338 ? 16.824 29.451 -31.348 1.00 96.69 338 ILE A O 1
ATOM 2667 N N . HIS A 1 339 ? 16.832 27.323 -32.043 1.00 96.06 339 HIS A N 1
ATOM 2668 C CA . HIS A 1 339 ? 16.693 27.610 -33.467 1.00 96.06 339 HIS A CA 1
ATOM 2669 C C . HIS A 1 339 ? 15.303 27.189 -33.947 1.00 96.06 339 HIS A C 1
ATOM 2671 O O . HIS A 1 339 ? 14.912 26.026 -33.783 1.00 96.06 339 HIS A O 1
ATOM 2677 N N . ARG A 1 340 ? 14.593 28.119 -34.589 1.00 95.06 340 ARG A N 1
ATOM 2678 C CA . ARG A 1 340 ? 13.262 27.921 -35.182 1.00 95.06 340 ARG A CA 1
ATOM 2679 C C . ARG A 1 340 ? 13.231 28.616 -36.540 1.00 95.06 340 ARG A C 1
ATOM 2681 O O . ARG A 1 340 ? 13.433 29.820 -36.610 1.00 95.06 340 ARG A O 1
ATOM 2688 N N . ASN A 1 341 ? 13.006 27.852 -37.611 1.00 90.56 341 ASN A N 1
ATOM 2689 C CA . ASN A 1 341 ? 12.892 28.355 -38.990 1.00 90.56 341 ASN A CA 1
ATOM 2690 C C . ASN A 1 341 ? 14.021 29.321 -39.415 1.00 90.56 341 ASN A C 1
ATOM 2692 O O . ASN A 1 341 ? 13.770 30.334 -40.050 1.00 90.56 341 ASN A O 1
ATOM 2696 N N . GLY A 1 342 ? 15.268 29.028 -39.027 1.00 86.88 342 GLY A N 1
ATOM 2697 C CA . GLY A 1 342 ? 16.438 29.861 -39.343 1.00 86.88 342 GLY A CA 1
ATOM 2698 C C . GLY A 1 342 ? 16.724 30.989 -38.344 1.00 86.88 342 GLY A C 1
ATOM 2699 O O . GLY A 1 342 ? 17.869 31.419 -38.252 1.00 86.88 342 GLY A O 1
ATOM 2700 N N . ALA A 1 343 ? 15.747 31.395 -37.530 1.00 92.88 343 ALA A N 1
ATOM 2701 C CA . ALA A 1 343 ? 15.930 32.387 -36.473 1.00 92.88 343 ALA A CA 1
ATOM 2702 C C . ALA A 1 343 ? 16.453 31.760 -35.169 1.00 92.88 343 ALA A C 1
ATOM 2704 O O . ALA A 1 343 ? 16.168 30.596 -34.856 1.00 92.88 343 ALA A O 1
ATOM 2705 N N . VAL A 1 344 ? 17.208 32.551 -34.401 1.00 95.44 344 VAL A N 1
ATOM 2706 C CA . VAL A 1 344 ? 17.806 32.162 -33.117 1.00 95.44 344 VAL A CA 1
ATOM 2707 C C . VAL A 1 344 ? 17.145 32.942 -31.988 1.00 95.44 344 VAL A C 1
ATOM 2709 O O . VAL A 1 344 ? 17.061 34.164 -32.034 1.00 95.44 344 VAL A O 1
ATOM 2712 N N . PHE A 1 345 ? 16.701 32.228 -30.960 1.00 95.81 345 PHE A N 1
ATOM 2713 C CA . PHE A 1 345 ? 16.050 32.785 -29.781 1.00 95.81 345 PHE A CA 1
ATOM 2714 C C . PHE A 1 345 ? 16.814 32.372 -28.531 1.00 95.81 345 PHE A C 1
ATOM 2716 O O . PHE A 1 345 ? 17.188 31.208 -28.388 1.00 95.81 345 PHE A O 1
ATOM 2723 N N . GLU A 1 346 ? 16.983 33.295 -27.593 1.00 96.88 346 GLU A N 1
ATOM 2724 C CA . GLU A 1 346 ? 17.413 32.963 -26.240 1.00 96.88 346 GLU A CA 1
ATOM 2725 C C . GLU A 1 346 ? 16.197 32.954 -25.310 1.00 96.88 346 GLU A C 1
ATOM 2727 O O . GLU A 1 346 ? 15.420 33.908 -25.275 1.00 96.88 346 GLU A O 1
ATOM 2732 N N . LYS A 1 347 ? 15.995 31.850 -24.587 1.00 95.88 347 LYS A N 1
ATOM 2733 C CA . LYS A 1 347 ? 14.872 31.670 -23.662 1.00 95.88 347 LYS A CA 1
ATOM 2734 C C . LYS A 1 347 ? 15.385 31.373 -22.262 1.00 95.88 347 LYS A C 1
ATOM 2736 O O . LYS A 1 347 ? 16.111 30.405 -22.051 1.00 95.88 347 LYS A O 1
ATOM 2741 N N . HIS A 1 348 ? 14.953 32.188 -21.307 1.00 96.38 348 HIS A N 1
ATOM 2742 C CA . HIS A 1 348 ? 15.256 32.041 -19.886 1.00 96.38 348 HIS A CA 1
ATOM 2743 C C . HIS A 1 348 ? 14.111 31.287 -19.225 1.00 96.38 348 HIS A C 1
ATOM 2745 O O . HIS A 1 348 ? 13.072 31.863 -18.918 1.00 96.38 348 HIS A O 1
ATOM 2751 N N . VAL A 1 349 ? 14.267 29.976 -19.061 1.00 95.19 349 VAL A N 1
ATOM 2752 C CA . VAL A 1 349 ? 13.170 29.112 -18.612 1.00 95.19 349 VAL A CA 1
ATOM 2753 C C . VAL A 1 349 ? 13.318 28.814 -17.131 1.00 95.19 349 VAL A C 1
ATOM 2755 O O . VAL A 1 349 ? 14.257 28.135 -16.715 1.00 95.19 349 VAL A O 1
ATOM 2758 N N . LYS A 1 350 ? 12.373 29.296 -16.323 1.00 93.06 350 LYS A N 1
ATOM 2759 C CA . LYS A 1 350 ? 12.327 28.996 -14.890 1.00 93.06 350 LYS A CA 1
ATOM 2760 C C . LYS A 1 350 ? 11.816 27.573 -14.684 1.00 93.06 350 LYS A C 1
ATOM 2762 O O . LYS A 1 350 ? 10.690 27.253 -15.046 1.00 93.06 350 LYS A O 1
ATOM 2767 N N . ARG A 1 351 ? 12.629 26.695 -14.102 1.00 89.25 351 ARG A N 1
ATOM 2768 C CA . ARG A 1 351 ? 12.243 25.309 -13.823 1.00 89.25 351 ARG A CA 1
ATOM 2769 C C . ARG A 1 351 ? 11.095 25.294 -12.821 1.00 89.25 351 ARG A C 1
ATOM 2771 O O . ARG A 1 351 ? 11.204 25.861 -11.732 1.00 89.25 351 ARG A O 1
ATOM 2778 N N . ALA A 1 352 ? 10.023 24.599 -13.168 1.00 83.44 352 ALA A N 1
ATOM 2779 C CA . ALA A 1 352 ? 8.891 24.381 -12.282 1.00 83.44 352 ALA A CA 1
ATOM 2780 C C . ALA A 1 352 ? 8.716 22.893 -12.001 1.00 83.44 352 ALA A C 1
ATOM 2782 O O . ALA A 1 352 ? 9.371 22.040 -12.611 1.00 83.44 352 ALA A O 1
ATOM 2783 N N . LEU A 1 353 ? 7.829 22.593 -11.060 1.00 79.69 353 LEU A N 1
ATOM 2784 C CA . LEU A 1 353 ? 7.324 21.245 -10.906 1.00 79.69 353 LEU A CA 1
ATOM 2785 C C . LEU A 1 353 ? 6.608 20.817 -12.185 1.00 79.69 353 LEU A C 1
ATOM 2787 O O . LEU A 1 353 ? 5.855 21.599 -12.757 1.00 79.69 353 LEU A O 1
ATOM 2791 N N . LEU A 1 354 ? 6.831 19.582 -12.610 1.00 81.12 354 LEU A N 1
ATOM 2792 C CA . LEU A 1 354 ? 6.139 18.961 -13.728 1.00 81.12 354 LEU A CA 1
ATOM 2793 C C . LEU A 1 354 ? 5.148 17.956 -13.148 1.00 81.12 354 LEU A C 1
ATOM 2795 O O . LEU A 1 354 ? 5.523 16.800 -12.923 1.00 81.12 354 LEU A O 1
ATOM 2799 N N . PRO A 1 355 ? 3.918 18.400 -12.837 1.00 74.19 355 PRO A N 1
ATOM 2800 C CA . PRO A 1 355 ? 2.906 17.529 -12.275 1.00 74.19 355 PRO A CA 1
ATOM 2801 C C . PRO A 1 355 ? 2.620 16.395 -13.268 1.00 74.19 355 PRO A C 1
ATOM 2803 O O . PRO A 1 355 ? 2.402 16.607 -14.462 1.00 74.19 355 PRO A O 1
ATOM 2806 N N . SER A 1 356 ? 2.683 15.161 -12.780 1.00 81.31 356 SER A N 1
ATOM 2807 C CA . SER A 1 356 ? 2.349 13.962 -13.542 1.00 81.31 356 SER A CA 1
ATOM 2808 C C . SER A 1 356 ? 1.580 12.989 -12.658 1.00 81.31 356 SER A C 1
ATOM 2810 O O . SER A 1 356 ? 1.605 13.078 -11.428 1.00 81.31 356 SER A O 1
ATOM 2812 N N . ARG A 1 357 ? 0.919 12.001 -13.268 1.00 83.44 357 ARG A N 1
ATOM 2813 C CA . ARG A 1 357 ? 0.200 10.976 -12.498 1.00 83.44 357 ARG A CA 1
ATOM 2814 C C . ARG A 1 357 ? 1.105 10.224 -11.514 1.00 83.44 357 ARG A C 1
ATOM 2816 O O . ARG A 1 357 ? 0.650 9.816 -10.452 1.00 83.44 357 ARG A O 1
ATOM 2823 N N . GLU A 1 358 ? 2.395 10.100 -11.820 1.00 82.56 358 GLU A N 1
ATOM 2824 C CA . GLU A 1 358 ? 3.377 9.448 -10.946 1.00 82.56 358 GLU A CA 1
ATOM 2825 C C . GLU A 1 358 ? 3.701 10.276 -9.691 1.00 82.56 358 GLU A C 1
ATOM 2827 O O . GLU A 1 358 ? 4.110 9.714 -8.676 1.00 82.56 358 GLU A O 1
ATOM 2832 N N . THR A 1 359 ? 3.489 11.598 -9.723 1.00 87.62 359 THR A N 1
ATOM 2833 C CA . THR A 1 359 ? 3.809 12.506 -8.610 1.00 87.62 359 THR A CA 1
ATOM 2834 C C . THR A 1 359 ? 2.640 12.763 -7.659 1.00 87.62 359 THR A C 1
ATOM 2836 O O . THR A 1 359 ? 2.853 13.362 -6.607 1.00 87.62 359 THR A O 1
ATOM 2839 N N . ILE A 1 360 ? 1.420 12.306 -7.977 1.00 93.25 360 ILE A N 1
ATOM 2840 C CA . ILE A 1 360 ? 0.200 12.593 -7.191 1.00 93.25 360 ILE A CA 1
ATOM 2841 C C . ILE A 1 360 ? 0.376 12.227 -5.714 1.00 93.25 360 ILE A C 1
ATOM 2843 O O . ILE A 1 360 ? 0.093 13.033 -4.832 1.00 93.25 360 ILE A O 1
ATOM 2847 N N . ALA A 1 361 ? 0.894 11.031 -5.428 1.00 93.81 361 ALA A N 1
ATOM 2848 C CA . ALA A 1 361 ? 1.093 10.584 -4.051 1.00 93.81 361 ALA A CA 1
ATOM 2849 C C . ALA A 1 361 ? 2.111 11.457 -3.292 1.00 93.81 361 ALA A C 1
ATOM 2851 O O . ALA A 1 361 ? 1.944 11.702 -2.099 1.00 93.81 361 ALA A O 1
ATOM 2852 N N . ALA A 1 362 ? 3.146 11.958 -3.973 1.00 93.62 362 ALA A N 1
ATOM 2853 C CA . ALA A 1 362 ? 4.121 12.864 -3.373 1.00 93.62 362 ALA A CA 1
ATOM 2854 C C . ALA A 1 362 ? 3.504 14.242 -3.078 1.00 93.62 362 ALA A C 1
ATOM 2856 O O . ALA A 1 362 ? 3.676 14.741 -1.968 1.00 93.62 362 ALA A O 1
ATOM 2857 N N . LEU A 1 363 ? 2.740 14.809 -4.019 1.00 94.62 363 LEU A N 1
ATOM 2858 C CA . LEU A 1 363 ? 1.996 16.066 -3.842 1.00 94.62 363 LEU A CA 1
ATOM 2859 C C . LEU A 1 363 ? 0.988 15.970 -2.685 1.00 94.62 363 LEU A C 1
ATOM 2861 O O . LEU A 1 363 ? 0.968 16.818 -1.795 1.00 94.62 363 LEU A O 1
ATOM 2865 N N . ALA A 1 364 ? 0.211 14.885 -2.629 1.00 97.12 364 ALA A N 1
ATOM 2866 C CA . ALA A 1 364 ? -0.745 14.648 -1.551 1.00 97.12 364 ALA A CA 1
ATOM 2867 C C . ALA A 1 364 ? -0.055 14.589 -0.176 1.00 97.12 364 ALA A C 1
ATOM 2869 O O . ALA A 1 364 ? -0.513 15.205 0.785 1.00 97.12 364 ALA A O 1
ATOM 2870 N N . ILE A 1 365 ? 1.086 13.901 -0.069 1.00 97.12 365 ILE A N 1
ATOM 2871 C CA . ILE A 1 365 ? 1.852 13.843 1.185 1.00 97.12 365 ILE A CA 1
ATOM 2872 C C . ILE A 1 365 ? 2.463 15.194 1.547 1.00 97.12 365 ILE A C 1
ATOM 2874 O O . ILE A 1 365 ? 2.485 15.541 2.729 1.00 97.12 365 ILE A O 1
ATOM 2878 N N . ARG A 1 366 ? 2.914 15.979 0.565 1.00 96.50 366 ARG A N 1
ATOM 2879 C CA . ARG A 1 366 ? 3.389 17.350 0.796 1.00 96.50 366 ARG A CA 1
ATOM 2880 C C . ARG A 1 366 ? 2.289 18.232 1.339 1.00 96.50 366 ARG A C 1
ATOM 2882 O O . ARG A 1 366 ? 2.502 18.861 2.370 1.00 96.50 366 ARG A O 1
ATOM 2889 N N . SER A 1 367 ? 1.116 18.203 0.711 1.00 97.81 367 SER A N 1
ATOM 2890 C CA . SER A 1 367 ? -0.064 18.911 1.197 1.00 97.81 367 SER A CA 1
ATOM 2891 C C . SER A 1 367 ? -0.347 18.566 2.659 1.00 97.81 367 SER A C 1
ATOM 2893 O O . SER A 1 367 ? -0.380 19.438 3.529 1.00 97.81 367 SER A O 1
ATOM 2895 N N . MET A 1 368 ? -0.420 17.270 2.965 1.00 97.88 368 MET A N 1
ATOM 2896 C CA . MET A 1 368 ? -0.681 16.781 4.316 1.00 97.88 368 MET A CA 1
ATOM 2897 C C . MET A 1 368 ? 0.424 17.163 5.315 1.00 97.88 368 MET A C 1
ATOM 2899 O O . MET A 1 368 ? 0.124 17.414 6.484 1.00 97.88 368 MET A O 1
ATOM 2903 N N . ALA A 1 369 ? 1.691 17.213 4.896 1.00 97.75 369 ALA A N 1
ATOM 2904 C CA . ALA A 1 369 ? 2.813 17.646 5.729 1.00 97.75 369 ALA A CA 1
ATOM 2905 C C . ALA A 1 369 ? 2.783 19.160 5.995 1.00 97.75 369 ALA A C 1
ATOM 2907 O O . ALA A 1 369 ? 2.913 19.568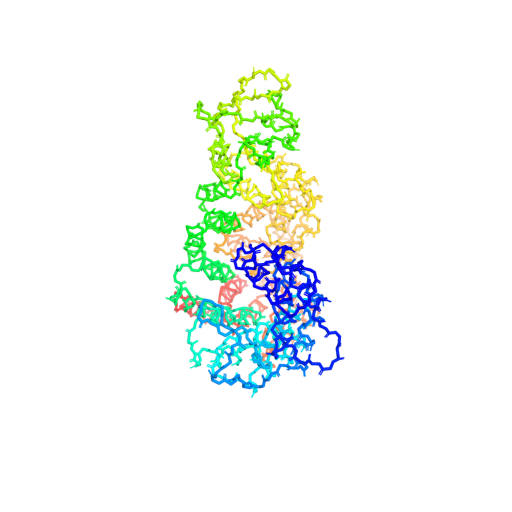 7.149 1.00 97.75 369 ALA A O 1
ATOM 2908 N N . TYR A 1 370 ? 2.545 19.984 4.971 1.00 97.75 370 TYR A N 1
ATOM 2909 C CA . TYR A 1 370 ? 2.369 21.432 5.114 1.00 97.75 370 TYR A CA 1
ATOM 2910 C C . TYR A 1 370 ? 1.200 21.770 6.040 1.00 97.75 370 TYR A C 1
ATOM 2912 O O . TYR A 1 370 ? 1.355 22.591 6.946 1.00 97.75 370 TYR A O 1
ATOM 2920 N N . ARG A 1 371 ? 0.083 21.043 5.917 1.00 96.38 371 ARG A N 1
ATOM 2921 C CA . ARG A 1 371 ? -1.073 21.150 6.816 1.00 96.38 371 ARG A CA 1
ATOM 2922 C C . ARG A 1 371 ? -0.681 20.975 8.283 1.00 96.38 371 ARG A C 1
ATOM 2924 O O . ARG A 1 371 ? -1.046 21.772 9.145 1.00 96.38 371 ARG A O 1
ATOM 2931 N N . ARG A 1 372 ? 0.135 19.954 8.571 1.00 94.44 372 ARG A N 1
ATOM 2932 C CA . ARG A 1 372 ? 0.652 19.672 9.924 1.00 94.44 372 ARG A CA 1
ATOM 2933 C C . ARG A 1 372 ? 1.660 20.704 10.422 1.00 94.44 372 ARG A C 1
ATOM 2935 O O . ARG A 1 372 ? 1.808 20.842 11.633 1.00 94.44 372 ARG A O 1
ATOM 2942 N N . LEU A 1 373 ? 2.307 21.423 9.513 1.00 96.06 373 LEU A N 1
ATOM 2943 C CA . LEU A 1 373 ? 3.194 22.550 9.798 1.00 96.06 373 LEU A CA 1
ATOM 2944 C C . LEU A 1 373 ? 2.459 23.904 9.816 1.00 96.06 373 LEU A C 1
ATOM 2946 O O . LEU A 1 373 ? 3.122 24.928 9.917 1.00 96.06 373 LEU A O 1
ATOM 2950 N N . ARG A 1 374 ? 1.117 23.919 9.721 1.00 95.38 374 ARG A N 1
ATOM 2951 C CA . ARG A 1 374 ? 0.275 25.134 9.657 1.00 95.38 374 ARG A CA 1
ATOM 2952 C C . ARG A 1 374 ? 0.548 26.043 8.446 1.00 95.38 374 ARG A C 1
ATOM 2954 O O . ARG A 1 374 ? 0.183 27.210 8.457 1.00 95.38 374 ARG A O 1
ATOM 2961 N N . LYS A 1 375 ? 1.117 25.486 7.378 1.00 96.00 375 LYS A N 1
ATOM 2962 C CA . LYS A 1 375 ? 1.374 26.151 6.091 1.00 96.00 375 LYS A CA 1
ATOM 2963 C C . LYS A 1 375 ? 0.217 25.890 5.123 1.00 96.00 375 LYS A C 1
ATOM 2965 O O . LYS A 1 375 ? 0.293 25.007 4.271 1.00 96.00 375 LYS A O 1
ATOM 2970 N N . LEU A 1 376 ? -0.926 26.535 5.370 1.00 95.25 376 LEU A N 1
ATOM 2971 C CA . LEU A 1 376 ? -2.206 26.163 4.746 1.00 95.25 376 LEU A CA 1
ATOM 2972 C C . LEU A 1 376 ? -2.297 26.534 3.260 1.00 95.25 376 LEU A C 1
ATOM 2974 O O . LEU A 1 376 ? -2.943 25.814 2.496 1.00 95.25 376 LEU A O 1
ATOM 2978 N N . GLU A 1 377 ? -1.638 27.610 2.838 1.00 93.81 377 GLU A N 1
ATOM 2979 C CA . GLU A 1 377 ? -1.605 28.032 1.434 1.00 93.81 377 GLU A CA 1
ATOM 2980 C C . GLU A 1 377 ? -0.825 27.027 0.584 1.00 93.81 377 GLU A C 1
ATOM 2982 O O . GLU A 1 377 ? -1.340 26.513 -0.413 1.00 93.81 377 GLU A O 1
ATOM 2987 N N . GLU A 1 378 ? 0.377 26.649 1.024 1.00 93.00 378 GLU A N 1
ATOM 2988 C CA . GLU A 1 378 ? 1.175 25.623 0.355 1.00 93.00 378 GLU A CA 1
ATOM 2989 C C . GLU A 1 378 ? 0.471 24.265 0.390 1.00 93.00 378 GLU A C 1
ATOM 2991 O O . GLU A 1 378 ? 0.478 23.539 -0.604 1.00 93.00 378 GLU A O 1
ATOM 2996 N N . ALA A 1 379 ? -0.190 23.931 1.505 1.00 97.06 379 ALA A N 1
ATOM 2997 C CA . ALA A 1 379 ? -0.977 22.708 1.603 1.00 97.06 379 ALA A CA 1
ATOM 2998 C C . ALA A 1 379 ? -2.108 22.665 0.567 1.00 97.06 379 ALA A C 1
ATOM 3000 O O . ALA A 1 379 ? -2.320 21.632 -0.075 1.00 97.06 379 ALA A O 1
ATOM 3001 N N . THR A 1 380 ? -2.813 23.782 0.397 1.00 97.19 380 THR A N 1
ATOM 3002 C CA . THR A 1 380 ? -3.922 23.923 -0.551 1.00 97.19 380 THR A CA 1
ATOM 3003 C C . THR A 1 380 ? -3.430 23.799 -1.984 1.00 97.19 380 THR A C 1
ATOM 3005 O O . THR A 1 380 ? -3.934 22.952 -2.719 1.00 97.19 380 THR A O 1
ATOM 3008 N N . LYS A 1 381 ? -2.366 24.525 -2.337 1.00 92.69 381 LYS A N 1
ATOM 3009 C CA . LYS A 1 381 ? -1.768 24.483 -3.675 1.00 92.69 381 LYS A CA 1
ATOM 3010 C C . LYS A 1 381 ? -1.341 23.073 -4.089 1.00 92.69 381 LYS A C 1
ATOM 3012 O O . LYS A 1 381 ? -1.603 22.639 -5.210 1.00 92.69 381 LYS A O 1
ATOM 3017 N N . GLU A 1 382 ? -0.679 22.342 -3.193 1.00 93.75 382 GLU A N 1
ATOM 3018 C CA . GLU A 1 382 ? -0.212 20.976 -3.466 1.00 93.75 382 GLU A CA 1
ATOM 3019 C C . GLU A 1 382 ? -1.386 19.988 -3.602 1.00 93.75 382 GLU A C 1
ATOM 3021 O O . GLU A 1 382 ? -1.338 19.093 -4.448 1.00 93.75 382 GLU A O 1
ATOM 3026 N N . ALA A 1 383 ? -2.456 20.158 -2.812 1.00 97.00 383 ALA A N 1
ATOM 3027 C CA . ALA A 1 383 ? -3.666 19.341 -2.925 1.00 97.00 383 ALA A CA 1
ATOM 3028 C C . ALA A 1 383 ? -4.430 19.605 -4.227 1.00 97.00 383 ALA A C 1
ATOM 3030 O O . ALA A 1 383 ? -4.829 18.651 -4.890 1.00 97.00 383 ALA A O 1
ATOM 3031 N N . GLU A 1 384 ? -4.601 20.874 -4.601 1.00 95.44 384 GLU A N 1
ATOM 3032 C CA . GLU A 1 384 ? -5.264 21.285 -5.844 1.00 95.44 384 GLU A CA 1
ATOM 3033 C C . GLU A 1 384 ? -4.510 20.737 -7.053 1.00 95.44 384 GLU A C 1
ATOM 3035 O O . GLU A 1 384 ? -5.095 20.023 -7.862 1.00 95.44 384 GLU A O 1
ATOM 3040 N N . THR A 1 385 ? -3.184 20.908 -7.085 1.00 91.06 385 THR A N 1
ATOM 3041 C CA . THR A 1 385 ? -2.338 20.345 -8.150 1.00 91.06 385 THR A CA 1
ATOM 3042 C C . THR A 1 385 ? -2.486 18.819 -8.247 1.00 91.06 385 THR A C 1
ATOM 3044 O O . THR A 1 385 ? -2.569 18.258 -9.340 1.00 91.06 385 THR A O 1
ATOM 3047 N N . ALA A 1 386 ? -2.519 18.112 -7.110 1.00 93.62 386 ALA A N 1
ATOM 3048 C CA . ALA A 1 386 ? -2.714 16.662 -7.092 1.00 93.62 386 ALA A CA 1
ATOM 3049 C C . ALA A 1 386 ? -4.103 16.250 -7.610 1.00 93.62 386 ALA A C 1
ATOM 3051 O O . ALA A 1 386 ? -4.225 15.230 -8.287 1.00 93.62 386 ALA A O 1
ATOM 3052 N N . PHE A 1 387 ? -5.134 17.026 -7.276 1.00 94.94 387 PHE A N 1
ATOM 3053 C CA . PHE A 1 387 ? -6.527 16.759 -7.626 1.00 94.94 387 PHE A CA 1
ATOM 3054 C C . PHE A 1 387 ? -6.842 17.086 -9.089 1.00 94.94 387 PHE A C 1
ATOM 3056 O O . PHE A 1 387 ? -7.566 16.334 -9.734 1.00 94.94 387 PHE A O 1
ATOM 3063 N N . GLU A 1 388 ? -6.257 18.147 -9.642 1.00 92.94 388 GLU A N 1
ATOM 3064 C CA . GLU A 1 388 ? -6.365 18.501 -11.064 1.00 92.94 388 GLU A CA 1
ATOM 3065 C C . GLU A 1 388 ? -5.734 17.442 -11.975 1.00 92.94 388 GLU A C 1
ATOM 3067 O O . GLU A 1 388 ? -6.248 17.158 -13.056 1.00 92.94 388 GLU A O 1
ATOM 3072 N N . LEU A 1 389 ? -4.641 16.811 -11.531 1.00 89.94 389 LEU A N 1
ATOM 3073 C CA . LEU A 1 389 ? -3.985 15.732 -12.276 1.00 89.94 389 LEU A CA 1
ATOM 3074 C C . LEU A 1 389 ? -4.856 14.480 -12.429 1.00 89.94 389 LEU A C 1
ATOM 3076 O O . LEU A 1 389 ? -4.808 13.808 -13.466 1.00 89.94 389 LEU A O 1
ATOM 3080 N N . ASP A 1 390 ? -5.569 14.120 -11.365 1.00 92.38 390 ASP A N 1
ATOM 3081 C CA . ASP A 1 390 ? -6.489 12.989 -11.329 1.00 92.38 390 ASP A CA 1
ATOM 3082 C C . ASP A 1 390 ? -7.442 13.123 -10.136 1.00 92.38 390 ASP A C 1
ATOM 3084 O O . ASP A 1 390 ? -7.145 12.707 -9.011 1.00 92.38 390 ASP A O 1
ATOM 3088 N N . SER A 1 391 ? -8.631 13.656 -10.402 1.00 92.88 391 SER A N 1
ATOM 3089 C CA . SER A 1 391 ? -9.668 13.857 -9.390 1.00 92.88 391 SER A CA 1
ATOM 3090 C C . SER A 1 391 ? -10.265 12.546 -8.876 1.00 92.88 391 SER A C 1
ATOM 3092 O O . SER A 1 391 ? -10.948 12.542 -7.850 1.00 92.88 391 SER A O 1
ATOM 3094 N N . SER A 1 392 ? -10.008 11.416 -9.548 1.00 92.88 392 SER A N 1
ATOM 3095 C CA . SER A 1 392 ? -10.435 10.087 -9.102 1.00 92.88 392 SER A CA 1
ATOM 3096 C C . SER A 1 392 ? -9.479 9.473 -8.074 1.00 92.88 392 SER A C 1
ATOM 3098 O O . SER A 1 392 ? -9.889 8.592 -7.312 1.00 92.88 392 SER A O 1
ATOM 3100 N N . ASN A 1 393 ? -8.239 9.969 -7.992 1.00 94.44 393 ASN A N 1
ATOM 3101 C CA . ASN A 1 393 ? -7.202 9.425 -7.125 1.00 94.44 393 ASN A CA 1
ATOM 3102 C C . ASN A 1 393 ? -7.527 9.626 -5.634 1.00 94.44 393 ASN A C 1
ATOM 3104 O O . ASN A 1 393 ? -7.715 10.750 -5.167 1.00 94.44 393 ASN A O 1
ATOM 3108 N N . GLU A 1 394 ? -7.527 8.540 -4.854 1.00 95.25 394 GLU A N 1
ATOM 3109 C CA . GLU A 1 394 ? -7.867 8.591 -3.425 1.00 95.25 394 GLU A CA 1
ATOM 3110 C C . GLU A 1 394 ? -6.939 9.509 -2.613 1.00 95.25 394 GLU A C 1
ATOM 3112 O O . GLU A 1 394 ? -7.410 10.241 -1.745 1.00 95.25 394 GLU A O 1
ATOM 3117 N N . ALA A 1 395 ? -5.628 9.506 -2.880 1.00 95.31 395 ALA A N 1
ATOM 3118 C CA . ALA A 1 395 ? -4.684 10.330 -2.124 1.00 95.31 395 ALA A CA 1
ATOM 3119 C C . ALA A 1 395 ? -4.903 11.826 -2.393 1.00 95.31 395 ALA A C 1
ATOM 3121 O O . ALA A 1 395 ? -4.862 12.626 -1.457 1.00 95.31 395 ALA A O 1
ATOM 3122 N N . ALA A 1 396 ? -5.192 12.186 -3.648 1.00 96.62 396 ALA A N 1
ATOM 3123 C CA . ALA A 1 396 ? -5.538 13.551 -4.027 1.00 96.62 396 ALA A CA 1
ATOM 3124 C C . ALA A 1 396 ? -6.857 14.000 -3.380 1.00 96.62 396 ALA A C 1
ATOM 3126 O O . ALA A 1 396 ? -6.901 15.065 -2.766 1.00 96.62 396 ALA A O 1
ATOM 3127 N N . LYS A 1 397 ? -7.902 13.158 -3.426 1.00 97.81 397 LYS A N 1
ATOM 3128 C CA . LYS A 1 397 ? -9.188 13.417 -2.752 1.00 97.81 397 LYS A CA 1
ATOM 3129 C C . LYS A 1 397 ? -9.017 13.659 -1.258 1.00 97.81 397 LYS A C 1
ATOM 3131 O O . LYS A 1 397 ? -9.555 14.630 -0.740 1.00 97.81 397 LYS A O 1
ATOM 3136 N N . ILE A 1 398 ? -8.257 12.806 -0.568 1.00 97.81 398 ILE A N 1
ATOM 3137 C CA . ILE A 1 398 ? -8.019 12.935 0.878 1.00 97.81 398 ILE A CA 1
ATOM 3138 C C . ILE A 1 398 ? -7.281 14.239 1.194 1.00 97.81 398 ILE A C 1
ATOM 3140 O O . ILE A 1 398 ? -7.671 14.942 2.125 1.00 97.81 398 ILE A O 1
ATOM 3144 N N . ALA A 1 399 ? -6.233 14.573 0.433 1.00 97.88 399 ALA A N 1
ATOM 3145 C CA . ALA A 1 399 ? -5.491 15.816 0.629 1.00 97.88 399 ALA A CA 1
ATOM 3146 C C . ALA A 1 399 ? -6.384 17.045 0.393 1.00 97.88 399 ALA A C 1
ATOM 3148 O O . ALA A 1 399 ? -6.409 17.952 1.221 1.00 97.88 399 ALA A O 1
ATOM 3149 N N . MET A 1 400 ? -7.180 17.042 -0.679 1.00 98.12 400 MET A N 1
ATOM 3150 C CA . MET A 1 400 ? -8.103 18.132 -1.001 1.00 98.12 400 MET A CA 1
ATOM 3151 C C . MET A 1 400 ? -9.232 18.270 0.026 1.00 98.12 400 MET A C 1
ATOM 3153 O O . MET A 1 400 ? -9.546 19.370 0.476 1.00 98.12 400 MET A O 1
ATOM 3157 N N . ALA A 1 401 ? -9.809 17.157 0.477 1.00 97.94 401 ALA A N 1
ATOM 3158 C CA . ALA A 1 401 ? -10.801 17.170 1.544 1.00 97.94 401 ALA A CA 1
ATOM 3159 C C . ALA A 1 401 ? -10.219 17.736 2.844 1.00 97.94 401 ALA A C 1
ATOM 3161 O O . ALA A 1 401 ? -10.867 18.537 3.512 1.00 97.94 401 ALA A O 1
ATOM 3162 N N . ALA A 1 402 ? -8.979 17.379 3.186 1.00 97.44 402 ALA A N 1
ATOM 3163 C CA . ALA A 1 402 ? -8.313 17.912 4.366 1.00 97.44 402 ALA A CA 1
ATOM 3164 C C . ALA A 1 402 ? -8.115 19.439 4.298 1.00 97.44 402 ALA A C 1
ATOM 3166 O O . ALA A 1 402 ? -8.296 20.110 5.309 1.00 97.44 402 ALA A O 1
ATOM 3167 N N . THR A 1 403 ? -7.809 20.008 3.128 1.00 97.62 403 THR A N 1
ATOM 3168 C CA . THR A 1 403 ? -7.690 21.473 2.980 1.00 97.62 403 THR A CA 1
ATOM 3169 C C . THR A 1 403 ? -9.056 22.165 2.984 1.00 97.62 403 THR A C 1
ATOM 3171 O O . THR A 1 403 ? -9.165 23.312 3.420 1.00 97.62 403 THR A O 1
ATOM 3174 N N . TYR A 1 404 ? -10.127 21.497 2.541 1.00 97.69 404 TYR A N 1
ATOM 3175 C CA . TYR A 1 404 ? -11.495 21.990 2.742 1.00 97.69 404 TYR A CA 1
ATOM 3176 C C . TYR A 1 404 ? -11.897 21.995 4.218 1.00 97.69 404 TYR A C 1
ATOM 3178 O O . TYR A 1 404 ? -12.501 22.969 4.666 1.00 97.69 404 TYR A O 1
ATOM 3186 N N . MET A 1 405 ? -11.507 20.973 4.985 1.00 96.25 405 MET A N 1
ATOM 3187 C CA . MET A 1 405 ? -11.721 20.930 6.436 1.00 96.25 405 MET A CA 1
ATOM 3188 C C . MET A 1 405 ? -11.074 22.128 7.142 1.00 96.25 405 MET A C 1
ATOM 3190 O O . MET A 1 405 ? -11.724 22.768 7.971 1.00 96.25 405 MET A O 1
ATOM 3194 N N . ASP A 1 406 ? -9.830 22.472 6.789 1.00 94.19 406 ASP A N 1
ATOM 3195 C CA . ASP A 1 406 ? -9.127 23.623 7.378 1.00 94.19 406 ASP A CA 1
ATOM 3196 C C . ASP A 1 406 ? -9.804 24.960 7.034 1.00 94.19 406 ASP A C 1
ATOM 3198 O O . ASP A 1 406 ? -9.850 25.868 7.862 1.00 94.19 406 ASP A O 1
ATOM 3202 N N . ARG A 1 407 ? -10.393 25.056 5.834 1.00 95.19 407 ARG A N 1
ATOM 3203 C CA . ARG A 1 407 ? -11.180 26.207 5.355 1.00 95.19 407 ARG A CA 1
ATOM 3204 C C . ARG A 1 407 ? -12.642 26.189 5.825 1.00 95.19 407 ARG A C 1
ATOM 3206 O O . ARG A 1 407 ? -13.433 27.004 5.361 1.00 95.19 407 ARG A O 1
ATOM 3213 N N . ARG A 1 408 ? -13.013 25.264 6.722 1.00 95.75 408 ARG A N 1
ATOM 3214 C CA . ARG A 1 408 ? -14.381 25.060 7.245 1.00 95.75 408 ARG A CA 1
ATOM 3215 C C . ARG A 1 408 ? -15.441 24.768 6.174 1.00 95.75 408 ARG A C 1
ATOM 3217 O O . ARG A 1 408 ? -16.627 24.976 6.399 1.00 95.75 408 ARG A O 1
ATOM 3224 N N . ASN A 1 409 ? -15.031 24.257 5.016 1.00 96.56 409 ASN A N 1
ATOM 3225 C CA . ASN A 1 409 ? -15.935 23.860 3.940 1.00 96.56 409 ASN A CA 1
ATOM 3226 C C . ASN A 1 409 ? -16.266 22.363 4.054 1.00 96.56 409 ASN A C 1
ATOM 3228 O O . ASN A 1 409 ? -15.777 21.530 3.285 1.00 96.56 409 ASN A O 1
ATOM 3232 N N . TYR A 1 410 ? -17.045 22.015 5.080 1.00 96.75 410 TYR A N 1
ATOM 3233 C CA . TYR A 1 410 ? -17.297 20.623 5.458 1.00 96.75 410 TYR A CA 1
ATOM 3234 C C . TYR A 1 410 ? -18.107 19.857 4.407 1.00 96.75 410 TYR A C 1
ATOM 3236 O O . TYR A 1 410 ? -17.797 18.698 4.148 1.00 96.75 410 TYR A O 1
ATOM 3244 N N . ASP A 1 411 ? -19.050 20.501 3.715 1.00 95.31 411 ASP A N 1
ATOM 3245 C CA . ASP A 1 411 ? -19.861 19.851 2.675 1.00 95.31 411 ASP A CA 1
ATOM 3246 C C . ASP A 1 411 ? -19.016 19.371 1.493 1.00 95.31 411 ASP A C 1
ATOM 3248 O O . ASP A 1 411 ? -19.170 18.244 1.012 1.00 95.31 411 ASP A O 1
ATOM 3252 N N . ARG A 1 412 ? -18.074 20.202 1.025 1.00 96.00 412 ARG A N 1
ATOM 3253 C CA . ARG A 1 412 ? -17.150 19.796 -0.044 1.00 96.00 412 ARG A CA 1
ATOM 3254 C C . ARG A 1 412 ? -16.191 18.709 0.428 1.00 96.00 412 ARG A C 1
ATOM 3256 O O . ARG A 1 412 ? -15.903 17.796 -0.343 1.00 96.00 412 ARG A O 1
ATOM 3263 N N . ALA A 1 413 ? -15.725 18.776 1.677 1.00 97.25 413 ALA A N 1
ATOM 3264 C CA . ALA A 1 413 ? -14.903 17.715 2.254 1.00 97.25 413 ALA A CA 1
ATOM 3265 C C . ALA A 1 413 ? -15.666 16.379 2.298 1.00 97.25 413 ALA A C 1
ATOM 3267 O O . ALA A 1 413 ? -15.140 15.365 1.839 1.00 97.25 413 ALA A O 1
ATOM 3268 N N . LEU A 1 414 ? -16.919 16.385 2.764 1.00 97.31 414 LEU A N 1
ATOM 3269 C CA . LEU A 1 414 ? -17.778 15.201 2.839 1.00 97.31 414 LEU A CA 1
ATOM 3270 C C . LEU A 1 414 ? -18.005 14.566 1.465 1.00 97.31 414 LEU A C 1
ATOM 3272 O O . LEU A 1 414 ? -17.823 13.359 1.336 1.00 97.31 414 LEU A O 1
ATOM 3276 N N . ARG A 1 415 ? -18.292 15.357 0.422 1.00 96.25 415 ARG A N 1
ATOM 3277 C CA . ARG A 1 415 ? -18.457 14.841 -0.955 1.00 96.25 415 ARG A CA 1
ATOM 3278 C C . ARG A 1 415 ? -17.217 14.120 -1.489 1.00 96.25 415 ARG A C 1
ATOM 3280 O O . ARG A 1 415 ? -17.339 13.187 -2.278 1.00 96.25 415 ARG A O 1
ATOM 3287 N N . LEU A 1 416 ? -16.019 14.560 -1.101 1.00 96.69 416 LEU A N 1
ATOM 3288 C CA . LEU A 1 416 ? -14.769 13.925 -1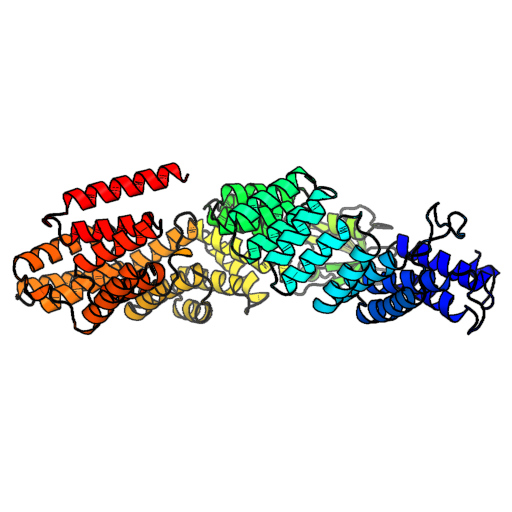.531 1.00 96.69 416 LEU A CA 1
ATOM 3289 C C . LEU A 1 416 ? -14.422 12.681 -0.711 1.00 96.69 416 LEU A C 1
ATOM 3291 O O . LEU A 1 416 ? -13.796 11.759 -1.237 1.00 96.69 416 LEU A O 1
ATOM 3295 N N . LEU A 1 417 ? -14.792 12.669 0.570 1.00 96.31 417 LEU A N 1
ATOM 3296 C CA . LEU A 1 417 ? -14.496 11.574 1.493 1.00 96.31 417 LEU A CA 1
ATOM 3297 C C . LEU A 1 417 ? -15.520 10.441 1.394 1.00 96.31 417 LEU A C 1
ATOM 3299 O O . LEU A 1 417 ? -15.152 9.279 1.594 1.00 96.31 417 LEU A O 1
ATOM 3303 N N . SER A 1 418 ? -16.767 10.758 1.032 1.00 89.62 418 SER A N 1
ATOM 3304 C CA . SER A 1 418 ? -17.834 9.779 0.849 1.00 89.62 418 SER A CA 1
ATOM 3305 C C . SER A 1 418 ? -17.410 8.724 -0.175 1.00 89.62 418 SER A C 1
ATOM 3307 O O . SER A 1 418 ? -17.092 9.040 -1.322 1.00 89.62 418 SER A O 1
ATOM 3309 N N . GLY A 1 419 ? -17.370 7.462 0.256 1.00 85.62 419 GLY A N 1
ATOM 3310 C CA . GLY A 1 419 ? -16.961 6.319 -0.568 1.00 85.62 419 GLY A CA 1
ATOM 3311 C C . GLY A 1 419 ? -15.516 5.844 -0.363 1.00 85.62 419 GLY A C 1
ATOM 3312 O O . GLY A 1 419 ? -15.181 4.743 -0.804 1.00 85.62 419 GLY A O 1
ATOM 3313 N N . ILE A 1 420 ? -14.662 6.586 0.356 1.00 93.19 420 ILE A N 1
ATOM 3314 C CA . ILE A 1 420 ? -13.286 6.150 0.658 1.00 93.19 420 ILE A CA 1
ATOM 3315 C C . ILE A 1 420 ? -13.261 5.294 1.936 1.00 93.19 420 ILE A C 1
ATOM 3317 O O . ILE A 1 420 ? -12.856 5.724 3.017 1.00 93.19 420 ILE A O 1
ATOM 3321 N N . ASN A 1 421 ? -13.652 4.025 1.808 1.00 88.12 421 ASN A N 1
ATOM 3322 C CA . ASN A 1 421 ? -13.811 3.120 2.958 1.00 88.12 421 ASN A CA 1
ATOM 3323 C C . ASN A 1 421 ? -12.505 2.458 3.435 1.00 88.12 421 ASN A C 1
ATOM 3325 O O . ASN A 1 421 ? -12.387 2.023 4.583 1.00 88.12 421 ASN A O 1
ATOM 3329 N N . ASN A 1 422 ? -11.493 2.378 2.569 1.00 86.88 422 ASN A N 1
ATOM 3330 C CA . ASN A 1 422 ? -10.273 1.623 2.861 1.00 86.88 422 ASN A CA 1
ATOM 3331 C C . ASN A 1 422 ? -9.223 2.418 3.653 1.00 86.88 422 ASN A C 1
ATOM 3333 O O . ASN A 1 422 ? -8.352 1.805 4.287 1.00 86.88 422 ASN A O 1
ATOM 3337 N N . SER A 1 423 ? -9.329 3.749 3.683 1.00 91.56 423 SER A N 1
ATOM 3338 C CA . SER A 1 423 ? -8.379 4.647 4.344 1.00 91.56 423 SER A CA 1
ATOM 3339 C C . SER A 1 423 ? -8.872 5.077 5.725 1.00 91.56 423 SER A C 1
ATOM 3341 O O . SER A 1 423 ? -9.880 5.765 5.849 1.00 91.56 423 SER A O 1
ATOM 3343 N N . ALA A 1 424 ? -8.124 4.731 6.778 1.00 92.06 424 ALA A N 1
ATOM 3344 C CA . ALA A 1 424 ? -8.443 5.190 8.131 1.00 92.06 424 ALA A CA 1
ATOM 3345 C C . ALA A 1 424 ? -8.376 6.720 8.249 1.00 92.06 424 ALA A C 1
ATOM 3347 O O . ALA A 1 424 ? -9.221 7.310 8.906 1.00 92.06 424 ALA A O 1
ATOM 3348 N N . THR A 1 425 ? -7.425 7.370 7.570 1.00 93.31 425 THR A N 1
ATOM 3349 C CA . THR A 1 425 ? -7.339 8.837 7.541 1.00 93.31 425 THR A CA 1
ATOM 3350 C C . THR A 1 425 ? -8.591 9.452 6.924 1.00 93.31 425 THR A C 1
ATOM 3352 O O . THR A 1 425 ? -9.155 10.366 7.513 1.00 93.31 425 THR A O 1
ATOM 3355 N N . ALA A 1 426 ? -9.064 8.928 5.786 1.00 95.88 426 ALA A N 1
ATOM 3356 C CA . ALA A 1 426 ? -10.273 9.440 5.140 1.00 95.88 426 ALA A CA 1
ATOM 3357 C C . ALA A 1 426 ? -11.495 9.312 6.059 1.00 95.88 426 ALA A C 1
ATOM 3359 O O . ALA A 1 426 ? -12.205 10.284 6.280 1.00 95.88 426 ALA A O 1
ATOM 3360 N N . ARG A 1 427 ? -11.671 8.134 6.667 1.00 96.31 427 ARG A N 1
ATOM 3361 C CA . ARG A 1 427 ? -12.784 7.835 7.576 1.00 96.31 427 ARG A CA 1
ATOM 3362 C C . ARG A 1 427 ? -12.787 8.704 8.832 1.00 96.31 427 ARG A C 1
ATOM 3364 O O . ARG A 1 427 ? -13.849 9.115 9.280 1.00 96.31 427 ARG A O 1
ATOM 3371 N N . ILE A 1 428 ? -11.617 9.000 9.404 1.00 95.06 428 ILE A N 1
ATOM 3372 C CA . ILE A 1 428 ? -11.533 9.915 10.551 1.00 95.06 428 ILE A CA 1
ATOM 3373 C C . ILE A 1 428 ? -11.855 11.347 10.120 1.00 95.06 428 ILE A C 1
ATOM 3375 O O . ILE A 1 428 ? -12.584 12.033 10.826 1.00 95.06 428 ILE A O 1
ATOM 3379 N N . LEU A 1 429 ? -11.345 11.809 8.974 1.00 96.69 429 LEU A N 1
ATOM 3380 C CA . LEU A 1 429 ? -11.682 13.142 8.465 1.00 96.69 429 LEU A CA 1
ATOM 3381 C C . LEU A 1 429 ? -13.182 13.270 8.170 1.00 96.69 429 LEU A C 1
ATOM 3383 O O . LEU A 1 429 ? -13.768 14.295 8.499 1.00 96.69 429 LEU A O 1
ATOM 3387 N N . GLU A 1 430 ? -13.801 12.223 7.622 1.00 97.56 430 GLU A N 1
ATOM 3388 C CA . GLU A 1 430 ? -15.238 12.153 7.341 1.00 97.56 430 GLU A CA 1
ATOM 3389 C C . GLU A 1 430 ? -16.047 12.240 8.641 1.00 97.56 430 GLU A C 1
ATOM 3391 O O . GLU A 1 430 ? -16.921 13.093 8.777 1.00 97.56 430 GLU A O 1
ATOM 3396 N N . ALA A 1 431 ? -15.691 11.423 9.637 1.00 95.94 431 ALA A N 1
ATOM 3397 C CA . ALA A 1 431 ? -16.306 11.463 10.959 1.00 95.94 431 ALA A CA 1
ATOM 3398 C C . ALA A 1 431 ? -16.163 12.847 11.616 1.00 95.94 431 ALA A C 1
ATOM 3400 O O . ALA A 1 431 ? -17.123 13.381 12.168 1.00 95.94 431 ALA A O 1
ATOM 3401 N N . THR A 1 432 ? -14.983 13.464 11.521 1.00 96.88 432 THR A N 1
ATOM 3402 C CA . THR A 1 432 ? -14.743 14.820 12.035 1.00 96.88 432 THR A CA 1
ATOM 3403 C C . THR A 1 432 ? -15.588 15.857 11.306 1.00 96.88 432 THR A C 1
ATOM 3405 O O . THR A 1 432 ? -16.098 16.767 11.951 1.00 96.88 432 THR A O 1
ATOM 3408 N N . ALA A 1 433 ? -15.764 15.736 9.988 1.00 97.44 433 ALA A N 1
ATOM 3409 C CA . ALA A 1 433 ? -16.598 16.648 9.212 1.00 97.44 433 ALA A CA 1
ATOM 3410 C C . ALA A 1 433 ? -18.060 16.593 9.676 1.00 97.44 433 ALA A C 1
ATOM 3412 O O . ALA A 1 433 ? -18.624 17.640 9.987 1.00 97.44 433 ALA A O 1
ATOM 3413 N N . TYR A 1 434 ? -18.626 15.389 9.835 1.00 97.12 434 TYR A N 1
ATOM 3414 C CA . TYR A 1 434 ? -19.974 15.201 10.388 1.00 97.12 434 TYR A CA 1
ATOM 3415 C C . TYR A 1 434 ? -20.111 15.777 11.805 1.00 97.12 434 TYR A C 1
ATOM 3417 O O . TYR A 1 434 ? -21.053 16.515 12.087 1.00 97.12 434 TYR A O 1
ATOM 3425 N N . ALA A 1 435 ? -19.127 15.540 12.680 1.00 95.31 435 ALA A N 1
ATOM 3426 C CA . ALA A 1 435 ? -19.136 16.111 14.027 1.00 95.31 435 ALA A CA 1
ATOM 3427 C C . ALA A 1 435 ? -19.109 17.650 14.005 1.00 95.31 435 ALA A C 1
ATOM 3429 O O . ALA A 1 435 ? -19.757 18.292 14.828 1.00 95.31 435 ALA A O 1
ATOM 3430 N N . LYS A 1 436 ? -18.381 18.259 13.059 1.00 94.56 436 LYS A N 1
ATOM 3431 C CA . LYS A 1 436 ? -18.286 19.721 12.920 1.00 94.56 436 LYS A CA 1
ATOM 3432 C C . LYS A 1 436 ? -19.547 20.374 12.358 1.00 94.56 436 LYS A C 1
ATOM 3434 O O . LYS A 1 436 ? -19.779 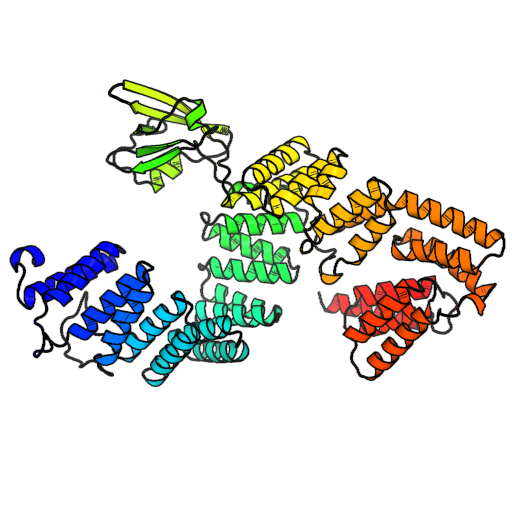21.534 12.683 1.00 94.56 436 LYS A O 1
ATOM 3439 N N . VAL A 1 437 ? -20.351 19.656 11.573 1.00 94.81 437 VAL A N 1
ATOM 3440 C CA . VAL A 1 437 ? -21.678 20.128 11.127 1.00 94.81 437 VAL A CA 1
ATOM 3441 C C . VAL A 1 437 ? -22.795 19.806 12.130 1.00 94.81 437 VAL A C 1
ATOM 3443 O O . VAL A 1 437 ? -23.923 20.240 11.936 1.00 94.81 437 VAL A O 1
ATOM 3446 N N . GLY A 1 438 ? -22.487 19.085 13.216 1.00 92.00 438 GLY A N 1
ATOM 3447 C CA . GLY A 1 438 ? -23.426 18.762 14.297 1.00 92.00 438 GLY A CA 1
ATOM 3448 C C . GLY A 1 438 ? -24.129 17.407 14.168 1.00 92.00 438 GLY A C 1
ATOM 3449 O O . GLY A 1 438 ? -24.889 17.033 15.060 1.00 92.00 438 GLY A O 1
ATOM 3450 N N . ASP A 1 439 ? -23.849 16.627 13.119 1.00 94.12 439 ASP A N 1
ATOM 3451 C CA . ASP A 1 439 ? -24.366 15.261 12.980 1.00 94.12 439 A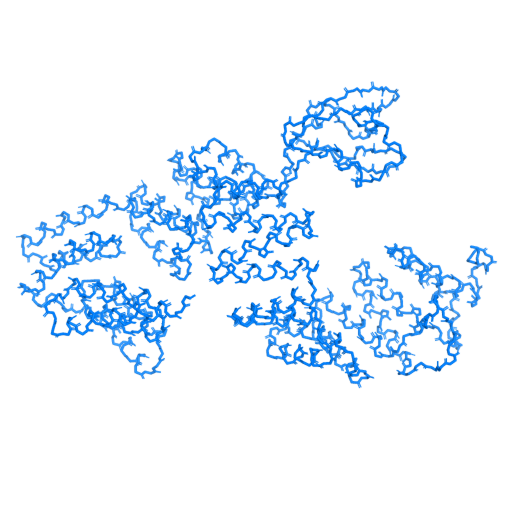SP A CA 1
ATOM 3452 C C . ASP A 1 439 ? -23.477 14.267 13.741 1.00 94.12 439 ASP A C 1
ATOM 3454 O O . ASP A 1 439 ? -22.653 13.526 13.193 1.00 94.12 439 ASP A O 1
ATOM 3458 N N . PHE A 1 440 ? -23.620 14.282 15.065 1.00 90.38 440 PHE A N 1
ATOM 3459 C CA . PHE A 1 440 ? -22.816 13.448 15.954 1.00 90.38 440 PHE A CA 1
ATOM 3460 C C . PHE A 1 440 ? -23.098 11.955 15.789 1.00 90.38 440 PHE A C 1
ATOM 3462 O O . PHE A 1 440 ? -22.191 11.143 15.975 1.00 90.38 440 PHE A O 1
ATOM 3469 N N . ARG A 1 441 ? -24.326 11.574 15.423 1.00 88.94 441 ARG A N 1
ATOM 3470 C CA . ARG A 1 441 ? -24.695 10.166 15.241 1.00 88.94 441 ARG A CA 1
ATOM 3471 C C . ARG A 1 441 ? -23.900 9.565 14.087 1.00 88.94 441 ARG A C 1
ATOM 3473 O O . ARG A 1 441 ? -23.165 8.597 14.293 1.00 88.94 441 ARG A O 1
ATOM 3480 N N . GLN A 1 442 ? -23.969 10.198 12.918 1.00 92.38 442 GLN A N 1
ATOM 3481 C CA . GLN A 1 442 ? -23.251 9.741 11.733 1.00 92.38 442 GLN A CA 1
ATOM 3482 C C . GLN A 1 442 ? -21.732 9.773 11.951 1.00 92.38 442 GLN A C 1
ATOM 3484 O O . GLN A 1 442 ? -21.023 8.824 11.600 1.00 92.38 442 GLN A O 1
ATOM 3489 N N . ALA A 1 443 ? -21.228 10.825 12.602 1.00 93.81 443 ALA A N 1
ATOM 3490 C CA . ALA A 1 443 ? -19.818 10.961 12.956 1.00 93.81 443 ALA A CA 1
ATOM 3491 C C . ALA A 1 443 ? -19.298 9.763 13.772 1.00 93.81 443 ALA A C 1
ATOM 3493 O O . ALA A 1 443 ? -18.261 9.165 13.463 1.00 93.81 443 ALA A O 1
ATOM 3494 N N . ILE A 1 444 ? -20.042 9.391 14.810 1.00 88.69 444 ILE A N 1
ATOM 3495 C CA . ILE A 1 444 ? -19.700 8.302 15.721 1.00 88.69 444 ILE A CA 1
ATOM 3496 C C . ILE A 1 444 ? -19.761 6.945 15.012 1.00 88.69 444 ILE A C 1
ATOM 3498 O O . ILE A 1 444 ? -18.847 6.127 15.179 1.00 88.69 444 ILE A O 1
ATOM 3502 N N . ASP A 1 445 ? -20.793 6.704 14.206 1.00 88.56 445 ASP A N 1
ATOM 3503 C CA . ASP A 1 445 ? -20.964 5.445 13.475 1.00 88.56 445 ASP A CA 1
ATOM 3504 C C . ASP A 1 445 ? -19.827 5.227 12.467 1.00 88.56 445 ASP A C 1
ATOM 3506 O O . ASP A 1 445 ? -19.222 4.146 12.410 1.00 88.56 445 ASP A O 1
ATOM 3510 N N . ILE A 1 446 ? -19.439 6.283 11.745 1.00 91.69 446 ILE A N 1
ATOM 3511 C CA . ILE A 1 446 ? -18.319 6.246 10.800 1.00 91.69 446 ILE A CA 1
ATOM 3512 C C . ILE A 1 446 ? -17.010 5.903 11.508 1.00 91.69 446 ILE A C 1
ATOM 3514 O O . ILE A 1 446 ? -16.290 5.001 11.051 1.00 91.69 446 ILE A O 1
ATOM 3518 N N . PHE A 1 447 ? -16.710 6.585 12.617 1.00 89.38 447 PHE A N 1
ATOM 3519 C CA . PHE A 1 447 ? -15.482 6.372 13.381 1.00 89.38 447 PHE A CA 1
ATOM 3520 C C . PHE A 1 447 ? -15.409 4.955 13.965 1.00 89.38 447 PHE A C 1
ATOM 3522 O O . PHE A 1 447 ? -14.365 4.300 13.895 1.00 89.38 447 PHE A O 1
ATOM 3529 N N . ARG A 1 448 ? -16.521 4.428 14.490 1.00 82.81 448 ARG A N 1
ATOM 3530 C CA . ARG A 1 448 ? -16.578 3.074 15.071 1.00 82.81 448 ARG A CA 1
ATOM 3531 C C . ARG A 1 448 ? -16.399 1.963 14.049 1.00 82.81 448 ARG A C 1
ATOM 3533 O O . ARG A 1 448 ? -15.883 0.900 14.404 1.00 82.81 448 ARG A O 1
ATOM 3540 N N . ALA A 1 449 ? -16.815 2.188 12.809 1.00 86.12 449 ALA A N 1
ATOM 3541 C CA . ALA A 1 449 ? -16.629 1.228 11.728 1.00 86.12 449 ALA A CA 1
ATOM 3542 C C . ALA A 1 449 ? -15.162 1.122 11.262 1.00 86.12 449 ALA A C 1
ATOM 3544 O O . ALA A 1 449 ? -14.832 0.222 10.490 1.00 86.12 449 ALA A O 1
ATOM 3545 N N . ILE A 1 450 ? -14.257 1.988 11.738 1.00 86.69 450 ILE A N 1
ATOM 3546 C CA . ILE A 1 450 ? -12.827 1.876 11.437 1.00 86.69 450 ILE A CA 1
ATOM 3547 C C . ILE A 1 450 ? -12.245 0.658 12.177 1.00 86.69 450 ILE A C 1
ATOM 3549 O O . ILE A 1 450 ? -12.317 0.592 13.409 1.00 86.69 450 ILE A O 1
ATOM 3553 N N . PRO A 1 451 ? -11.616 -0.300 11.467 1.00 79.88 451 PRO A N 1
ATOM 3554 C CA . PRO A 1 451 ? -10.938 -1.416 12.111 1.00 79.88 451 PRO A CA 1
ATOM 3555 C C . PRO A 1 451 ? -9.837 -0.917 13.046 1.00 79.88 451 PRO A C 1
ATOM 3557 O O . PRO A 1 451 ? -8.968 -0.140 12.648 1.00 79.88 451 PRO A O 1
ATOM 3560 N N . GLU A 1 452 ? -9.838 -1.393 14.286 1.00 70.88 452 GLU A N 1
ATOM 3561 C CA . GLU A 1 452 ? -8.926 -0.906 15.325 1.00 70.88 452 GLU A CA 1
ATOM 3562 C C . GLU A 1 452 ? -7.450 -1.162 14.985 1.00 70.88 452 GLU A C 1
ATOM 3564 O O . GLU A 1 452 ? -6.578 -0.345 15.269 1.00 70.88 452 GLU A O 1
ATOM 3569 N N . GLU A 1 453 ? -7.164 -2.248 14.265 1.00 73.19 453 GLU A N 1
ATOM 3570 C CA . GLU A 1 453 ? -5.838 -2.543 13.717 1.00 73.19 453 GLU A CA 1
ATOM 3571 C C . GLU A 1 453 ? -5.287 -1.424 12.819 1.00 73.19 453 GLU A C 1
ATOM 3573 O O . GLU A 1 453 ? -4.064 -1.262 12.725 1.00 73.19 453 GLU A O 1
ATOM 3578 N N . LYS A 1 454 ? -6.157 -0.608 12.210 1.00 79.19 454 LYS A N 1
ATOM 3579 C CA . LYS A 1 454 ? -5.762 0.566 11.427 1.00 79.19 454 LYS A CA 1
ATOM 3580 C C . LYS A 1 454 ? -5.487 1.797 12.301 1.00 79.19 454 LYS A C 1
ATOM 3582 O O . LYS A 1 454 ? -4.713 2.650 11.879 1.00 79.19 454 LYS A O 1
ATOM 3587 N N . LEU A 1 455 ? -6.024 1.874 13.522 1.00 74.69 455 LEU A N 1
ATOM 3588 C CA . LEU A 1 455 ? -5.902 3.003 14.460 1.00 74.69 455 LEU A CA 1
ATOM 3589 C C . LEU A 1 455 ? -4.622 2.934 15.317 1.00 74.69 455 LEU A C 1
ATOM 3591 O O . LEU A 1 455 ? -4.661 2.947 16.546 1.00 74.69 455 LEU A O 1
ATOM 3595 N N . SER A 1 456 ? -3.454 2.842 14.679 1.00 75.38 456 SER A N 1
ATOM 3596 C CA . SER A 1 456 ? -2.183 2.740 15.410 1.00 75.38 456 SER A CA 1
ATOM 3597 C C . SER A 1 456 ? -1.694 4.071 15.977 1.00 75.38 456 SER A C 1
ATOM 3599 O O . SER A 1 456 ? -1.494 5.016 15.220 1.00 75.38 456 SER A O 1
ATOM 3601 N N . SER A 1 457 ? -1.337 4.087 17.265 1.00 71.12 457 SER A N 1
ATOM 3602 C CA . SER A 1 457 ? -0.630 5.207 17.910 1.00 71.12 457 SER A CA 1
ATOM 3603 C C . SER A 1 457 ? 0.761 5.483 17.327 1.00 71.12 457 SER A C 1
ATOM 3605 O O . SER A 1 457 ? 1.228 6.614 17.375 1.00 71.12 457 SER A O 1
ATOM 3607 N N . LYS A 1 458 ? 1.416 4.483 16.716 1.00 82.19 458 LYS A N 1
ATOM 3608 C CA . LYS A 1 458 ? 2.705 4.676 16.030 1.00 82.19 458 LYS A CA 1
ATOM 3609 C C . LYS A 1 458 ? 2.572 5.560 14.783 1.00 82.19 458 LYS A C 1
ATOM 3611 O O . LYS A 1 458 ? 3.568 6.103 14.321 1.00 82.19 458 LYS A O 1
ATOM 3616 N N . ASN A 1 459 ? 1.373 5.655 14.194 1.00 89.00 459 ASN A N 1
ATOM 3617 C CA . ASN A 1 459 ? 1.092 6.554 13.074 1.00 89.00 459 ASN A CA 1
ATOM 3618 C C . ASN A 1 459 ? 0.695 7.924 13.639 1.00 89.00 459 ASN A C 1
ATOM 3620 O O . ASN A 1 459 ? -0.476 8.166 13.935 1.00 89.00 459 ASN A O 1
ATOM 3624 N N . VAL A 1 460 ? 1.685 8.800 13.802 1.00 91.31 460 VAL A N 1
ATOM 3625 C CA . VAL A 1 460 ? 1.548 10.089 14.493 1.00 91.31 460 VAL A CA 1
ATOM 3626 C C . VAL A 1 460 ? 0.448 10.967 13.877 1.00 91.31 460 VAL A C 1
ATOM 3628 O O . VAL A 1 460 ? -0.408 11.430 14.632 1.00 91.31 460 VAL A O 1
ATOM 3631 N N . PRO A 1 461 ? 0.384 11.182 12.546 1.00 91.50 461 PRO A N 1
ATOM 3632 C CA . PRO A 1 461 ? -0.713 11.933 11.942 1.00 91.50 461 PRO A CA 1
ATOM 3633 C C . PRO A 1 461 ? -2.086 11.331 12.220 1.00 91.50 461 PRO A C 1
ATOM 3635 O O . PRO A 1 461 ? -2.995 12.063 12.580 1.00 91.50 461 PRO A O 1
ATOM 3638 N N . LEU A 1 462 ? -2.239 10.012 12.099 1.00 90.12 462 LEU A N 1
ATOM 3639 C CA . LEU A 1 462 ? -3.534 9.366 12.316 1.00 90.12 462 LEU A CA 1
ATOM 3640 C C . LEU A 1 462 ? -3.995 9.499 13.773 1.00 90.12 462 LEU A C 1
ATOM 3642 O O . LEU A 1 462 ? -5.178 9.703 14.036 1.00 90.12 462 LEU A O 1
ATOM 3646 N N . TRP A 1 463 ? -3.061 9.408 14.722 1.00 85.19 463 TRP A N 1
ATOM 3647 C CA . TRP A 1 463 ? -3.350 9.652 16.131 1.00 85.19 463 TRP A CA 1
ATOM 3648 C C . TRP A 1 463 ? -3.789 11.102 16.380 1.00 85.19 463 TRP A C 1
ATOM 3650 O O . TRP A 1 463 ? -4.753 11.324 17.111 1.00 85.19 463 TRP A O 1
ATOM 3660 N N . LYS A 1 464 ? -3.161 12.078 15.711 1.00 89.19 464 LYS A N 1
ATOM 3661 C CA . LYS A 1 464 ? -3.599 13.481 15.757 1.00 89.19 464 LYS A CA 1
ATOM 3662 C C . LYS A 1 464 ? -4.981 13.682 15.129 1.00 89.19 464 LYS A C 1
ATOM 3664 O O . LYS A 1 464 ? -5.814 14.316 15.755 1.00 89.19 464 LYS A O 1
ATOM 3669 N N . ASP A 1 465 ? -5.255 13.094 13.960 1.00 91.44 465 ASP A N 1
ATOM 3670 C CA . ASP A 1 465 ? -6.591 13.156 13.335 1.00 91.44 465 ASP A CA 1
ATOM 3671 C C . ASP A 1 465 ? -7.668 12.585 14.274 1.00 91.44 465 ASP A C 1
ATOM 3673 O O . ASP A 1 465 ? -8.766 13.126 14.375 1.00 91.44 465 ASP A O 1
ATOM 3677 N N . ARG A 1 466 ? -7.354 11.506 15.006 1.00 89.25 466 ARG A N 1
ATOM 3678 C CA . ARG A 1 466 ? -8.252 10.958 16.030 1.00 89.25 466 ARG A CA 1
ATOM 3679 C C . ARG A 1 466 ? -8.479 11.943 17.179 1.00 89.25 466 ARG A C 1
ATOM 3681 O O . ARG A 1 466 ? -9.605 12.051 17.647 1.00 89.25 466 ARG A O 1
ATOM 3688 N N . ALA A 1 467 ? -7.443 12.626 17.654 1.00 86.88 467 ALA A N 1
ATOM 3689 C CA . ALA A 1 467 ? -7.599 13.641 18.693 1.00 86.88 467 ALA A CA 1
ATOM 3690 C C . ALA A 1 467 ? -8.468 14.816 18.206 1.00 86.88 467 ALA A C 1
ATOM 3692 O O . ALA A 1 467 ? -9.351 15.261 18.935 1.00 86.88 467 ALA A O 1
ATOM 3693 N N . ASP A 1 468 ? -8.278 15.250 16.955 1.00 90.81 468 ASP A N 1
ATOM 3694 C CA . ASP A 1 468 ? -9.088 16.295 16.317 1.00 90.81 468 ASP A CA 1
ATOM 3695 C C . ASP A 1 468 ? -10.576 15.887 16.247 1.00 90.81 468 ASP A C 1
ATOM 3697 O O . ASP A 1 468 ? -11.459 16.700 16.534 1.00 90.81 468 ASP A O 1
ATOM 3701 N N . PHE A 1 469 ? -10.855 14.613 15.940 1.00 93.25 469 PHE A N 1
ATOM 3702 C CA . PHE A 1 469 ? -12.202 14.035 15.982 1.00 93.25 469 PHE A CA 1
ATOM 3703 C C . PHE A 1 469 ? -12.815 14.075 17.388 1.00 93.25 469 PHE A C 1
ATOM 3705 O O . PHE A 1 469 ? -13.919 14.586 17.563 1.00 93.25 469 PHE A O 1
ATOM 3712 N N . LEU A 1 470 ? -12.099 13.574 18.401 1.00 88.38 470 LEU A N 1
ATOM 3713 C CA . LEU A 1 470 ? -12.590 13.560 19.786 1.00 88.38 470 LEU A CA 1
ATOM 3714 C C . LEU A 1 470 ? -12.862 14.980 20.297 1.00 88.38 470 LEU A C 1
ATOM 3716 O O . LEU A 1 470 ? -13.894 15.242 20.908 1.00 88.38 470 LEU A O 1
ATOM 3720 N N . GLN A 1 471 ? -11.995 15.933 19.954 1.00 90.19 471 GLN A N 1
ATOM 3721 C CA . GLN A 1 471 ? -12.207 17.342 20.269 1.00 90.19 471 GLN A CA 1
ATOM 3722 C C . GLN A 1 471 ? -13.469 17.907 19.595 1.00 90.19 471 GLN A C 1
ATOM 3724 O O . GLN A 1 471 ? -14.134 18.767 20.172 1.00 90.19 471 GLN A O 1
ATOM 3729 N N . ALA A 1 472 ? -13.821 17.442 18.392 1.00 93.06 472 ALA A N 1
ATOM 3730 C CA . ALA A 1 472 ? -15.062 17.827 17.720 1.00 93.06 472 ALA A CA 1
ATOM 3731 C C . ALA A 1 472 ? -16.320 17.266 18.409 1.00 93.06 472 ALA A C 1
ATOM 3733 O O . ALA A 1 472 ? -17.387 17.853 18.253 1.00 93.06 472 ALA A O 1
ATOM 3734 N N . LEU A 1 473 ? -16.199 16.194 19.202 1.00 92.31 473 LEU A N 1
ATOM 3735 C CA . LEU A 1 473 ? -17.304 15.598 19.961 1.00 92.31 473 LEU A CA 1
ATOM 3736 C C . LEU A 1 473 ? -17.538 16.230 21.339 1.00 92.31 473 LEU A C 1
ATOM 3738 O O . LEU A 1 473 ? -18.553 15.934 21.964 1.00 92.31 473 LEU A O 1
ATOM 3742 N N . LYS A 1 474 ? -16.668 17.123 21.825 1.00 90.19 474 LYS A N 1
ATOM 3743 C CA . LYS A 1 474 ? -16.853 17.747 23.149 1.00 90.19 474 LYS A CA 1
ATOM 3744 C C . LYS A 1 474 ? -18.220 18.408 23.367 1.00 90.19 474 LYS A C 1
ATOM 3746 O O . LYS A 1 474 ? -18.773 18.217 24.447 1.00 90.19 474 LYS A O 1
ATOM 3751 N N . PRO A 1 475 ? -18.814 19.132 22.394 1.00 91.62 475 PRO A N 1
ATOM 3752 C CA . PRO A 1 475 ? -20.162 19.677 22.563 1.00 91.62 475 PRO A CA 1
ATOM 3753 C C . PRO A 1 475 ? -21.222 18.589 22.783 1.00 91.62 475 PRO A C 1
ATOM 3755 O O . PRO A 1 475 ? -22.088 18.737 23.641 1.00 91.62 475 PRO A O 1
ATOM 3758 N N . PHE A 1 476 ? -21.114 17.469 22.058 1.00 91.50 476 PHE A N 1
ATOM 3759 C CA . PHE A 1 476 ? -21.980 16.305 22.239 1.00 91.50 476 PHE A CA 1
ATOM 3760 C C . PHE A 1 476 ? -21.815 15.701 23.635 1.00 91.50 476 PHE A C 1
ATOM 3762 O O . PHE A 1 476 ? -22.806 15.500 24.333 1.00 91.50 476 PHE A O 1
ATOM 3769 N N . ILE A 1 477 ? -20.572 15.481 24.072 1.00 89.81 477 ILE A N 1
ATOM 3770 C CA . ILE A 1 477 ? -20.266 14.927 25.398 1.00 89.81 477 ILE A CA 1
ATOM 3771 C C . ILE A 1 477 ? -20.813 15.832 26.503 1.00 89.81 477 ILE A C 1
ATOM 3773 O O . ILE A 1 477 ? -21.499 15.348 27.398 1.00 89.81 477 ILE A O 1
ATOM 3777 N N . ALA A 1 478 ? -20.573 17.142 26.423 1.00 90.44 478 ALA A N 1
ATOM 3778 C CA . ALA A 1 478 ? -21.060 18.100 27.411 1.00 90.44 478 ALA A CA 1
ATOM 3779 C C . ALA A 1 478 ? -22.595 18.108 27.499 1.00 90.44 478 ALA A C 1
ATOM 3781 O O . ALA A 1 478 ? -23.150 18.115 28.598 1.00 90.44 478 ALA A O 1
ATOM 3782 N N . SER A 1 479 ? -23.284 18.059 26.353 1.00 92.44 479 SER A N 1
ATOM 3783 C CA . SER A 1 479 ? -24.747 17.985 26.307 1.00 92.44 479 SER A CA 1
ATOM 3784 C C . SER A 1 479 ? -25.273 16.689 26.930 1.00 92.44 479 SER A C 1
ATOM 3786 O O . SER A 1 479 ? -26.155 16.751 27.786 1.00 92.44 479 SER A O 1
ATOM 3788 N N . LYS A 1 480 ? -24.704 15.537 26.555 1.00 92.69 480 LYS A N 1
ATOM 3789 C CA . LYS A 1 480 ? -25.076 14.223 27.098 1.00 92.69 480 LYS A CA 1
ATOM 3790 C C . LYS A 1 480 ? -24.824 14.134 28.603 1.00 92.69 480 LYS A C 1
ATOM 3792 O O . LYS A 1 480 ? -25.709 13.721 29.343 1.00 92.69 480 LYS A O 1
ATOM 3797 N N . MET A 1 481 ? -23.665 14.599 29.072 1.00 92.06 481 MET A N 1
ATOM 3798 C CA . MET A 1 481 ? -23.333 14.651 30.501 1.00 92.06 481 MET A CA 1
ATOM 3799 C C . MET A 1 481 ? -24.326 15.505 31.289 1.00 92.06 481 MET A C 1
ATOM 3801 O O . MET A 1 481 ? -24.841 15.059 32.312 1.00 92.06 481 MET A O 1
ATOM 3805 N N . LYS A 1 482 ? -24.639 16.714 30.804 1.00 93.69 482 LYS A N 1
ATOM 3806 C CA . LYS A 1 482 ? -25.601 17.609 31.464 1.00 93.69 482 LYS A CA 1
ATOM 3807 C C . LYS A 1 482 ? -26.983 16.959 31.587 1.00 93.69 482 LYS A C 1
ATOM 3809 O O . LYS A 1 482 ? -27.589 17.014 32.655 1.00 93.69 482 LYS A O 1
ATOM 3814 N N . ASN A 1 483 ? -27.461 16.327 30.515 1.00 94.31 483 ASN A N 1
ATOM 3815 C CA . ASN A 1 483 ? -28.750 15.636 30.508 1.00 94.31 483 ASN A CA 1
ATOM 3816 C C . ASN A 1 483 ? -28.752 14.427 31.452 1.00 94.31 483 ASN A C 1
ATOM 3818 O O . ASN A 1 483 ? -29.696 14.252 32.220 1.00 94.31 483 ASN A O 1
ATOM 3822 N N . ALA A 1 484 ? -27.684 13.627 31.437 1.00 93.44 484 ALA A N 1
ATOM 3823 C CA . ALA A 1 484 ? -27.544 12.446 32.283 1.00 93.44 484 ALA A CA 1
ATOM 3824 C C . ALA A 1 484 ? -27.589 12.797 33.778 1.00 93.44 484 ALA A C 1
ATOM 3826 O O . ALA A 1 484 ? -28.325 12.169 34.539 1.00 93.44 484 ALA A O 1
ATOM 3827 N N . VAL A 1 485 ? -26.862 13.842 34.190 1.00 92.75 485 VAL A N 1
ATOM 3828 C CA . VAL A 1 485 ? -26.855 14.330 35.580 1.00 92.75 485 VAL A CA 1
ATOM 3829 C C . VAL A 1 485 ? -28.237 14.845 35.994 1.00 92.75 485 VAL A C 1
ATOM 3831 O O . VAL A 1 485 ? -28.702 14.535 37.090 1.00 92.75 485 VAL A O 1
ATOM 3834 N N . ALA A 1 486 ? -28.942 15.564 35.113 1.00 94.19 486 ALA A N 1
ATOM 3835 C CA . ALA A 1 486 ? -30.302 16.027 35.391 1.00 94.19 486 ALA A CA 1
ATOM 3836 C C . ALA A 1 486 ? -31.296 14.861 35.562 1.00 94.19 486 ALA A C 1
ATOM 3838 O O . ALA A 1 486 ? -32.084 14.855 36.506 1.00 94.19 486 ALA A O 1
ATOM 3839 N N . LEU A 1 487 ? -31.231 13.843 34.696 1.00 94.06 487 LEU A N 1
ATOM 3840 C CA . LEU A 1 487 ? -32.063 12.635 34.795 1.00 94.06 487 LEU A CA 1
ATOM 3841 C C . LEU A 1 487 ? -31.763 11.839 36.069 1.00 94.06 487 LEU A C 1
ATOM 3843 O O . LEU A 1 487 ? -32.683 11.371 36.741 1.00 94.06 487 LEU A O 1
ATOM 3847 N N . LYS A 1 488 ? -30.483 11.726 36.433 1.00 93.44 488 LYS A N 1
ATOM 3848 C CA . LYS A 1 488 ? -30.043 11.095 37.681 1.00 93.44 488 LYS A CA 1
ATOM 3849 C C . LYS A 1 488 ? -30.618 11.816 38.903 1.00 93.44 488 LYS A C 1
ATOM 3851 O O . LYS A 1 488 ? -31.135 11.149 39.795 1.00 93.44 488 LYS A O 1
ATOM 3856 N N . ALA A 1 489 ? -30.585 13.150 38.923 1.00 92.25 489 ALA A N 1
ATOM 3857 C CA . ALA A 1 489 ? -31.171 13.953 40.000 1.00 92.25 489 ALA A CA 1
ATOM 3858 C C . ALA A 1 489 ? -32.699 13.774 40.117 1.00 92.25 489 ALA A C 1
ATOM 3860 O O . ALA A 1 489 ? -33.245 13.874 41.210 1.00 92.25 489 ALA A O 1
ATOM 3861 N N . GLN A 1 490 ? -33.378 13.446 39.013 1.00 94.31 490 GLN A N 1
ATOM 3862 C CA . GLN A 1 490 ? -34.809 13.111 38.978 1.00 94.31 490 GLN A CA 1
ATOM 3863 C C . GLN A 1 490 ? -35.112 11.644 39.352 1.00 94.31 490 GLN A C 1
ATOM 3865 O O . GLN A 1 490 ? -36.259 11.216 39.246 1.00 94.31 490 GLN A O 1
ATOM 3870 N N . GLY A 1 491 ? -34.109 10.835 39.714 1.00 90.50 491 GLY A N 1
ATOM 3871 C CA . GLY A 1 491 ? -34.276 9.400 39.989 1.00 90.50 491 GLY A CA 1
ATOM 3872 C C . GLY A 1 491 ? -34.505 8.533 38.741 1.00 90.50 491 GLY A C 1
ATOM 3873 O O . GLY A 1 491 ? -34.752 7.332 38.848 1.00 90.50 491 GLY A O 1
ATOM 3874 N N . ARG A 1 492 ? -34.392 9.101 37.532 1.00 91.88 492 ARG A N 1
ATOM 3875 C CA . ARG A 1 492 ? -34.595 8.404 36.246 1.00 91.88 492 ARG A CA 1
ATOM 3876 C C . ARG A 1 492 ? -33.325 7.673 35.811 1.00 91.88 492 ARG A C 1
ATOM 3878 O O . ARG A 1 492 ? -32.739 7.947 34.763 1.00 91.88 492 ARG A O 1
ATOM 3885 N N . TYR A 1 493 ? -32.887 6.719 36.630 1.00 90.19 493 TYR A N 1
ATOM 3886 C CA . TYR A 1 493 ? -31.577 6.073 36.499 1.00 90.19 493 TYR A CA 1
ATOM 3887 C C . TYR A 1 493 ? -31.357 5.346 35.169 1.00 90.19 493 TYR A C 1
ATOM 3889 O O . TYR A 1 493 ? -30.289 5.473 34.578 1.00 90.19 493 TYR A O 1
ATOM 3897 N N . LYS A 1 494 ? -32.363 4.631 34.648 1.00 86.06 494 LYS A N 1
ATOM 3898 C CA . LYS A 1 494 ? -32.238 3.919 33.362 1.00 86.06 494 LYS A CA 1
ATOM 3899 C C . LYS A 1 494 ? -31.921 4.868 32.205 1.00 86.06 494 LYS A C 1
ATOM 3901 O O . LYS A 1 494 ? -31.092 4.552 31.361 1.00 86.06 494 LYS A O 1
ATOM 3906 N N . GLU A 1 495 ? -32.553 6.035 32.184 1.00 88.88 495 GLU A N 1
ATOM 3907 C CA . GLU A 1 495 ? -32.361 7.031 31.128 1.00 88.88 495 GLU A CA 1
ATOM 3908 C C . GLU A 1 495 ? -31.026 7.760 31.288 1.00 88.88 495 GLU A C 1
ATOM 3910 O O . GLU A 1 495 ? -30.305 7.945 30.308 1.00 88.88 495 GLU A O 1
ATOM 3915 N N . ALA A 1 496 ? -30.634 8.073 32.528 1.00 91.44 496 ALA A N 1
ATOM 3916 C CA . ALA A 1 496 ? -29.307 8.609 32.822 1.00 91.44 496 ALA A CA 1
ATOM 3917 C C . ALA A 1 496 ? -28.188 7.663 32.340 1.00 91.44 496 ALA A C 1
ATOM 3919 O O . ALA A 1 496 ? -27.221 8.109 31.726 1.00 91.44 496 ALA A O 1
ATOM 3920 N N . LEU A 1 497 ? -28.338 6.349 32.543 1.00 89.25 497 LEU A N 1
ATOM 3921 C CA . LEU A 1 497 ? -27.375 5.338 32.086 1.00 89.25 497 LEU A CA 1
ATOM 3922 C C . LEU A 1 497 ? -27.300 5.197 30.560 1.00 89.25 497 LEU A C 1
ATOM 3924 O O . LEU A 1 497 ? -26.248 4.814 30.039 1.00 89.25 497 LEU A O 1
ATOM 3928 N N . ILE A 1 498 ? -28.379 5.500 29.834 1.00 86.81 498 ILE A N 1
ATOM 3929 C CA . ILE A 1 498 ? -28.353 5.569 28.365 1.00 86.81 498 ILE A CA 1
ATOM 3930 C C . ILE A 1 498 ? -27.483 6.753 27.927 1.00 86.81 498 ILE A C 1
ATOM 3932 O O . ILE A 1 498 ? -26.566 6.572 27.123 1.00 86.81 498 ILE A O 1
ATOM 3936 N N . GLU A 1 499 ? -27.709 7.934 28.505 1.00 90.00 499 GLU A N 1
ATOM 3937 C CA . GLU A 1 499 ? -26.955 9.152 28.185 1.00 90.00 499 GLU A CA 1
ATOM 3938 C C . GLU A 1 499 ? -25.466 9.025 28.565 1.00 90.00 499 GLU A C 1
ATOM 3940 O O . GLU A 1 499 ? -24.594 9.266 27.726 1.00 90.00 499 GLU A O 1
ATOM 3945 N N . PHE A 1 500 ? -25.148 8.556 29.778 1.00 90.56 500 PHE A N 1
ATOM 3946 C CA . PHE A 1 500 ? -23.767 8.250 30.179 1.00 90.56 500 PHE A CA 1
ATOM 3947 C C . PHE A 1 500 ? -23.145 7.158 29.304 1.00 90.56 500 PHE A C 1
ATOM 3949 O O . PHE A 1 500 ? -21.972 7.230 28.930 1.00 90.56 500 PHE A O 1
ATOM 3956 N N . GLY A 1 501 ? -23.946 6.166 28.919 1.00 85.00 501 GLY A N 1
ATOM 3957 C CA . GLY A 1 501 ? -23.551 5.120 27.994 1.00 85.00 501 GLY A CA 1
ATOM 3958 C C . GLY A 1 501 ? -23.115 5.655 26.632 1.00 85.00 501 GLY A C 1
ATOM 3959 O O . GLY A 1 501 ? -22.141 5.162 26.065 1.00 85.00 501 GLY A O 1
ATOM 3960 N N . ASP A 1 502 ? -23.789 6.672 26.098 1.00 84.75 502 ASP A N 1
ATOM 3961 C CA . ASP A 1 502 ? -23.374 7.332 24.858 1.00 84.75 502 ASP A CA 1
ATOM 3962 C C . ASP A 1 502 ? -22.038 8.063 25.010 1.00 84.75 502 ASP A C 1
ATOM 3964 O O . ASP A 1 502 ? -21.199 7.979 24.105 1.00 84.75 502 ASP A O 1
ATOM 3968 N N . VAL A 1 503 ? -21.804 8.697 26.163 1.00 87.94 503 VAL A N 1
ATOM 3969 C CA . VAL A 1 503 ? -20.527 9.349 26.481 1.00 87.94 503 VAL A CA 1
ATOM 3970 C C . VAL A 1 503 ? -19.392 8.328 26.565 1.00 87.94 503 VAL A C 1
ATOM 3972 O O . VAL A 1 503 ? -18.369 8.510 25.904 1.00 87.94 503 VAL A O 1
ATOM 3975 N N . LEU A 1 504 ? -19.577 7.205 27.273 1.00 84.25 504 LEU A N 1
ATOM 3976 C CA . LEU A 1 504 ? -18.563 6.143 27.405 1.00 84.25 504 LEU A CA 1
ATOM 3977 C C . LEU A 1 504 ? -18.015 5.657 26.060 1.00 84.25 504 LEU A C 1
ATOM 3979 O O . LEU A 1 504 ? -16.855 5.250 25.949 1.00 84.25 504 LEU A O 1
ATOM 3983 N N . LYS A 1 505 ? -18.846 5.677 25.017 1.00 77.88 505 LYS A N 1
ATOM 3984 C CA . LYS A 1 505 ? -18.449 5.184 23.700 1.00 77.88 505 LYS A CA 1
ATOM 3985 C C . LYS A 1 505 ? -17.463 6.117 22.978 1.00 77.88 505 LYS A C 1
ATOM 3987 O O . LYS A 1 505 ? -16.854 5.679 21.997 1.00 77.88 505 LYS A O 1
ATOM 3992 N N . VAL A 1 506 ? -17.336 7.376 23.399 1.00 80.19 506 VAL A N 1
ATOM 3993 C CA . VAL A 1 506 ? -16.511 8.408 22.738 1.00 80.19 506 VAL A CA 1
ATOM 3994 C C . VAL A 1 506 ? -15.582 9.171 23.682 1.00 80.19 506 VAL A C 1
ATOM 3996 O O . VAL A 1 506 ? -14.731 9.906 23.194 1.00 80.19 506 VAL A O 1
ATOM 3999 N N . ALA A 1 507 ? -15.708 8.963 24.990 1.00 79.31 507 ALA A N 1
ATOM 4000 C CA . ALA A 1 507 ? -14.944 9.649 26.019 1.00 79.31 507 ALA A CA 1
ATOM 4001 C C . ALA A 1 507 ? -13.423 9.427 25.913 1.00 79.31 507 ALA A C 1
ATOM 4003 O O . ALA A 1 507 ? -12.940 8.324 25.606 1.00 79.31 507 ALA A O 1
ATOM 4004 N N . ASP A 1 508 ? -12.668 10.489 26.198 1.00 77.38 508 ASP A N 1
ATOM 4005 C CA . ASP A 1 508 ? -11.243 10.414 26.512 1.00 77.38 508 ASP A CA 1
ATOM 4006 C C . ASP A 1 508 ? -10.992 9.886 27.941 1.00 77.38 508 ASP A C 1
ATOM 4008 O O . ASP A 1 508 ? -11.917 9.498 28.646 1.00 77.38 508 ASP A O 1
ATOM 4012 N N . ALA A 1 509 ? -9.728 9.803 28.368 1.00 74.88 509 ALA A N 1
ATOM 4013 C CA . ALA A 1 509 ? -9.383 9.237 29.675 1.00 74.88 509 ALA A CA 1
ATOM 4014 C C . ALA A 1 509 ? -9.989 10.016 30.858 1.00 74.88 509 ALA A C 1
ATOM 4016 O O . ALA A 1 509 ? -10.474 9.398 31.800 1.00 74.88 509 ALA A O 1
ATOM 4017 N N . LYS A 1 510 ? -10.002 11.353 30.790 1.00 80.62 510 LYS A N 1
ATOM 4018 C CA . LYS A 1 510 ? -10.537 12.203 31.861 1.00 80.62 510 LYS A CA 1
ATOM 4019 C C . LYS A 1 510 ? -12.061 12.126 31.896 1.00 80.62 510 LYS A C 1
ATOM 4021 O O . LYS A 1 510 ? -12.667 12.053 32.961 1.00 80.62 510 LYS A O 1
ATOM 4026 N N . GLU A 1 511 ? -12.682 12.133 30.721 1.00 84.19 511 GLU A N 1
ATOM 4027 C CA . GLU A 1 511 ? -14.131 11.989 30.575 1.00 84.19 511 GLU A CA 1
ATOM 4028 C C . GLU A 1 511 ? -14.601 10.596 31.029 1.00 84.19 511 GLU A C 1
ATOM 4030 O O . GLU A 1 511 ? -15.647 10.484 31.663 1.00 84.19 511 GLU A O 1
ATOM 4035 N N . LEU A 1 512 ? -13.814 9.544 30.771 1.00 84.06 512 LEU A N 1
ATOM 4036 C CA . LEU A 1 512 ? -14.093 8.178 31.229 1.00 84.06 512 LEU A CA 1
ATOM 4037 C C . LEU A 1 512 ? -14.112 8.065 32.755 1.00 84.06 512 LEU A C 1
ATOM 4039 O O . LEU A 1 512 ? -14.974 7.368 33.282 1.00 84.06 512 LEU A O 1
ATOM 4043 N N . GLU A 1 513 ? -13.192 8.727 33.457 1.00 85.44 513 GLU A N 1
ATOM 4044 C CA . GLU A 1 513 ? -13.175 8.743 34.926 1.00 85.44 513 GLU A CA 1
ATOM 4045 C C . GLU A 1 513 ? -14.429 9.415 35.490 1.00 85.44 513 GLU A C 1
ATOM 4047 O O . GLU A 1 513 ? -15.116 8.833 36.331 1.00 85.44 513 GLU A O 1
ATOM 4052 N N . ALA A 1 514 ? -14.773 10.599 34.972 1.00 86.56 514 ALA A N 1
ATOM 4053 C CA . ALA A 1 514 ? -15.958 11.336 35.406 1.00 86.56 514 ALA A CA 1
ATOM 4054 C C . ALA A 1 514 ? -17.248 10.532 35.170 1.00 86.56 514 ALA A C 1
ATOM 4056 O O . ALA A 1 514 ? -18.058 10.364 36.077 1.00 86.56 514 ALA A O 1
ATOM 4057 N N . VAL A 1 515 ? -17.422 9.984 33.964 1.00 90.38 515 VAL A N 1
ATOM 4058 C CA . VAL A 1 515 ? -18.609 9.188 33.607 1.00 90.38 515 VAL A CA 1
ATOM 4059 C C . VAL A 1 515 ? -18.656 7.875 34.387 1.00 90.38 515 VAL A C 1
ATOM 4061 O O . VAL A 1 515 ? -19.729 7.444 34.799 1.00 90.38 515 VAL A O 1
ATOM 4064 N N . GLY A 1 516 ? -17.504 7.232 34.590 1.00 87.25 516 GLY A N 1
ATOM 4065 C CA . GLY A 1 516 ? -17.406 5.981 35.336 1.00 87.25 516 GLY A CA 1
ATOM 4066 C C . GLY A 1 516 ? -17.878 6.135 36.778 1.00 87.25 516 GLY A C 1
ATOM 4067 O O . GLY A 1 516 ? -18.696 5.339 37.230 1.00 87.25 516 GLY A O 1
ATOM 4068 N N . SER A 1 517 ? -17.446 7.205 37.452 1.00 88.00 517 SER A N 1
ATOM 4069 C CA . SER A 1 517 ? -17.879 7.524 38.817 1.00 88.00 517 SER A CA 1
ATOM 4070 C C . SER A 1 517 ? -19.390 7.757 38.908 1.00 88.00 517 SER A C 1
ATOM 4072 O O . SER A 1 517 ? -20.042 7.207 39.794 1.00 88.00 517 SER A O 1
ATOM 4074 N N . GLU A 1 518 ? -19.970 8.498 37.959 1.00 92.31 518 GLU A N 1
ATOM 4075 C CA . GLU A 1 518 ? -21.415 8.748 37.925 1.00 92.31 518 GLU A CA 1
ATOM 4076 C C . GLU A 1 518 ? -22.234 7.466 37.725 1.00 92.31 518 GLU A C 1
ATOM 4078 O O . GLU A 1 518 ? -23.276 7.298 38.366 1.00 92.31 518 GLU A O 1
ATOM 4083 N N . ILE A 1 519 ? -21.764 6.561 36.856 1.00 90.62 519 ILE A N 1
ATOM 4084 C CA . ILE A 1 519 ? -22.401 5.260 36.616 1.00 90.62 519 ILE A CA 1
ATOM 4085 C C . ILE A 1 519 ? -22.274 4.361 37.845 1.00 90.62 519 ILE A C 1
ATOM 4087 O O . ILE A 1 519 ? -23.262 3.734 38.219 1.00 90.62 519 ILE A O 1
ATOM 4091 N N . ALA A 1 520 ? -21.098 4.297 38.473 1.00 87.94 520 ALA A N 1
ATOM 4092 C CA . ALA A 1 520 ? -20.881 3.482 39.666 1.00 87.94 520 ALA A CA 1
ATOM 4093 C C . ALA A 1 520 ? -21.836 3.886 40.804 1.00 87.94 520 ALA A C 1
ATOM 4095 O O . ALA A 1 520 ? -22.499 3.020 41.371 1.00 87.94 520 ALA A O 1
ATOM 4096 N N . ASP A 1 521 ? -22.007 5.191 41.050 1.00 89.75 521 ASP A N 1
ATOM 4097 C CA . ASP A 1 521 ? -22.963 5.702 42.046 1.00 89.75 521 ASP A CA 1
ATOM 4098 C C . ASP A 1 521 ? -24.422 5.338 41.703 1.00 89.75 521 ASP A C 1
ATOM 4100 O O . ASP A 1 521 ? -25.203 4.983 42.584 1.00 89.75 521 ASP A O 1
ATOM 4104 N N . ILE A 1 522 ? -24.806 5.352 40.419 1.00 88.94 522 ILE A N 1
ATOM 4105 C CA . ILE A 1 522 ? -26.134 4.858 40.013 1.00 88.94 522 ILE A CA 1
ATOM 4106 C C . ILE A 1 522 ? -26.274 3.357 40.302 1.00 88.94 522 ILE A C 1
ATOM 4108 O O . ILE A 1 522 ? -27.329 2.928 40.765 1.00 88.94 522 ILE A O 1
ATOM 4112 N N . MET A 1 523 ? -25.244 2.557 40.020 1.00 87.38 523 MET A N 1
ATOM 4113 C CA . MET A 1 523 ? -25.288 1.101 40.206 1.00 87.38 523 MET A CA 1
ATOM 4114 C C . MET A 1 523 ? -25.392 0.700 41.679 1.00 87.38 523 MET A C 1
ATOM 4116 O O . MET A 1 523 ? -26.031 -0.305 41.981 1.00 87.38 523 MET A O 1
ATOM 4120 N N . GLU A 1 524 ? -24.824 1.494 42.586 1.00 86.38 524 GLU A N 1
ATOM 4121 C CA . GLU A 1 524 ? -24.966 1.304 44.032 1.00 86.38 524 GLU A CA 1
ATOM 4122 C C . GLU A 1 524 ? -26.394 1.613 44.509 1.00 86.38 524 GLU A C 1
ATOM 4124 O O . GLU A 1 524 ? -26.992 0.833 45.251 1.00 86.38 524 GLU A O 1
ATOM 4129 N N . ARG A 1 525 ? -26.987 2.713 44.026 1.00 87.56 525 ARG A N 1
ATOM 4130 C CA . ARG A 1 525 ? -28.339 3.153 44.423 1.00 87.56 525 ARG A CA 1
ATOM 4131 C C . ARG A 1 525 ? -29.465 2.365 43.756 1.00 87.56 525 ARG A C 1
ATOM 4133 O O . ARG A 1 525 ? -30.549 2.239 44.321 1.00 87.56 525 ARG A O 1
ATOM 4140 N N . ALA A 1 526 ? -29.238 1.863 42.544 1.00 86.38 526 ALA A N 1
ATOM 4141 C CA . ALA A 1 526 ? -30.225 1.132 41.757 1.00 86.38 526 ALA A CA 1
ATOM 4142 C C . ALA A 1 526 ? -29.614 -0.106 41.069 1.00 86.38 526 ALA A C 1
ATOM 4144 O O . ALA A 1 526 ? -29.509 -0.138 39.839 1.00 86.38 526 ALA A O 1
ATOM 4145 N N . PRO A 1 527 ? -29.291 -1.179 41.819 1.00 82.25 527 PRO A N 1
ATOM 4146 C CA . PRO A 1 527 ? -28.666 -2.384 41.262 1.00 82.25 527 PRO A CA 1
ATOM 4147 C C . PRO A 1 527 ? -29.487 -3.061 40.156 1.00 82.25 527 PRO A C 1
ATOM 4149 O O . PRO A 1 527 ? -28.938 -3.675 39.244 1.00 82.25 527 PRO A O 1
ATOM 4152 N N . SER A 1 528 ? -30.817 -2.916 40.181 1.00 80.88 528 SER A N 1
ATOM 4153 C CA . SER A 1 528 ? -31.716 -3.439 39.142 1.00 80.88 528 SER A CA 1
ATOM 4154 C C . SER A 1 528 ? -31.505 -2.789 37.766 1.00 80.88 528 SER A C 1
ATOM 4156 O O . SER A 1 528 ? -31.905 -3.357 36.745 1.00 80.88 528 SER A O 1
ATOM 4158 N N . ALA A 1 529 ? -30.847 -1.627 37.712 1.00 74.62 529 ALA A N 1
ATOM 4159 C CA . ALA A 1 529 ? -30.440 -0.973 36.475 1.00 74.62 529 ALA A CA 1
ATOM 4160 C C . ALA A 1 529 ? -29.237 -1.660 35.795 1.00 74.62 529 ALA A C 1
ATOM 4162 O O . ALA A 1 529 ? -28.966 -1.379 34.630 1.00 74.62 529 ALA A O 1
ATOM 4163 N N . ALA A 1 530 ? -28.567 -2.604 36.470 1.00 69.69 530 ALA A N 1
ATOM 4164 C CA . ALA A 1 530 ? -27.506 -3.440 35.902 1.00 69.69 530 ALA A CA 1
ATOM 4165 C C . ALA A 1 530 ? -28.031 -4.607 35.036 1.00 69.69 530 ALA A C 1
ATOM 4167 O O . ALA A 1 530 ? -27.247 -5.405 34.515 1.00 69.69 530 ALA A O 1
ATOM 4168 N N . ASN A 1 531 ? -29.352 -4.741 34.876 1.00 79.44 531 ASN A N 1
ATOM 4169 C CA . ASN A 1 531 ? -29.932 -5.784 34.038 1.00 79.44 531 ASN A CA 1
ATOM 4170 C C . ASN A 1 531 ? -29.666 -5.510 32.552 1.00 79.44 531 ASN A C 1
ATOM 4172 O O . ASN A 1 531 ? -30.018 -4.460 32.015 1.00 79.44 531 ASN A O 1
ATOM 4176 N N . LEU A 1 532 ? -29.075 -6.494 31.870 1.00 77.50 532 LEU A N 1
ATOM 4177 C CA . LEU A 1 532 ? -28.869 -6.452 30.423 1.00 77.50 532 LEU A CA 1
ATOM 4178 C C . LEU A 1 532 ? -30.215 -6.434 29.690 1.00 77.50 532 LEU A C 1
ATOM 4180 O O . LEU A 1 532 ? -31.123 -7.190 30.034 1.00 77.50 532 LEU A O 1
ATOM 4184 N N . SER A 1 533 ? -30.311 -5.641 28.620 1.00 82.69 533 SER A N 1
ATOM 4185 C CA . SER A 1 533 ? -31.394 -5.805 27.648 1.00 82.69 533 SER A CA 1
ATOM 4186 C C . SER A 1 533 ? -31.332 -7.197 27.009 1.00 82.69 533 SER A C 1
ATOM 4188 O O . SER A 1 533 ? -30.253 -7.787 26.908 1.00 82.69 533 SER A O 1
ATOM 4190 N N . GLU A 1 534 ? -32.468 -7.713 26.535 1.00 85.88 534 GLU A N 1
ATOM 4191 C CA . GLU A 1 534 ? -32.550 -9.005 25.828 1.00 85.88 534 GLU A CA 1
ATOM 4192 C C . GLU A 1 534 ? -31.509 -9.116 24.698 1.00 85.88 534 GLU A C 1
ATOM 4194 O O . GLU A 1 534 ? -30.787 -10.109 24.580 1.00 85.88 534 GLU A O 1
ATOM 4199 N N . GLU A 1 535 ? -31.345 -8.050 23.913 1.00 87.88 535 GLU A N 1
ATOM 4200 C CA . GLU A 1 535 ? -30.373 -7.999 22.821 1.00 87.88 535 GLU A CA 1
ATOM 4201 C C . GLU A 1 535 ? -28.916 -8.042 23.319 1.00 87.88 535 GLU A C 1
ATOM 4203 O O . GLU A 1 535 ? -28.109 -8.840 22.828 1.00 87.88 535 GLU A O 1
ATOM 4208 N N . ALA A 1 536 ? -28.570 -7.246 24.337 1.00 88.06 536 ALA A N 1
ATOM 4209 C CA . ALA A 1 536 ? -27.226 -7.253 24.915 1.00 88.06 536 ALA A CA 1
ATOM 4210 C C . ALA A 1 536 ? -26.907 -8.601 25.584 1.00 88.06 536 ALA A C 1
ATOM 4212 O O . ALA A 1 536 ? -25.790 -9.115 25.462 1.00 88.06 536 ALA A O 1
ATOM 4213 N N . ARG A 1 537 ? -27.904 -9.204 26.241 1.00 91.50 537 ARG A N 1
ATOM 4214 C CA . ARG A 1 537 ? -27.820 -10.520 26.880 1.00 91.50 537 ARG A CA 1
ATOM 4215 C C . ARG A 1 537 ? -27.551 -11.616 25.856 1.00 91.50 537 ARG A C 1
ATOM 4217 O O . ARG A 1 537 ? -26.636 -12.412 26.061 1.00 91.50 537 ARG A O 1
ATOM 4224 N N . LYS A 1 538 ? -28.269 -11.618 24.728 1.00 94.06 538 LYS A N 1
ATOM 4225 C CA . LYS A 1 538 ? -28.052 -12.561 23.619 1.00 94.06 538 LYS A CA 1
ATOM 4226 C C . LYS A 1 538 ? -26.611 -12.515 23.108 1.00 94.06 538 LYS A C 1
ATOM 4228 O O . LYS A 1 538 ? -25.983 -13.561 22.935 1.00 94.06 538 LYS A O 1
ATOM 4233 N N . HIS A 1 539 ? -26.072 -11.316 22.894 1.00 94.56 539 HIS A N 1
ATOM 4234 C CA . HIS A 1 539 ? -24.684 -11.144 22.464 1.00 94.56 539 HIS A CA 1
ATOM 4235 C C . HIS A 1 539 ? -23.673 -11.568 23.538 1.00 94.56 539 HIS A C 1
ATOM 4237 O O . HIS A 1 539 ? -22.690 -12.233 23.211 1.00 94.56 539 HIS A O 1
ATOM 4243 N N . SER A 1 540 ? -23.928 -11.255 24.812 1.00 93.88 540 SER A N 1
ATOM 4244 C CA . SER A 1 540 ? -23.080 -11.694 25.928 1.00 93.88 540 SER A CA 1
ATOM 4245 C C . SER A 1 540 ? -23.006 -13.220 26.017 1.00 93.88 540 SER A C 1
ATOM 4247 O O . SER A 1 540 ? -21.908 -13.770 26.010 1.00 93.88 540 SER A O 1
ATOM 4249 N N . LEU A 1 541 ? -24.154 -13.910 26.010 1.00 94.31 541 LEU A N 1
ATOM 4250 C CA . LEU A 1 541 ? -24.228 -15.376 26.082 1.00 94.31 541 LEU A CA 1
ATOM 4251 C C . LEU A 1 541 ? -23.529 -16.045 24.894 1.00 94.31 541 LEU A C 1
ATOM 4253 O O . LEU A 1 541 ? -22.797 -17.020 25.054 1.00 94.31 541 LEU A O 1
ATOM 4257 N N . ARG A 1 542 ? -23.696 -15.497 23.685 1.00 94.75 542 ARG A N 1
ATOM 4258 C CA . ARG A 1 542 ? -22.984 -16.002 22.505 1.00 94.75 542 ARG A CA 1
ATOM 4259 C C . ARG A 1 542 ? -21.472 -15.811 22.632 1.00 94.75 542 ARG A C 1
ATOM 4261 O O . ARG A 1 542 ? -20.717 -16.688 22.218 1.00 94.75 542 ARG A O 1
ATOM 4268 N N . GLY A 1 543 ? -21.035 -14.688 23.201 1.00 94.81 543 GLY A N 1
ATOM 4269 C CA . GLY A 1 543 ? -19.633 -14.430 23.524 1.00 94.81 543 GLY A CA 1
ATOM 4270 C C . GLY A 1 543 ? -19.065 -15.442 24.521 1.00 94.81 543 GLY A C 1
ATOM 4271 O O . GLY A 1 543 ? -17.972 -15.964 24.295 1.00 94.81 543 GLY A O 1
ATOM 4272 N N . GLU A 1 544 ? -19.812 -15.765 25.578 1.00 94.06 544 GLU A N 1
ATOM 4273 C CA . GLU A 1 544 ? -19.458 -16.783 26.581 1.00 94.06 544 GLU A CA 1
ATOM 4274 C C . GLU A 1 544 ? -19.309 -18.169 25.930 1.00 94.06 544 GLU A C 1
ATOM 4276 O O . GLU A 1 544 ? -18.223 -18.747 25.967 1.00 94.06 544 GLU A O 1
ATOM 4281 N N . MET A 1 545 ? -20.316 -18.630 25.182 1.00 96.62 545 MET A N 1
ATOM 4282 C CA . MET A 1 545 ? -20.269 -19.913 24.460 1.00 96.62 545 MET A CA 1
ATOM 4283 C C . MET A 1 545 ? -19.080 -20.004 23.482 1.00 96.62 545 MET A C 1
ATOM 4285 O O . MET A 1 545 ? -18.392 -21.020 23.394 1.00 96.62 545 MET A O 1
ATOM 4289 N N . LEU A 1 546 ? -18.804 -18.941 22.718 1.00 95.75 546 LEU A N 1
ATOM 4290 C CA . LEU A 1 546 ? -17.664 -18.912 21.791 1.00 95.75 546 LEU A CA 1
ATOM 4291 C C . LEU A 1 546 ? -16.316 -18.924 22.522 1.00 95.75 546 LEU A C 1
ATOM 4293 O O . LEU A 1 546 ? -15.335 -19.445 21.987 1.00 95.75 546 LEU A O 1
ATOM 4297 N N . THR A 1 547 ? -16.268 -18.361 23.729 1.00 93.56 547 THR A N 1
ATOM 4298 C CA . THR A 1 547 ? -15.079 -18.382 24.588 1.00 93.56 547 THR A CA 1
ATOM 4299 C C . THR A 1 547 ? -14.752 -19.805 25.018 1.00 93.56 547 THR A C 1
ATOM 4301 O O . THR A 1 547 ? -13.599 -20.218 24.896 1.00 93.56 547 THR A O 1
ATOM 4304 N N . GLU A 1 548 ? -15.758 -20.563 25.451 1.00 94.06 548 GLU A N 1
ATOM 4305 C CA . GLU A 1 548 ? -15.620 -21.976 25.831 1.00 94.06 548 GLU A CA 1
ATOM 4306 C C . GLU A 1 548 ? -15.160 -22.841 24.651 1.00 94.06 548 GLU A C 1
ATOM 4308 O O . GLU A 1 548 ? -14.315 -23.718 24.806 1.00 94.06 548 GLU A O 1
ATOM 4313 N N . GLN A 1 549 ? -15.622 -22.526 23.437 1.00 94.62 549 GLN A N 1
ATOM 4314 C CA . GLN A 1 549 ? -15.181 -23.179 22.197 1.00 94.62 549 GLN A CA 1
ATOM 4315 C C . GLN A 1 549 ? -13.771 -22.762 21.731 1.00 94.62 549 GLN A C 1
ATOM 4317 O O . GLN A 1 549 ? -13.328 -23.192 20.664 1.00 94.62 549 GLN A O 1
ATOM 4322 N N . GLY A 1 550 ? -13.080 -21.870 22.449 1.00 92.75 550 GLY A N 1
ATOM 4323 C CA . GLY A 1 550 ? -11.770 -21.337 22.053 1.00 92.75 550 GLY A CA 1
ATOM 4324 C C . GLY A 1 550 ? -11.802 -20.391 20.842 1.00 92.75 550 GLY A C 1
ATOM 4325 O O . GLY A 1 550 ? -10.751 -20.001 20.327 1.00 92.75 550 GLY A O 1
ATOM 4326 N N . LYS A 1 551 ? -12.987 -19.972 20.379 1.00 94.06 551 LYS A N 1
ATOM 4327 C CA . LYS A 1 551 ? -13.182 -19.063 19.234 1.00 94.06 551 LYS A CA 1
ATOM 4328 C C . LYS A 1 551 ? -13.084 -17.601 19.673 1.00 94.06 551 LYS A C 1
ATOM 4330 O O . LYS A 1 551 ? -14.022 -16.814 19.535 1.00 94.06 551 LYS A O 1
ATOM 4335 N N . PHE A 1 552 ? -11.922 -17.222 20.204 1.00 91.88 552 PHE A N 1
ATOM 4336 C CA . PHE A 1 552 ? -11.715 -15.930 20.869 1.00 91.88 552 PHE A CA 1
ATOM 4337 C C . PHE A 1 552 ? -11.966 -14.706 19.973 1.00 91.88 552 PHE A C 1
ATOM 4339 O O . PHE A 1 552 ? -12.454 -13.686 20.456 1.00 91.88 552 PHE A O 1
ATOM 4346 N N . GLU A 1 553 ? -11.666 -14.773 18.672 1.00 88.38 553 GLU A N 1
ATOM 4347 C CA . GLU A 1 553 ? -11.926 -13.642 17.768 1.00 88.38 553 GLU A CA 1
ATOM 4348 C C . GLU A 1 553 ? -13.419 -13.379 17.566 1.00 88.38 553 GLU A C 1
ATOM 4350 O O . GLU A 1 553 ? -13.840 -12.222 17.528 1.00 88.38 553 GLU A O 1
ATOM 4355 N N . ASP A 1 554 ? -14.223 -14.435 17.458 1.00 91.00 554 ASP A N 1
ATOM 4356 C CA . ASP A 1 554 ? -15.669 -14.303 17.305 1.00 91.00 554 ASP A CA 1
ATOM 4357 C C . ASP A 1 554 ? -16.324 -13.927 18.635 1.00 91.00 554 ASP A C 1
ATOM 4359 O O . ASP A 1 554 ? -17.196 -13.057 18.654 1.00 91.00 554 ASP A O 1
ATOM 4363 N N . ALA A 1 555 ? -15.830 -14.469 19.754 1.00 94.19 555 ALA A N 1
ATOM 4364 C CA . ALA A 1 555 ? -16.238 -14.036 21.088 1.00 94.19 555 ALA A CA 1
ATOM 4365 C C . ALA A 1 555 ? -16.016 -12.525 21.279 1.00 94.19 555 ALA A C 1
ATOM 4367 O O . ALA A 1 555 ? -16.919 -11.811 21.713 1.00 94.19 555 ALA A O 1
ATOM 4368 N N . ALA A 1 556 ? -14.851 -12.001 20.877 1.00 90.25 556 ALA A N 1
ATOM 4369 C CA . ALA A 1 556 ? -14.555 -10.570 20.950 1.00 90.25 556 ALA A CA 1
ATOM 4370 C C . ALA A 1 556 ? -15.537 -9.713 20.126 1.00 90.25 556 ALA A C 1
ATOM 4372 O O . ALA A 1 556 ? -15.907 -8.620 20.560 1.00 90.25 556 ALA A O 1
ATOM 4373 N N . LYS A 1 557 ? -15.983 -10.194 18.954 1.00 89.94 557 LYS A N 1
ATOM 4374 C CA . LYS A 1 557 ? -16.993 -9.499 18.133 1.00 89.94 557 LYS A CA 1
ATOM 4375 C C . LYS A 1 557 ? -18.349 -9.455 18.833 1.00 89.94 557 LYS A C 1
ATOM 4377 O O . LYS A 1 557 ? -18.993 -8.410 18.815 1.00 89.94 557 LYS A O 1
ATOM 4382 N N . GLU A 1 558 ? -18.777 -10.558 19.439 1.00 94.00 558 GLU A N 1
ATOM 4383 C CA . GLU A 1 558 ? -20.060 -10.628 20.146 1.00 94.00 558 GLU A CA 1
ATOM 4384 C C . GLU A 1 558 ? -20.054 -9.765 21.415 1.00 94.00 558 GLU A C 1
ATOM 4386 O O . GLU A 1 558 ? -20.958 -8.951 21.593 1.00 94.00 558 GLU A O 1
ATOM 4391 N N . TYR A 1 559 ? -18.983 -9.797 22.217 1.00 92.62 559 TYR A N 1
ATOM 4392 C CA . TYR A 1 559 ? -18.846 -8.877 23.353 1.00 92.62 559 TYR A CA 1
ATOM 4393 C C . TYR A 1 559 ? -18.839 -7.409 22.925 1.00 92.62 559 TYR A C 1
ATOM 4395 O O . TYR A 1 559 ? -19.429 -6.570 23.599 1.00 92.62 559 TYR A O 1
ATOM 4403 N N . ARG A 1 560 ? -18.235 -7.075 21.779 1.00 88.62 560 ARG A N 1
ATOM 4404 C CA . ARG A 1 560 ? -18.289 -5.709 21.245 1.00 88.62 560 ARG A CA 1
ATOM 4405 C C . ARG A 1 560 ? -19.724 -5.270 20.932 1.00 88.62 560 ARG A C 1
ATOM 4407 O O . ARG A 1 560 ? -20.059 -4.129 21.236 1.00 88.62 560 ARG A O 1
ATOM 4414 N N . LYS A 1 561 ? -20.562 -6.145 20.366 1.00 89.31 561 LYS A N 1
ATOM 4415 C CA . LYS A 1 561 ? -21.990 -5.856 20.119 1.00 89.31 561 LYS A CA 1
ATOM 4416 C C . LYS A 1 561 ? -22.765 -5.692 21.429 1.00 89.31 561 LYS A C 1
ATOM 4418 O O . LYS A 1 561 ? -23.543 -4.749 21.566 1.00 89.31 561 LYS A O 1
ATOM 4423 N N . ALA A 1 562 ? -22.494 -6.546 22.418 1.00 91.25 562 ALA A N 1
ATOM 4424 C CA . ALA A 1 562 ? -23.087 -6.420 23.748 1.00 91.25 562 ALA A CA 1
ATOM 4425 C C . ALA A 1 562 ? -22.735 -5.065 24.390 1.00 91.25 562 ALA A C 1
ATOM 4427 O O . ALA A 1 562 ? -23.628 -4.341 24.817 1.00 91.25 562 ALA A O 1
ATOM 4428 N N . ILE A 1 563 ? -21.454 -4.674 24.372 1.00 89.50 563 ILE A N 1
ATOM 4429 C CA . ILE A 1 563 ? -20.973 -3.386 24.907 1.00 89.50 563 ILE A CA 1
ATOM 4430 C C . ILE A 1 563 ? -21.587 -2.198 24.156 1.00 89.50 563 ILE A C 1
ATOM 4432 O O . ILE A 1 563 ? -21.892 -1.175 24.759 1.00 89.50 563 ILE A O 1
ATOM 4436 N N . GLN A 1 564 ? -21.790 -2.304 22.841 1.00 82.75 564 GLN A N 1
ATOM 4437 C CA . GLN A 1 564 ? -22.451 -1.244 22.068 1.00 82.75 564 GLN A CA 1
ATOM 4438 C C . GLN A 1 564 ? -23.896 -1.007 22.517 1.00 82.75 564 GLN A C 1
ATOM 4440 O O . GLN A 1 564 ? -24.347 0.141 22.516 1.00 82.75 564 GLN A O 1
ATOM 4445 N N . THR A 1 565 ? -24.577 -2.083 22.907 1.00 85.25 565 THR A N 1
ATOM 4446 C CA . THR A 1 565 ? -25.981 -2.074 23.328 1.00 85.25 565 THR A CA 1
ATOM 4447 C C . THR A 1 565 ? -26.122 -1.649 24.792 1.00 85.25 565 THR A C 1
ATOM 4449 O O . THR A 1 565 ? -27.004 -0.863 25.122 1.00 85.25 565 THR A O 1
ATOM 4452 N N . ALA A 1 566 ? -25.224 -2.117 25.664 1.00 87.19 566 ALA A N 1
ATOM 4453 C CA . ALA A 1 566 ? -25.251 -1.867 27.106 1.00 87.19 566 ALA A CA 1
ATOM 4454 C C . ALA A 1 566 ? -23.868 -1.412 27.634 1.00 87.19 566 ALA A C 1
ATOM 4456 O O . ALA A 1 566 ? -23.207 -2.136 28.381 1.00 87.19 566 ALA A O 1
ATOM 4457 N N . PRO A 1 567 ? -23.402 -0.207 27.254 1.00 87.44 567 PRO A N 1
ATOM 4458 C CA . PRO A 1 567 ? -22.059 0.298 27.581 1.00 87.44 567 PRO A CA 1
ATOM 4459 C C . PRO A 1 567 ? -21.841 0.584 29.074 1.00 87.44 567 PRO A C 1
ATOM 4461 O O . PRO A 1 567 ? -20.707 0.697 29.510 1.00 87.44 567 PRO A O 1
ATOM 4464 N N . HIS A 1 568 ? -22.898 0.707 29.874 1.00 87.25 568 HIS A N 1
ATOM 4465 C CA . HIS A 1 568 ? -22.791 0.946 31.316 1.00 87.25 568 HIS A CA 1
ATOM 4466 C C . HIS A 1 568 ? -22.560 -0.346 32.127 1.00 87.25 568 HIS A C 1
ATOM 4468 O O . HIS A 1 568 ? -22.346 -0.280 33.333 1.00 87.25 568 HIS A O 1
ATOM 4474 N N . ILE A 1 569 ? -22.594 -1.528 31.496 1.00 89.56 569 ILE A N 1
ATOM 4475 C CA . ILE A 1 569 ? -22.494 -2.816 32.196 1.00 89.56 569 ILE A CA 1
ATOM 4476 C C . ILE A 1 569 ? -21.038 -3.267 32.325 1.00 89.56 569 ILE A C 1
ATOM 4478 O O . ILE A 1 569 ? -20.441 -3.789 31.379 1.00 89.56 569 ILE A O 1
ATOM 4482 N N . ALA A 1 570 ? -20.489 -3.155 33.537 1.00 89.94 570 ALA A N 1
ATOM 4483 C CA . ALA A 1 570 ? -19.096 -3.475 33.851 1.00 89.94 570 ALA A CA 1
ATOM 4484 C C . ALA A 1 570 ? -18.680 -4.908 33.446 1.00 89.94 570 ALA A C 1
ATOM 4486 O O . ALA A 1 570 ? -17.622 -5.099 32.842 1.00 89.94 570 ALA A O 1
ATOM 4487 N N . LYS A 1 571 ? -19.529 -5.921 33.695 1.00 91.62 571 LYS A N 1
ATOM 4488 C CA . LYS A 1 571 ? -19.228 -7.340 33.396 1.00 91.62 571 LYS A CA 1
ATOM 4489 C C . LYS A 1 571 ? -18.835 -7.575 31.930 1.00 91.62 571 LYS A C 1
ATOM 4491 O O . LYS A 1 571 ? -17.956 -8.390 31.651 1.00 91.62 571 LYS A O 1
ATOM 4496 N N . LEU A 1 572 ? -19.436 -6.840 30.992 1.00 93.69 572 LEU A N 1
ATOM 4497 C CA . LEU A 1 572 ? -19.121 -6.978 29.568 1.00 93.69 572 LEU A CA 1
ATOM 4498 C C . LEU A 1 572 ? -17.675 -6.563 29.260 1.00 93.69 572 LEU A C 1
ATOM 4500 O O . LEU A 1 572 ? -16.998 -7.220 28.469 1.00 93.69 572 LEU A O 1
ATOM 4504 N N . TYR A 1 573 ? -17.187 -5.505 29.914 1.00 93.56 573 TYR A N 1
ATOM 4505 C CA . TYR A 1 573 ? -15.814 -5.018 29.773 1.00 93.56 573 TYR A CA 1
ATOM 4506 C C . TYR A 1 573 ? -14.811 -5.997 30.379 1.00 93.56 573 TYR A C 1
ATOM 4508 O O . TYR A 1 573 ? -13.790 -6.276 29.753 1.00 93.56 573 TYR A O 1
ATOM 4516 N N . PHE A 1 574 ? -15.122 -6.575 31.543 1.00 95.69 574 PHE A N 1
ATOM 4517 C CA . PHE A 1 574 ? -14.290 -7.606 32.165 1.00 95.69 574 PHE A CA 1
ATOM 4518 C C . PHE A 1 574 ? -14.104 -8.815 31.238 1.00 95.69 574 PHE A C 1
ATOM 4520 O O . PHE A 1 574 ? -12.974 -9.195 30.920 1.00 95.69 574 PHE A O 1
ATOM 4527 N N . ASN A 1 575 ? -15.205 -9.368 30.720 1.00 95.25 575 ASN A N 1
ATOM 4528 C CA . ASN A 1 575 ? -15.155 -10.511 29.810 1.00 95.25 575 ASN A CA 1
ATOM 4529 C C . ASN A 1 575 ? -14.402 -10.165 28.517 1.00 95.25 575 ASN A C 1
ATOM 4531 O O . ASN A 1 575 ? -13.494 -10.893 28.110 1.00 95.25 575 ASN A O 1
ATOM 4535 N N . ALA A 1 576 ? -14.704 -9.017 27.901 1.00 94.50 576 ALA A N 1
ATOM 4536 C CA . ALA A 1 576 ? -13.998 -8.557 26.709 1.00 94.50 576 ALA A CA 1
ATOM 4537 C C . ALA A 1 576 ? -12.486 -8.396 26.952 1.00 94.50 576 ALA A C 1
ATOM 4539 O O . ALA A 1 576 ? -11.690 -8.773 26.085 1.00 94.50 576 ALA A O 1
ATOM 4540 N N . ALA A 1 577 ? -12.079 -7.883 28.118 1.00 95.94 577 ALA A N 1
ATOM 4541 C CA . ALA A 1 577 ? -10.677 -7.718 28.486 1.00 95.94 577 ALA A CA 1
ATOM 4542 C C . ALA A 1 577 ? -9.936 -9.058 28.533 1.00 95.94 577 ALA A C 1
ATOM 4544 O O . ALA A 1 577 ? -8.864 -9.192 27.938 1.00 95.94 577 ALA A O 1
ATOM 4545 N N . LEU A 1 578 ? -10.524 -10.072 29.174 1.00 96.06 578 LEU A N 1
ATOM 4546 C CA . LEU A 1 578 ? -9.932 -11.408 29.260 1.00 96.06 578 LEU A CA 1
ATOM 4547 C C . LEU A 1 578 ? -9.743 -12.044 27.876 1.00 96.06 578 LEU A C 1
ATOM 4549 O O . LEU A 1 578 ? -8.674 -12.594 27.593 1.00 96.06 578 LEU A O 1
ATOM 4553 N N . ILE A 1 579 ? -10.729 -11.904 26.985 1.00 95.44 579 ILE A N 1
ATOM 4554 C CA . ILE A 1 579 ? -10.638 -12.395 25.601 1.00 95.44 579 ILE A CA 1
ATOM 4555 C C . ILE A 1 579 ? -9.516 -11.702 24.834 1.00 95.44 579 ILE A C 1
ATOM 4557 O O . ILE A 1 579 ? -8.713 -12.364 24.174 1.00 95.44 579 ILE A O 1
ATOM 4561 N N . HIS A 1 580 ? -9.402 -10.379 24.949 1.00 91.44 580 HIS A N 1
ATOM 4562 C CA . HIS A 1 580 ? -8.310 -9.648 24.307 1.00 91.44 580 HIS A CA 1
ATOM 4563 C C . HIS A 1 580 ? -6.946 -10.037 24.890 1.00 91.44 580 HIS A C 1
ATOM 4565 O O . HIS A 1 580 ? -5.976 -10.143 24.139 1.00 91.44 580 HIS A O 1
ATOM 4571 N N . GLY A 1 581 ? -6.874 -10.346 26.187 1.00 92.69 581 GLY A N 1
ATOM 4572 C CA . GLY A 1 581 ? -5.684 -10.908 26.823 1.00 92.69 581 GLY A CA 1
ATOM 4573 C C . GLY A 1 581 ? -5.281 -12.264 26.233 1.00 92.69 581 GLY A C 1
ATOM 4574 O O . GLY A 1 581 ? -4.109 -12.463 25.913 1.00 92.69 581 GLY A O 1
ATOM 4575 N N . LYS A 1 582 ? -6.242 -13.175 26.012 1.00 92.75 582 LYS A N 1
ATOM 4576 C CA . LYS A 1 582 ? -6.011 -14.475 25.343 1.00 92.75 582 LYS A CA 1
ATOM 4577 C C . LYS A 1 582 ? -5.557 -14.311 23.892 1.00 92.75 582 LYS A C 1
ATOM 4579 O O . LYS A 1 582 ? -4.678 -15.037 23.439 1.00 92.75 582 LYS A O 1
ATOM 4584 N N . LEU A 1 583 ? -6.090 -13.309 23.194 1.00 89.50 583 LEU A N 1
ATOM 4585 C CA . LEU A 1 583 ? -5.670 -12.923 21.843 1.00 89.50 583 LEU A CA 1
ATOM 4586 C C . LEU A 1 583 ? -4.313 -12.195 21.800 1.00 89.50 583 LEU A C 1
ATOM 4588 O O . LEU A 1 583 ? -3.889 -11.790 20.718 1.00 89.50 583 LEU A O 1
ATOM 4592 N N . LYS A 1 584 ? -3.651 -11.982 22.950 1.00 89.75 584 LYS A N 1
ATOM 4593 C CA . LYS A 1 584 ? -2.428 -11.166 23.093 1.00 89.75 584 LYS A CA 1
ATOM 4594 C C . LYS A 1 584 ? -2.585 -9.734 22.562 1.00 89.75 584 LYS A C 1
ATOM 4596 O O . LYS A 1 584 ? -1.627 -9.064 22.190 1.00 89.75 584 LYS A O 1
ATOM 4601 N N . LYS A 1 585 ? -3.819 -9.231 22.544 1.00 86.50 585 LYS A N 1
ATOM 4602 C CA . LYS A 1 585 ? -4.176 -7.844 22.224 1.00 86.50 585 LYS A CA 1
ATOM 4603 C C . LYS A 1 585 ? -4.121 -7.018 23.511 1.00 86.50 585 LYS A C 1
ATOM 4605 O O . LYS A 1 585 ? -5.133 -6.501 23.981 1.00 86.50 585 LYS A O 1
ATOM 4610 N N . TYR A 1 586 ? -2.936 -6.955 24.120 1.00 87.94 586 TYR A N 1
ATOM 4611 C CA . TYR A 1 586 ? -2.734 -6.380 25.454 1.00 87.94 586 TYR A CA 1
ATOM 4612 C C . TYR A 1 586 ? -3.176 -4.914 25.593 1.00 87.94 586 TYR A C 1
ATOM 4614 O O . TYR A 1 586 ? -3.845 -4.621 26.582 1.00 87.94 586 TYR A O 1
ATOM 4622 N N . PRO A 1 587 ? -2.931 -3.999 24.628 1.00 82.19 587 PRO A N 1
ATOM 4623 C CA . PRO A 1 587 ? -3.445 -2.631 24.724 1.00 82.19 587 PRO A CA 1
ATOM 4624 C C . PRO A 1 587 ? -4.972 -2.571 24.868 1.00 82.19 587 PRO A C 1
ATOM 4626 O O . PRO A 1 587 ? -5.498 -1.781 25.650 1.00 82.19 587 PRO A O 1
ATOM 4629 N N . GLN A 1 588 ? -5.691 -3.422 24.132 1.00 84.62 588 GLN A N 1
ATOM 4630 C CA . GLN A 1 588 ? -7.147 -3.514 24.206 1.00 84.62 588 GLN A CA 1
ATOM 4631 C C . GLN A 1 588 ? -7.602 -4.136 25.521 1.00 84.62 588 GLN A C 1
ATOM 4633 O O . GLN A 1 588 ? -8.523 -3.624 26.151 1.00 84.62 588 GLN A O 1
ATOM 4638 N N . ALA A 1 589 ? -6.947 -5.221 25.936 1.00 90.81 589 ALA A N 1
ATOM 4639 C CA . ALA A 1 589 ? -7.245 -5.906 27.186 1.00 90.81 589 ALA A CA 1
ATOM 4640 C C . ALA A 1 589 ? -7.127 -4.947 28.380 1.00 90.81 589 ALA A C 1
ATOM 4642 O O . ALA A 1 589 ? -8.047 -4.849 29.188 1.00 90.81 589 ALA A O 1
ATOM 4643 N N . ILE A 1 590 ? -6.041 -4.169 28.421 1.00 89.62 590 ILE A N 1
ATOM 4644 C CA . ILE A 1 590 ? -5.805 -3.136 29.432 1.00 89.62 590 ILE A CA 1
ATOM 4645 C C . ILE A 1 590 ? -6.912 -2.083 29.391 1.00 89.62 590 ILE A C 1
ATOM 4647 O O . ILE A 1 590 ? -7.501 -1.801 30.428 1.00 89.62 590 ILE A O 1
ATOM 4651 N N . ARG A 1 591 ? -7.250 -1.548 28.209 1.00 86.38 591 ARG A N 1
ATOM 4652 C CA . ARG A 1 591 ? -8.296 -0.523 28.081 1.00 86.38 591 ARG A CA 1
ATOM 4653 C C . ARG A 1 591 ? -9.652 -1.016 28.592 1.00 86.38 591 ARG A C 1
ATOM 4655 O O . ARG A 1 591 ? -10.291 -0.316 29.366 1.00 86.38 591 ARG A O 1
ATOM 4662 N N . TYR A 1 592 ? -10.081 -2.211 28.182 1.00 91.62 592 TYR A N 1
ATOM 4663 C CA . TYR A 1 592 ? -11.340 -2.792 28.651 1.00 91.62 592 TYR A CA 1
ATOM 4664 C C . TYR A 1 592 ? -11.318 -3.043 30.164 1.00 91.62 592 TYR A C 1
ATOM 4666 O O . TYR A 1 592 ? -12.286 -2.717 30.844 1.00 91.62 592 TYR A O 1
ATOM 4674 N N . MET A 1 593 ? -10.210 -3.554 30.707 1.00 94.81 593 MET A N 1
ATOM 4675 C CA . MET A 1 593 ? -10.088 -3.809 32.145 1.00 94.81 593 MET A CA 1
ATOM 4676 C C . MET A 1 593 ? -10.058 -2.518 32.969 1.00 94.81 593 MET A C 1
ATOM 4678 O O . MET A 1 593 ? -10.631 -2.462 34.050 1.00 94.81 593 MET A O 1
ATOM 4682 N N . GLN A 1 594 ? -9.442 -1.456 32.454 1.00 91.00 594 GLN A N 1
ATOM 4683 C CA . GLN A 1 594 ? -9.485 -0.137 33.082 1.00 91.00 594 GLN A CA 1
ATOM 4684 C C . GLN A 1 594 ? -10.909 0.420 33.097 1.00 91.00 594 GLN A C 1
ATOM 4686 O O . GLN A 1 594 ? -11.355 0.891 34.135 1.00 91.00 594 GLN A O 1
ATOM 4691 N N . THR A 1 595 ? -11.661 0.307 31.996 1.00 89.81 595 THR A N 1
ATOM 4692 C CA . THR A 1 595 ? -13.078 0.705 31.997 1.00 89.81 595 THR A CA 1
ATOM 4693 C C . THR A 1 595 ? -13.904 -0.136 32.970 1.00 89.81 595 THR A C 1
ATOM 4695 O O . THR A 1 595 ? -14.736 0.416 33.675 1.00 89.81 595 THR A O 1
ATOM 4698 N N . TYR A 1 596 ? -13.645 -1.443 33.079 1.00 94.06 596 TYR A N 1
ATOM 4699 C CA . TYR A 1 596 ? -14.272 -2.286 34.100 1.00 94.06 596 TYR A CA 1
ATOM 4700 C C . TYR A 1 596 ? -14.036 -1.750 35.520 1.00 94.06 596 TYR A C 1
ATOM 4702 O O . TYR A 1 596 ? -14.990 -1.574 36.271 1.00 94.06 596 TYR A O 1
ATOM 4710 N N . LEU A 1 597 ? -12.781 -1.440 35.856 1.00 92.12 597 LEU A N 1
ATOM 4711 C CA . LEU A 1 597 ? -12.398 -0.907 37.166 1.00 92.12 597 LEU A CA 1
ATOM 4712 C 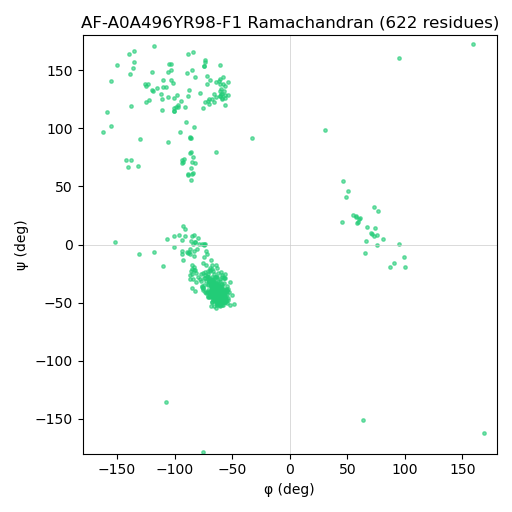C . LEU A 1 597 ? -13.005 0.471 37.460 1.00 92.12 597 LEU A C 1
ATOM 4714 O O . LEU A 1 597 ? -13.220 0.790 38.622 1.00 92.12 597 LEU A O 1
ATOM 4718 N N . LEU A 1 598 ? -13.284 1.276 36.430 1.00 90.00 598 LEU A N 1
ATOM 4719 C CA . LEU A 1 598 ? -13.983 2.556 36.581 1.00 90.00 598 LEU A CA 1
ATOM 4720 C C . LEU A 1 598 ? -15.484 2.376 36.830 1.00 90.00 598 LEU A C 1
ATOM 4722 O O . LEU A 1 598 ? -16.064 3.134 37.596 1.00 90.00 598 LEU A O 1
ATOM 4726 N N . LEU A 1 599 ? -16.111 1.395 36.177 1.00 89.31 599 LEU A N 1
ATOM 4727 C CA . LEU A 1 599 ? -17.552 1.143 36.294 1.00 89.31 599 LEU A CA 1
ATOM 4728 C C . LEU A 1 599 ? -17.923 0.331 37.541 1.00 89.31 599 LEU A C 1
ATOM 4730 O O . LEU A 1 599 ? -19.065 0.391 37.985 1.00 89.31 599 LEU A O 1
ATOM 4734 N N . ALA A 1 600 ? -16.988 -0.457 38.074 1.00 89.69 600 ALA A N 1
ATOM 4735 C CA . ALA A 1 600 ? -17.188 -1.292 39.255 1.00 89.69 600 ALA A CA 1
ATOM 4736 C C . ALA A 1 600 ? -15.937 -1.275 40.162 1.00 89.69 600 ALA A C 1
ATOM 4738 O O . ALA A 1 600 ? -15.252 -2.298 40.285 1.00 89.69 600 ALA A O 1
ATOM 4739 N N . PRO A 1 601 ? -15.608 -0.123 40.779 1.00 88.12 601 PRO A N 1
ATOM 4740 C CA . PRO A 1 601 ? -14.397 0.030 41.592 1.00 88.12 601 PRO A CA 1
ATOM 4741 C C . PRO A 1 601 ? -14.378 -0.890 42.821 1.00 88.12 601 PRO A C 1
ATOM 4743 O O . PRO A 1 601 ? -13.326 -1.439 43.147 1.00 88.12 601 PRO A O 1
ATOM 4746 N N . GLU A 1 602 ? -15.546 -1.134 43.419 1.00 88.00 602 GLU A N 1
ATOM 4747 C CA . GLU A 1 602 ? -15.728 -1.968 44.617 1.00 88.00 602 GLU A CA 1
ATOM 4748 C C . GLU A 1 602 ? -16.011 -3.448 44.297 1.00 88.00 602 GLU A C 1
ATOM 4750 O O . GLU A 1 602 ? -16.441 -4.220 45.155 1.00 88.00 602 GLU A O 1
ATOM 4755 N N . ALA A 1 603 ? -15.797 -3.886 43.050 1.00 89.00 603 ALA A N 1
ATOM 4756 C CA . ALA A 1 603 ? -16.008 -5.284 42.695 1.00 89.00 603 ALA A CA 1
ATOM 4757 C C . ALA A 1 603 ? -15.069 -6.213 43.499 1.00 89.00 603 ALA A C 1
ATOM 4759 O O . ALA A 1 603 ? -13.874 -5.922 43.607 1.00 89.00 603 ALA A O 1
ATOM 4760 N N . PRO A 1 604 ? -15.527 -7.395 43.965 1.00 91.25 604 PRO A N 1
ATOM 4761 C CA . PRO A 1 604 ? -14.701 -8.302 44.776 1.00 91.25 604 PRO A CA 1
ATOM 4762 C C . PRO A 1 604 ? -13.375 -8.716 44.118 1.00 91.25 604 PRO A C 1
ATOM 4764 O O . PRO A 1 604 ? -12.380 -8.986 44.785 1.00 91.25 604 PRO A O 1
ATOM 4767 N N . ASN A 1 605 ? -13.340 -8.755 42.785 1.00 93.56 605 ASN A N 1
ATOM 4768 C CA . ASN A 1 605 ? -12.160 -9.102 41.994 1.00 93.56 605 ASN A CA 1
ATOM 4769 C C . ASN A 1 605 ? -11.363 -7.874 41.495 1.00 93.56 605 ASN A C 1
ATOM 4771 O O . ASN A 1 605 ? -10.445 -8.049 40.689 1.00 93.56 605 ASN A O 1
ATOM 4775 N N . ALA A 1 606 ? -11.673 -6.648 41.935 1.00 91.69 606 ALA A N 1
ATOM 4776 C CA . ALA A 1 606 ? -11.044 -5.420 41.438 1.00 91.69 606 ALA A CA 1
ATOM 4777 C C . ALA A 1 606 ? -9.520 -5.421 41.637 1.00 91.69 606 ALA A C 1
ATOM 4779 O O . ALA A 1 606 ? -8.769 -5.026 40.743 1.00 91.69 606 ALA A O 1
ATOM 4780 N N . ARG A 1 607 ? -9.032 -5.941 42.771 1.00 92.62 607 ARG A N 1
ATOM 4781 C CA . ARG A 1 607 ? -7.588 -6.089 43.021 1.00 92.62 607 ARG A CA 1
ATOM 4782 C C . ARG A 1 607 ? -6.926 -7.027 42.008 1.00 92.62 607 ARG A C 1
ATOM 4784 O O . ARG A 1 607 ? -5.948 -6.647 41.373 1.00 92.62 607 ARG A O 1
ATOM 4791 N N . ALA A 1 608 ? -7.520 -8.196 41.772 1.00 94.75 608 ALA A N 1
ATOM 4792 C CA . ALA A 1 608 ? -7.023 -9.151 40.782 1.00 94.75 608 ALA A CA 1
ATOM 4793 C C . ALA A 1 608 ? -7.058 -8.581 39.350 1.00 94.75 608 ALA A C 1
ATOM 4795 O O . ALA A 1 608 ? -6.157 -8.838 38.550 1.00 94.75 608 ALA A O 1
ATOM 4796 N N . ALA A 1 609 ? -8.070 -7.773 39.025 1.00 94.50 609 ALA A N 1
ATOM 4797 C CA . ALA A 1 609 ? -8.158 -7.065 37.751 1.00 94.50 609 ALA A CA 1
ATOM 4798 C C . ALA A 1 609 ? -7.033 -6.023 37.580 1.00 94.50 609 ALA A C 1
ATOM 4800 O O . ALA A 1 609 ? -6.433 -5.963 36.503 1.00 94.50 609 ALA A O 1
ATOM 4801 N N . LYS A 1 610 ? -6.687 -5.260 38.630 1.00 93.88 610 LYS A N 1
ATOM 4802 C CA . LYS A 1 610 ? -5.526 -4.343 38.631 1.00 93.88 610 LYS A CA 1
ATOM 4803 C C . LYS A 1 610 ? -4.214 -5.102 38.410 1.00 93.88 610 LYS A C 1
ATOM 4805 O O . LYS A 1 610 ? -3.440 -4.740 37.524 1.00 93.88 610 LYS A O 1
ATOM 4810 N N . ASP A 1 611 ? -4.010 -6.209 39.120 1.00 95.44 611 ASP A N 1
ATOM 4811 C CA . ASP A 1 611 ? -2.823 -7.059 38.951 1.00 95.44 611 ASP A CA 1
ATOM 4812 C C . ASP A 1 611 ? -2.710 -7.605 37.520 1.00 95.44 611 ASP A C 1
ATOM 4814 O O . ASP A 1 611 ? -1.622 -7.683 36.940 1.00 95.44 611 ASP A O 1
ATOM 4818 N N . GLN A 1 612 ? -3.843 -7.956 36.910 1.00 96.69 612 GLN A N 1
ATOM 4819 C CA . GLN A 1 612 ? -3.883 -8.437 35.534 1.00 96.69 612 GLN A CA 1
ATOM 4820 C C . GLN A 1 612 ? -3.491 -7.355 34.515 1.00 96.69 612 GLN A C 1
ATOM 4822 O O . GLN A 1 612 ? -2.833 -7.674 33.519 1.00 96.69 612 GLN A O 1
ATOM 4827 N N . VAL A 1 613 ? -3.834 -6.087 34.768 1.00 93.69 613 VAL A N 1
ATOM 4828 C CA . VAL A 1 613 ? -3.374 -4.950 33.953 1.00 93.69 613 VAL A CA 1
ATOM 4829 C C . VAL A 1 613 ? -1.850 -4.849 33.985 1.00 93.69 613 VAL A C 1
ATOM 4831 O O . VAL A 1 613 ? -1.241 -4.794 32.914 1.00 93.69 613 VAL A O 1
ATOM 4834 N N . TYR A 1 614 ? -1.226 -4.910 35.167 1.00 93.31 614 TYR A N 1
ATOM 4835 C CA . TYR A 1 614 ? 0.239 -4.883 35.289 1.00 93.31 614 TYR A CA 1
ATOM 4836 C C . TYR A 1 614 ? 0.895 -6.052 34.548 1.00 93.31 614 TYR A C 1
ATOM 4838 O O . TYR A 1 614 ? 1.833 -5.852 33.776 1.00 93.31 614 TYR A O 1
ATOM 4846 N N . LYS A 1 615 ? 0.350 -7.270 34.675 1.00 93.75 615 LYS A N 1
ATOM 4847 C CA . LYS A 1 615 ? 0.839 -8.441 33.924 1.00 93.75 615 LYS A CA 1
ATOM 4848 C C . LYS A 1 615 ? 0.840 -8.196 32.416 1.00 93.75 615 LYS A C 1
ATOM 4850 O O . LYS A 1 615 ? 1.821 -8.508 31.746 1.00 93.75 615 LYS A O 1
ATOM 4855 N N . TRP A 1 616 ? -0.233 -7.632 31.864 1.00 93.75 616 TRP A N 1
ATOM 4856 C CA . TRP A 1 616 ? -0.290 -7.315 30.435 1.00 93.75 616 TRP A CA 1
ATOM 4857 C C . TRP A 1 616 ? 0.665 -6.190 30.031 1.00 93.75 616 TRP A C 1
ATOM 4859 O O . TRP A 1 616 ? 1.234 -6.261 28.942 1.00 93.75 616 TRP A O 1
ATOM 4869 N N . GLN A 1 617 ? 0.890 -5.195 30.891 1.00 88.19 617 GLN A N 1
ATOM 4870 C CA . GLN A 1 617 ? 1.898 -4.156 30.657 1.00 88.19 617 GLN A CA 1
ATOM 4871 C C . GLN A 1 617 ? 3.306 -4.760 30.557 1.00 88.19 617 GLN A C 1
ATOM 4873 O O . GLN A 1 617 ? 3.987 -4.523 29.560 1.00 88.19 617 GLN A O 1
ATOM 4878 N N . PHE A 1 618 ? 3.688 -5.637 31.491 1.00 90.25 618 PHE A N 1
ATOM 4879 C CA . PHE A 1 618 ? 4.978 -6.337 31.449 1.00 90.25 618 PHE A CA 1
ATOM 4880 C C . PHE A 1 618 ? 5.141 -7.222 30.203 1.00 90.25 618 PHE A C 1
ATOM 4882 O O . PHE A 1 618 ? 6.221 -7.284 29.614 1.00 90.25 618 PHE A O 1
ATOM 4889 N N . MET A 1 619 ? 4.074 -7.893 29.755 1.00 87.50 619 MET A N 1
ATOM 4890 C CA . MET A 1 619 ? 4.120 -8.687 28.519 1.00 87.50 619 MET A CA 1
ATOM 4891 C C . MET A 1 619 ? 4.382 -7.815 27.285 1.00 87.50 619 MET A C 1
ATOM 4893 O O . MET A 1 619 ? 5.151 -8.218 26.416 1.00 87.50 619 MET A O 1
ATOM 4897 N N . MET A 1 620 ? 3.812 -6.607 27.219 1.00 83.50 620 MET A N 1
ATOM 4898 C CA . MET A 1 620 ? 4.096 -5.669 26.124 1.00 83.50 620 MET A CA 1
ATOM 4899 C C . MET A 1 620 ? 5.533 -5.144 26.137 1.00 83.50 620 MET A C 1
ATOM 4901 O O . MET A 1 620 ? 6.058 -4.800 25.080 1.00 83.50 620 MET A O 1
ATOM 4905 N N . GLU A 1 621 ? 6.155 -5.029 27.309 1.00 78.44 621 GLU A N 1
ATOM 4906 C CA . GLU A 1 621 ? 7.552 -4.600 27.431 1.00 78.44 621 GLU A CA 1
ATOM 4907 C C . GLU A 1 621 ? 8.517 -5.670 26.926 1.00 78.44 621 GLU A C 1
ATOM 4909 O O . GLU A 1 621 ? 9.452 -5.331 26.210 1.00 78.44 621 GLU A O 1
ATOM 4914 N N . LYS A 1 622 ? 8.245 -6.953 27.199 1.00 73.75 622 LYS A N 1
ATOM 4915 C CA . LYS A 1 622 ? 9.038 -8.082 26.676 1.00 73.75 622 LYS A CA 1
ATOM 4916 C C . LYS A 1 622 ? 8.930 -8.284 25.160 1.00 73.75 622 LYS A C 1
ATOM 4918 O O . LYS A 1 622 ? 9.772 -8.962 24.582 1.00 73.75 622 LYS A O 1
ATOM 4923 N N . GLU A 1 623 ? 7.877 -7.768 24.527 1.00 59.81 623 GLU A N 1
ATOM 4924 C CA . GLU A 1 623 ? 7.656 -7.866 23.075 1.00 59.81 623 GLU A CA 1
ATOM 4925 C C . GLU A 1 623 ? 8.297 -6.715 22.270 1.00 59.81 623 GLU A C 1
ATOM 4927 O O . GLU A 1 623 ? 8.256 -6.746 21.034 1.00 59.81 623 GLU A O 1
ATOM 4932 N N . LYS A 1 624 ? 8.845 -5.693 22.943 1.00 47.47 624 LYS A N 1
ATOM 4933 C CA . LYS A 1 624 ? 9.626 -4.608 22.323 1.00 47.47 624 LYS A CA 1
ATOM 4934 C C . LYS A 1 624 ? 11.077 -5.022 22.148 1.00 47.47 624 LYS A C 1
ATOM 4936 O O . LYS A 1 624 ? 11.640 -4.600 21.111 1.00 47.47 624 LYS A O 1
#

Nearest PDB structures (foldseek):
  6xt9-assembly1_D  TM=7.513E-01  e=4.698E-09  Homo sapiens
  2j9q-assembly1_B  TM=5.673E-01  e=1.244E-06  Homo sapiens
  3fp3-assembly1_A  TM=2.180E-01  e=1.654E-08  Saccharomyces cerevisiae
  5xi8-assembly1_A  TM=6.200E-01  e=2.683E-03  Escherichia coli K-12
  6ait-assembly1_D  TM=4.772E-01  e=1.848E-02  Escherichia coli K-12

Mean predicted aligned error: 10.14 Å

Secondary structure (DSSP, 8-state):
-HHHHSTTSSHHHHHHHHHHHHHHHHTT-HHHHHHHHHHHHHHSPSSS--GGG-HHHHHHHHHHHHHHTT-HHHHHHHHHHHHHH--SS--TT---EETTEE-PPPHHHHHHHHHHHHHHTT-HHHHHHHHHHHHHH--S-HHHHHHHHHHHHHTT-HHHHHHHHHHHHHH---HHHHHHHHHHHHHTT-HHHHHHHHHHHHHH-TT-HHHHHHHHHHHHHTT-HHHHHHHHHHHHHH-TT-HHHHHHHHHHHHHTT-HHHHHHHHHHTS-EE-SEEEEESSSEEEEEE-TTSHHHHTT--TT-EEEEETTEE-TT--HHHHHHHH--STT-EEEEEEEETTEEEEEEEE-EE---GGGHHHHHHHHHHHHHTT-HHHHHHHHHHHHHH-TT-HHHHHHHHHHHHHTT-HHHHHHHHTT--S-HHHHHHHHHHHHHHT-HHHHHHHHHTS-GGG--TTSHHHHHHHHHHHHHHHHHHHHHHHHHHHHHHTT-HHHHHHHHHHHHTT--HHHHHHHHHHHHHHHHH-GGGGPPPHHHHHHHHHHHHHHHTT-HHHHHHHHHHHHHH-TT-HHHHHHHHHHHHHTT-HHHHHHHHHHHHHH-TT-TTHHHHHHHHHHHHHHHHHT-

Radius of gyration: 33.33 Å; Cα contacts (8 Å, |Δi|>4): 1033; chains: 1; bounding box: 68×66×96 Å

Sequence (624 aa):
ACVRAEGDKGDNSSYCSFLLGKAYFDKKRYPEAIKYFKRAIDIAPRADSNTYGLLPAWYFWLGRAYSANGQHKEAIAYLKKAVAIAPEQIPDNWWPKWKGRTLQPTKASCYFWLGYAYYNDKQFQEAVNAFKRTINLSSSAPDPYTVLAASYIQLKKYDKAITATKRAIQIKPNSFAYITMGNAYCAKKQFNEAIAAYKKAVEIDPNYSAAFRKLGLTLSVKKDYNGAAQAFKKAAELSPSILSYWTDLAITYYRMGQYYKALDASGKALISGIGAHIRIDSFPRVVKVMPGGPAEAVGMVVGDRITKIDKTSTKGWTLARVIKHLRGPVGTSVILTIHRNGAVFEKHVKRALLPSRETIAALAIRSMAYRRLRKLEEATKEAETAFELDSSNEAAKIAMAATYMDRRNYDRALRLLSGINNSATARILEATAYAKVGDFRQAIDIFRAIPEEKLSSKNVPLWKDRADFLQALKPFIASKMKNAVALKAQGRYKEALIEFGDVLKVADAKELEAVGSEIADIMERAPSAANLSEEARKHSLRGEMLTEQGKFEDAAKEYRKAIQTAPHIAKLYFNAALIHGKLKKYPQAIRYMQTYLLLAPEAPNARAAKDQVYKWQFMMEKEK

Solvent-accessible surface area (backbone atoms only — not comparable to full-atom values): 30779 Å² total; per-residue (Å²): 109,64,52,75,71,45,54,86,55,46,65,67,23,14,50,36,23,34,53,52,12,51,55,26,44,77,68,70,38,29,72,60,12,36,54,25,25,48,50,15,60,72,34,40,71,78,84,85,64,68,64,84,69,42,62,32,25,46,28,37,53,34,12,50,29,27,41,74,64,70,40,26,69,63,9,34,55,30,16,51,56,13,39,75,67,26,44,78,68,76,65,95,85,63,68,67,59,59,95,87,36,71,56,68,52,32,25,33,54,29,25,41,53,32,13,52,20,25,44,74,64,65,40,34,69,60,12,37,53,25,18,50,52,14,38,75,69,49,71,85,58,32,61,49,32,31,56,34,14,51,28,26,44,78,70,68,38,33,68,61,13,41,53,28,15,52,52,13,37,71,70,49,76,48,32,67,31,27,41,48,33,14,52,28,26,45,76,70,68,38,49,69,63,12,43,54,26,19,51,52,14,34,70,69,35,79,75,47,32,70,41,27,39,54,33,14,55,50,29,44,76,73,62,37,43,68,63,12,34,54,25,15,48,52,16,21,72,66,37,64,85,47,35,67,34,24,28,55,27,12,54,33,28,36,32,65,57,40,33,70,59,14,43,53,30,16,54,63,21,46,50,38,18,35,35,61,44,73,45,71,64,72,38,40,25,29,72,38,57,37,85,95,21,37,29,39,78,68,68,54,51,66,68,33,28,38,51,22,50,71,87,39,71,32,65,76,53,50,64,69,59,50,51,60,66,53,29,55,64,67,73,43,71,44,42,34,36,31,41,51,97,89,44,81,44,81,41,79,32,45,14,32,75,49,90,45,81,86,27,26,64,24,31,13,49,38,10,53,31,28,46,76,70,70,38,54,67,64,14,38,54,29,5,50,57,16,26,75,71,36,68,83,39,66,55,11,29,47,26,38,23,51,47,25,49,77,69,68,37,40,69,66,16,40,68,50,34,62,87,47,79,88,41,63,64,38,33,37,52,39,17,28,38,31,24,70,76,63,42,48,67,63,13,51,55,46,46,67,69,49,60,66,89,70,69,41,74,73,31,38,54,56,42,49,47,49,50,56,29,49,62,44,41,46,68,58,42,54,52,32,49,55,51,17,54,53,30,44,76,69,67,39,50,69,61,15,45,51,31,43,24,57,35,66,77,65,47,53,76,71,53,38,52,57,50,17,50,57,48,30,56,47,44,72,79,37,56,79,70,68,62,70,52,73,68,26,42,54,25,40,54,51,15,51,57,27,46,78,70,66,39,42,72,59,14,47,53,26,27,50,54,14,35,73,69,41,55,69,41,34,67,50,28,42,54,41,11,54,39,27,45,75,69,66,38,36,75,58,13,39,52,28,40,52,52,17,44,42,35,37,61,84,43,95,57,36,66,61,52,53,55,51,38,53,54,39,53,54,55,57,60,77,73,107

pLDDT: mean 90.76, std 8.3, range [47.28, 98.56]

Foldseek 3Di:
DQCVVVPQADLSNLVVLQVVLVVCVVVVVLVSSLVSLVSSVVRPDPDDDCSLVCLLLSLQSNLVSCVSVLNLVSSLVSLVVSLVRAALDDDPPRDDDDVNHDSGDHNLRSLQSNLVSCVSVVVLVSSLVSLVVSCVSPVLALVSLLSNLVSCVSVVVLVSSLVSLVSSVVSPNALSSLQSNLSSCVSVVVLVSSLVSLVSSCVRPVLPLVSLQSNLVSCVLVLVLVSNLVSLVSSCVSPVPPLVSLLSNLLSCLQQVVLVSSLVSLQSSFWKFQQFDWDDDQFTFTQDHHVVGQCVVQPHDGGKGFQDKQNHGRGPPDPVRVSVRRTDDQQQWIWTWIDDPNDTDITTGGIHTDQELSSLSSLLSNLVSCVSVVVLVSSCVSLVSSCVNPVPDLSSLLSNLVSCVVVVVLVSSLVSLPPVLPDLSSLLSNLLSCLQVPNNVVSLVSNVSDDVSNQDVSRVVSVVSLVSNLVSCVVVLVVLQVVLVVCVVVVVLLVSQVSLLVCCSRDDPVSLLVSLQVLQVSCVVCVVSLDQDPQLVVLQVVLVVCVVVVVLVVSLVSLVRSCNRRVLHLVSLQSNLVSCVVVLVLVSSLVSLVSSCSNCVPDPCNVVSVVVNVVSVVVVVVVD